Protein AF-A0A9W8BM16-F1 (afdb_monomer_lite)

Radius of gyration: 38.89 Å; chains: 1; bounding box: 123×84×101 Å

Foldseek 3Di:
DPPPPPPDDDDDDDDDDDDDDDDDDDDDDDPQDFDDPVVVVVVLCCCCVPCVVPDPDDPVVVVVVSVPDDRVVDGPDDPVNVVVVVVVVVPPPPDPDDDDPVVVVPVVPDDPVVVVVVVVVVVVVVVVVVVVVVVVVVLPQPPVLLVLLVVLQVVQQVPPPDDDDDRQGDLVSSCVSSVHDSVVSVSSVVSSPPVDPPHCPVVVVPPDPLDQDPVLLVVLVVVCVVPDDPPDDDDLVVSCVVSVHDSVSSVVSNVVVVVVVVVVVVVPPPCVVVVVPPPPQDPVLLVLLVVLQVVQVVPDPDRPLQVSQVSSPDSDHSVNSVVSVVVVVVVVLVVLQVPPQDPVLVVVLVVLVVPDPDDVPSLVVSCVVCVSHDSVRSVVVNCVVCCVVVCVVCVVLCVVCVVVLVVQQVVQCVVVVHDGDLVVSCVVSVHHSVSSVVSVLVVLQVVLVVVPPPDDDDQDPVLVVQLVVQQVVCCVPPVDDPLQSSCVSSSNHHSVRSVVVVVVVVVVVVVVVVVVVVVVVPPDPDDPDDDDD

Structure (mmCIF, N/CA/C/O backbone):
data_AF-A0A9W8BM16-F1
#
_entry.id   AF-A0A9W8BM16-F1
#
loop_
_atom_site.group_PDB
_atom_site.id
_atom_site.type_symbol
_atom_site.label_atom_id
_atom_site.label_alt_id
_atom_site.label_comp_id
_atom_site.label_asym_id
_atom_site.label_entity_id
_atom_site.label_seq_id
_atom_site.pdbx_PDB_ins_code
_atom_site.Cartn_x
_atom_site.Cartn_y
_atom_site.Cartn_z
_atom_site.occupancy
_atom_site.B_iso_or_equiv
_atom_site.auth_seq_id
_atom_site.auth_comp_id
_atom_site.auth_asym_id
_atom_site.auth_atom_id
_atom_site.pdbx_PDB_model_num
ATOM 1 N N . MET A 1 1 ? 56.497 0.332 -6.770 1.00 44.03 1 MET A N 1
ATOM 2 C CA . MET A 1 1 ? 57.353 0.796 -7.890 1.00 44.03 1 MET A CA 1
ATOM 3 C C . MET A 1 1 ? 56.626 1.275 -9.167 1.00 44.03 1 MET A C 1
ATOM 5 O O . MET A 1 1 ? 57.315 1.724 -10.070 1.00 44.03 1 MET A O 1
ATOM 9 N N . ILE A 1 2 ? 55.282 1.292 -9.271 1.00 33.91 2 ILE A N 1
ATOM 10 C CA . ILE A 1 2 ? 54.574 1.804 -10.480 1.00 33.91 2 ILE A CA 1
ATOM 11 C C . ILE A 1 2 ? 53.968 3.220 -10.300 1.00 33.91 2 ILE A C 1
ATOM 13 O O . ILE A 1 2 ? 53.662 3.892 -11.279 1.00 33.91 2 ILE A O 1
ATOM 17 N N . VAL A 1 3 ? 53.894 3.756 -9.075 1.00 32.66 3 VAL A N 1
ATOM 18 C CA . VAL A 1 3 ? 53.221 5.051 -8.807 1.00 32.66 3 VAL A CA 1
ATOM 19 C C . VAL A 1 3 ? 54.173 6.266 -8.756 1.00 32.66 3 VAL A C 1
ATOM 21 O O . VAL A 1 3 ? 53.735 7.399 -8.921 1.00 32.66 3 VAL A O 1
ATOM 24 N N . LEU A 1 4 ? 55.495 6.080 -8.653 1.00 30.48 4 LEU A N 1
ATOM 25 C CA . LEU A 1 4 ? 56.443 7.203 -8.493 1.00 30.48 4 LEU A CA 1
ATOM 26 C C . LEU A 1 4 ? 56.886 7.903 -9.796 1.00 30.48 4 LEU A C 1
ATOM 28 O O . LEU A 1 4 ? 57.591 8.904 -9.732 1.00 30.48 4 LEU A O 1
ATOM 32 N N . LYS A 1 5 ? 56.444 7.452 -10.979 1.00 35.44 5 LYS A N 1
ATOM 33 C CA . LYS A 1 5 ? 56.805 8.081 -12.270 1.00 35.44 5 LYS A CA 1
ATOM 34 C C . LYS A 1 5 ? 55.889 9.235 -12.712 1.00 35.44 5 LYS A C 1
ATOM 36 O O . LYS A 1 5 ? 56.163 9.844 -13.738 1.00 35.44 5 LYS A O 1
ATOM 41 N N . ARG A 1 6 ? 54.815 9.554 -11.975 1.00 35.28 6 ARG A N 1
ATOM 42 C CA . ARG A 1 6 ? 53.817 10.570 -12.386 1.00 35.28 6 ARG A CA 1
ATOM 43 C C . ARG A 1 6 ? 53.874 11.914 -11.652 1.00 35.28 6 ARG A C 1
ATOM 45 O O . ARG A 1 6 ? 53.106 12.798 -12.007 1.00 35.28 6 ARG A O 1
ATOM 52 N N . LEU A 1 7 ? 54.771 12.096 -10.681 1.00 30.77 7 LEU A N 1
ATOM 53 C CA . LEU A 1 7 ? 54.844 13.342 -9.896 1.00 30.77 7 LEU A CA 1
ATOM 54 C C . LEU A 1 7 ? 56.005 14.280 -10.255 1.00 30.77 7 LEU A C 1
ATOM 56 O O . LEU A 1 7 ? 56.085 15.361 -9.686 1.00 30.77 7 LEU A O 1
ATOM 60 N N . PHE A 1 8 ? 56.856 13.932 -11.223 1.00 40.41 8 PHE A N 1
ATOM 61 C CA . PHE A 1 8 ? 57.937 14.818 -11.660 1.00 40.41 8 PHE A CA 1
ATOM 62 C C . PHE A 1 8 ? 58.006 14.894 -13.190 1.00 40.41 8 PHE A C 1
ATOM 64 O O . PHE A 1 8 ? 58.644 14.080 -13.851 1.00 40.41 8 PHE A O 1
ATOM 71 N N . SER A 1 9 ? 57.327 15.896 -13.750 1.00 31.33 9 SER A N 1
ATOM 72 C CA . SER A 1 9 ? 57.629 16.475 -15.064 1.00 31.33 9 SER A CA 1
ATOM 73 C C . SER A 1 9 ? 57.772 17.987 -14.891 1.00 31.33 9 SER A C 1
ATOM 75 O O . SER A 1 9 ? 56.824 18.612 -14.414 1.00 31.33 9 SER A O 1
ATOM 77 N N . PRO A 1 10 ? 58.915 18.594 -15.253 1.00 40.12 10 PRO A N 1
ATOM 78 C CA . PRO A 1 10 ? 59.029 20.037 -15.391 1.00 40.12 10 PRO A CA 1
ATOM 79 C C . PRO A 1 10 ? 58.637 20.432 -16.822 1.00 40.12 10 PRO A C 1
ATOM 81 O O . PRO A 1 10 ? 59.204 19.918 -17.785 1.00 40.12 10 PRO A O 1
ATOM 84 N N . GLY A 1 11 ? 57.665 21.332 -16.984 1.00 30.64 11 GLY A N 1
ATOM 85 C CA . GLY A 1 11 ? 57.299 21.816 -18.315 1.00 30.64 11 GLY A CA 1
ATOM 86 C C . GLY A 1 11 ? 56.129 22.792 -18.349 1.00 30.64 11 GLY A C 1
ATOM 87 O O . GLY A 1 11 ? 55.023 22.409 -18.711 1.00 30.64 11 GLY A O 1
ATOM 88 N N . ALA A 1 12 ? 56.393 24.063 -18.044 1.00 31.94 12 ALA A N 1
ATOM 89 C CA . ALA A 1 12 ? 55.663 25.190 -18.622 1.00 31.94 12 ALA A CA 1
ATOM 90 C C . ALA A 1 12 ? 56.688 26.008 -19.416 1.00 31.94 12 ALA A C 1
ATOM 92 O O . ALA A 1 12 ? 57.654 26.516 -18.851 1.00 31.94 12 ALA A O 1
ATOM 93 N N . GLY A 1 13 ? 56.540 26.009 -20.740 1.00 30.00 13 GLY A N 1
ATOM 94 C CA . GLY A 1 13 ? 57.498 26.583 -21.675 1.00 30.00 13 GLY A CA 1
ATOM 95 C C . GLY A 1 13 ? 57.223 28.046 -22.009 1.00 30.00 13 GLY A C 1
ATOM 96 O O . GLY A 1 13 ? 56.071 28.461 -22.103 1.00 30.00 13 GLY A O 1
ATOM 97 N N . LEU A 1 14 ? 58.299 28.780 -22.291 1.00 31.08 14 LEU A N 1
ATOM 98 C CA . LEU A 1 14 ? 58.306 29.940 -23.177 1.00 31.08 14 LEU A CA 1
ATOM 99 C C . LEU A 1 14 ? 59.553 29.864 -24.080 1.00 31.08 14 LEU A C 1
ATOM 101 O O . LEU A 1 14 ? 60.669 29.716 -23.599 1.00 31.08 14 LEU A O 1
ATOM 105 N N . TYR A 1 15 ? 59.290 29.892 -25.391 1.00 32.16 15 TYR A N 1
ATOM 106 C CA . TYR A 1 15 ? 60.127 30.257 -26.545 1.00 32.16 15 TYR A CA 1
ATOM 107 C C . TYR A 1 15 ? 61.667 30.330 -26.407 1.00 32.16 15 TYR A C 1
ATOM 109 O O . TYR A 1 15 ? 62.194 31.232 -25.770 1.00 32.16 15 TYR A O 1
ATOM 117 N N . SER A 1 16 ? 62.395 29.540 -27.213 1.00 29.41 16 SER A N 1
ATOM 118 C CA . SER A 1 16 ? 63.100 29.984 -28.445 1.00 29.41 16 SER A CA 1
ATOM 119 C C . SER A 1 16 ? 64.253 29.032 -28.845 1.00 29.41 16 SER A C 1
ATOM 121 O O . SER A 1 16 ? 64.693 28.188 -28.075 1.00 29.41 16 SER A O 1
ATOM 123 N N . ARG A 1 17 ? 64.675 29.153 -30.107 1.00 32.53 17 ARG A N 1
ATOM 124 C CA . ARG A 1 17 ? 65.570 28.314 -30.935 1.00 32.53 17 ARG A CA 1
ATOM 125 C C . ARG A 1 17 ? 66.935 27.933 -30.315 1.00 32.53 17 ARG A C 1
ATOM 127 O O . ARG A 1 17 ? 67.602 28.802 -29.773 1.00 32.53 17 ARG A O 1
ATOM 134 N N . CYS A 1 18 ? 67.400 26.692 -30.560 1.00 28.22 18 CYS A N 1
ATOM 135 C CA . CYS A 1 18 ? 68.620 26.332 -31.332 1.00 28.22 18 CYS A CA 1
ATOM 136 C C . CYS A 1 18 ? 69.158 24.900 -31.048 1.00 28.22 18 CYS A C 1
ATOM 138 O O . CYS A 1 18 ? 69.354 24.506 -29.909 1.00 28.22 18 CYS A O 1
ATOM 140 N N . VAL A 1 19 ? 69.403 24.160 -32.140 1.00 30.47 19 VAL A N 1
ATOM 141 C CA . VAL A 1 19 ? 70.522 23.238 -32.473 1.00 30.47 19 VAL A CA 1
ATOM 142 C C . VAL A 1 19 ? 71.176 22.338 -31.388 1.00 30.47 19 VAL A C 1
ATOM 144 O O . VAL A 1 19 ? 71.913 22.800 -30.533 1.00 30.47 19 VAL A O 1
ATOM 147 N N . SER A 1 20 ? 71.025 21.017 -31.593 1.00 35.31 20 SER A N 1
ATOM 148 C CA . SER A 1 20 ? 72.017 19.907 -31.534 1.00 35.31 20 SER A CA 1
ATOM 149 C C . SER A 1 20 ? 73.084 19.827 -30.417 1.00 35.31 20 SER A C 1
ATOM 151 O O . SER A 1 20 ? 74.031 20.603 -30.421 1.00 35.31 20 SER A O 1
ATOM 153 N N . ARG A 1 21 ? 73.068 18.744 -29.612 1.00 30.78 21 ARG A N 1
ATOM 154 C CA . ARG A 1 21 ? 74.126 17.693 -29.527 1.00 30.78 21 ARG A CA 1
ATOM 155 C C . ARG A 1 21 ? 73.933 16.748 -28.328 1.00 30.78 21 ARG A C 1
ATOM 157 O O . ARG A 1 21 ? 73.438 17.128 -27.276 1.00 30.78 21 ARG A O 1
ATOM 164 N N . ARG A 1 22 ? 74.369 15.496 -28.528 1.00 43.31 22 ARG A N 1
ATOM 165 C CA . ARG A 1 22 ? 74.497 14.417 -27.531 1.00 43.31 22 ARG A CA 1
ATOM 166 C C . ARG A 1 22 ? 75.466 14.808 -26.406 1.00 43.31 22 ARG A C 1
ATOM 168 O O . ARG A 1 22 ? 76.534 15.338 -26.693 1.00 43.31 22 ARG A O 1
ATOM 175 N N . GLY A 1 23 ? 75.143 14.423 -25.173 1.00 31.64 23 GLY A N 1
ATOM 176 C CA . GLY A 1 23 ? 76.053 14.457 -24.029 1.00 31.64 23 GLY A CA 1
ATOM 177 C C . GLY A 1 23 ? 75.584 13.511 -22.924 1.00 31.64 23 GLY A C 1
ATOM 178 O O . GLY A 1 23 ? 74.444 13.590 -22.477 1.00 31.64 23 GLY A O 1
ATOM 179 N N . ILE A 1 24 ? 76.460 12.585 -22.542 1.00 43.19 24 ILE A N 1
ATOM 180 C CA . ILE A 1 24 ? 76.325 11.629 -21.437 1.00 43.19 24 ILE A CA 1
ATOM 181 C C . ILE A 1 24 ? 76.408 12.408 -20.113 1.00 43.19 24 ILE A C 1
ATOM 183 O O . ILE A 1 24 ? 77.320 13.215 -19.954 1.00 43.19 24 ILE A O 1
ATOM 187 N N . ILE A 1 25 ? 75.489 12.171 -19.168 1.00 31.97 25 ILE A N 1
ATOM 188 C CA . ILE A 1 25 ? 75.549 12.740 -17.807 1.00 31.97 25 ILE A CA 1
ATOM 189 C C . ILE A 1 25 ? 76.003 11.640 -16.830 1.00 31.97 25 ILE A C 1
ATOM 191 O O . ILE A 1 25 ? 75.403 10.562 -16.839 1.00 31.97 25 ILE A O 1
ATOM 195 N N . PRO A 1 26 ? 77.025 11.878 -15.986 1.00 38.00 26 PRO A N 1
ATOM 196 C CA . PRO A 1 26 ? 77.453 10.935 -14.961 1.00 38.00 26 PRO A CA 1
ATOM 197 C C . PRO A 1 26 ? 76.514 10.986 -13.746 1.00 38.00 26 PRO A C 1
ATOM 199 O O . PRO A 1 26 ? 76.087 12.052 -13.305 1.00 38.00 26 PRO A O 1
ATOM 202 N N . SER A 1 27 ? 76.200 9.817 -13.189 1.00 31.11 27 SER A N 1
ATOM 203 C CA . SER A 1 27 ? 75.397 9.667 -11.976 1.00 31.11 27 SER A CA 1
ATOM 204 C C . SER A 1 27 ? 76.196 10.077 -10.737 1.00 31.11 27 SER A C 1
ATOM 206 O O . SER A 1 27 ? 77.105 9.357 -10.322 1.00 31.11 27 SER A O 1
ATOM 208 N N . THR A 1 28 ? 75.840 11.197 -10.113 1.00 36.78 28 THR A N 1
ATOM 209 C CA . THR A 1 28 ? 76.239 11.501 -8.734 1.00 36.78 28 THR A CA 1
ATOM 210 C C . THR A 1 28 ? 75.246 10.878 -7.743 1.00 36.78 28 THR A C 1
ATOM 212 O O . THR A 1 28 ? 74.049 10.794 -8.039 1.00 36.78 28 THR A O 1
ATOM 215 N N . PRO A 1 29 ? 75.706 10.406 -6.568 1.00 38.69 29 PRO A N 1
ATOM 216 C CA . PRO A 1 29 ? 74.827 9.840 -5.555 1.00 38.69 29 PRO A CA 1
ATOM 217 C C . PRO A 1 29 ? 73.961 10.950 -4.949 1.00 38.69 29 PRO A C 1
ATOM 219 O O . PRO A 1 29 ? 74.463 11.965 -4.467 1.00 38.69 29 PRO A O 1
ATOM 222 N N . VAL A 1 30 ? 72.644 10.756 -4.997 1.00 41.41 30 VAL A N 1
ATOM 223 C CA . VAL A 1 30 ? 71.657 11.670 -4.413 1.00 41.41 30 VAL A CA 1
ATOM 224 C C . VAL A 1 30 ? 71.864 11.695 -2.900 1.00 41.41 30 VAL A C 1
ATOM 226 O O . VAL A 1 30 ? 71.643 10.692 -2.224 1.00 41.41 30 VAL A O 1
ATOM 229 N N . ALA A 1 31 ? 72.302 12.837 -2.371 1.00 45.91 31 ALA A N 1
ATOM 230 C CA . ALA A 1 31 ? 72.384 13.062 -0.936 1.00 45.91 31 ALA A CA 1
ATOM 231 C C . ALA A 1 31 ? 71.000 12.856 -0.292 1.00 45.91 31 ALA A C 1
ATOM 233 O O . ALA A 1 31 ? 69.983 13.307 -0.824 1.00 45.91 31 ALA A O 1
ATOM 234 N N . ASN A 1 32 ? 70.969 12.157 0.845 1.00 47.25 32 ASN A N 1
ATOM 235 C CA . ASN A 1 32 ? 69.758 11.892 1.620 1.00 47.25 32 ASN A CA 1
ATOM 236 C C . ASN A 1 32 ? 69.176 13.204 2.159 1.00 47.25 32 ASN A C 1
ATOM 238 O O . ASN A 1 32 ? 69.565 13.677 3.224 1.00 47.25 32 ASN A O 1
ATOM 242 N N . VAL A 1 33 ? 68.233 13.786 1.421 1.00 57.12 33 VAL A N 1
ATOM 243 C CA . VAL A 1 33 ? 67.454 14.930 1.895 1.00 57.12 33 VAL A CA 1
ATOM 244 C C . VAL A 1 33 ? 66.343 14.407 2.818 1.00 57.12 33 VAL A C 1
ATOM 246 O O . VAL A 1 33 ? 65.556 13.556 2.386 1.00 57.12 33 VAL A O 1
ATOM 249 N N . PRO A 1 34 ? 66.269 14.862 4.082 1.00 66.38 34 PRO A N 1
ATOM 250 C CA . PRO A 1 34 ? 65.188 14.487 4.986 1.00 66.38 34 PRO A CA 1
ATOM 251 C C . PRO A 1 34 ? 63.853 15.073 4.506 1.00 66.38 34 PRO A C 1
ATOM 253 O O . PRO A 1 34 ? 63.805 16.133 3.886 1.00 66.38 34 PRO A O 1
ATOM 256 N N . TRP A 1 35 ? 62.756 14.373 4.796 1.00 59.59 35 TRP A N 1
ATOM 257 C CA . TRP A 1 35 ? 61.409 14.810 4.419 1.00 59.59 35 TRP A CA 1
ATOM 258 C C . TRP A 1 35 ? 61.032 16.110 5.126 1.00 59.59 35 TRP A C 1
ATOM 260 O O . TRP A 1 35 ? 61.233 16.238 6.336 1.00 59.59 35 TRP A O 1
ATOM 270 N N . THR A 1 36 ? 60.386 17.026 4.408 1.00 74.75 36 THR A N 1
ATOM 271 C CA . THR A 1 36 ? 59.752 18.188 5.039 1.00 74.75 36 THR A CA 1
ATOM 272 C C . THR A 1 36 ? 58.453 17.776 5.745 1.00 74.75 36 THR A C 1
ATOM 274 O O . THR A 1 36 ? 57.777 16.825 5.345 1.00 74.75 36 THR A O 1
ATOM 277 N N . GLN A 1 37 ? 58.060 18.506 6.794 1.00 65.06 37 GLN A N 1
ATOM 278 C CA . GLN A 1 37 ? 56.816 18.249 7.537 1.00 65.06 37 GLN A CA 1
ATOM 279 C C . GLN A 1 37 ? 55.571 18.288 6.627 1.00 65.06 37 GLN A C 1
ATOM 281 O O . GLN A 1 37 ? 54.663 17.470 6.765 1.00 65.06 37 GLN A O 1
ATOM 286 N N . SER A 1 38 ? 55.569 19.175 5.629 1.00 60.94 38 SER A N 1
ATOM 287 C CA . SER A 1 38 ? 54.493 19.289 4.635 1.00 60.94 38 SER A CA 1
ATOM 288 C C . SER A 1 38 ? 54.343 18.023 3.780 1.00 60.94 38 SER A C 1
ATOM 290 O O . SER A 1 38 ? 53.232 17.553 3.532 1.00 60.94 38 SER A O 1
ATOM 292 N N . GLU A 1 39 ? 55.455 17.408 3.367 1.00 65.31 39 GLU A N 1
ATOM 293 C CA . GLU A 1 39 ? 55.434 16.157 2.598 1.00 65.31 39 GLU A CA 1
ATOM 294 C C . GLU A 1 39 ? 54.928 14.978 3.436 1.00 65.31 39 GLU A C 1
ATOM 296 O O . GLU A 1 39 ? 54.219 14.111 2.919 1.00 65.31 39 GLU A O 1
ATOM 301 N N . GLN A 1 40 ? 55.227 14.973 4.738 1.00 61.06 40 GLN A N 1
ATOM 302 C CA . GLN A 1 40 ? 54.736 13.962 5.678 1.00 61.06 40 GLN A CA 1
ATOM 303 C C . GLN A 1 40 ? 53.222 14.066 5.881 1.00 61.06 40 GLN A C 1
ATOM 305 O O . GLN A 1 40 ? 52.514 13.065 5.775 1.00 61.06 40 GLN A O 1
ATOM 310 N N . GLU A 1 41 ? 52.700 15.274 6.099 1.00 65.00 41 GLU A N 1
ATOM 311 C CA . GLU A 1 41 ? 51.256 15.493 6.218 1.00 65.00 41 GLU A CA 1
ATOM 312 C C . GLU A 1 41 ? 50.514 15.121 4.933 1.00 65.00 41 GLU A C 1
ATOM 314 O O . GLU A 1 41 ? 49.416 14.561 4.979 1.00 65.00 41 GLU A O 1
ATOM 319 N N . LYS A 1 42 ? 51.123 15.387 3.774 1.00 65.31 42 LYS A N 1
ATOM 320 C CA . LYS A 1 42 ? 50.548 15.038 2.476 1.00 65.31 42 LYS A CA 1
ATOM 321 C C . LYS A 1 42 ? 50.487 13.524 2.270 1.00 65.31 42 LYS A C 1
ATOM 323 O O . LYS A 1 42 ? 49.466 13.031 1.798 1.00 65.31 42 LYS A O 1
ATOM 328 N N . LEU A 1 43 ? 51.529 12.787 2.662 1.00 65.06 43 LEU A N 1
ATOM 329 C CA . LEU A 1 43 ? 51.539 11.323 2.616 1.00 65.06 43 LEU A CA 1
ATOM 330 C C . LEU A 1 43 ? 50.510 10.719 3.581 1.00 65.06 43 LEU A C 1
ATOM 332 O O . LEU A 1 43 ? 49.775 9.816 3.192 1.00 65.06 43 LEU A O 1
ATOM 336 N N . LEU A 1 44 ? 50.415 11.239 4.808 1.00 67.00 44 LEU A N 1
ATOM 337 C CA . LEU A 1 44 ? 49.450 10.768 5.806 1.00 67.00 44 LEU A CA 1
ATOM 338 C C . LEU A 1 44 ? 48.000 10.953 5.344 1.00 67.00 44 LEU A C 1
ATOM 340 O O . LEU A 1 44 ? 47.189 10.046 5.516 1.00 67.00 44 LEU A O 1
ATOM 344 N N . ARG A 1 45 ? 47.677 12.087 4.707 1.00 65.38 45 ARG A N 1
ATOM 345 C CA . ARG A 1 45 ? 46.354 12.293 4.093 1.00 65.38 45 ARG A CA 1
ATOM 346 C C . ARG A 1 45 ? 46.094 11.284 2.983 1.00 65.38 45 ARG A C 1
ATOM 348 O O . ARG A 1 45 ? 45.043 10.665 2.965 1.00 65.38 45 ARG A O 1
ATOM 355 N N . LEU A 1 46 ? 47.074 11.060 2.111 1.00 62.59 46 LEU A N 1
ATOM 356 C CA . LEU A 1 46 ? 46.936 10.137 0.984 1.00 62.59 46 LEU A CA 1
ATOM 357 C C . LEU A 1 46 ? 46.718 8.687 1.456 1.00 62.59 46 LEU A C 1
ATOM 359 O O . LEU A 1 46 ? 45.863 7.983 0.925 1.00 62.59 46 LEU A O 1
ATOM 363 N N . ILE A 1 47 ? 47.424 8.266 2.509 1.00 61.41 47 ILE A N 1
ATOM 364 C CA . ILE A 1 47 ? 47.241 6.952 3.140 1.00 61.41 47 ILE A CA 1
ATOM 365 C C . ILE A 1 47 ? 45.843 6.833 3.771 1.00 61.41 47 ILE A C 1
ATOM 367 O O . ILE A 1 47 ? 45.148 5.843 3.534 1.00 61.41 47 ILE A O 1
ATOM 371 N N . ASN A 1 48 ? 45.405 7.849 4.520 1.00 63.28 48 ASN A N 1
ATOM 372 C CA . ASN A 1 48 ? 44.090 7.853 5.168 1.00 63.28 48 ASN A CA 1
ATOM 373 C C . ASN A 1 48 ? 42.918 7.937 4.184 1.00 63.28 48 ASN A C 1
ATOM 375 O O . ASN A 1 48 ? 41.877 7.336 4.434 1.00 63.28 48 ASN A O 1
ATOM 379 N N . ASP A 1 49 ? 43.066 8.661 3.081 1.00 64.81 49 ASP A N 1
ATOM 380 C CA . ASP A 1 49 ? 41.976 8.868 2.128 1.00 64.81 49 ASP A CA 1
ATOM 381 C C . ASP A 1 49 ? 41.832 7.683 1.164 1.00 64.81 49 ASP A C 1
ATOM 383 O O . ASP A 1 49 ? 40.723 7.342 0.754 1.00 64.81 49 ASP A O 1
ATOM 387 N N . GLU A 1 50 ? 42.940 7.037 0.789 1.00 55.81 50 GLU A N 1
ATOM 388 C CA . GLU A 1 50 ? 42.939 6.064 -0.308 1.00 55.81 50 GLU A CA 1
ATOM 389 C C . GLU A 1 50 ? 43.012 4.595 0.152 1.00 55.81 50 GLU A C 1
ATOM 391 O O . GLU A 1 50 ? 42.543 3.703 -0.575 1.00 55.81 50 GLU A O 1
ATOM 396 N N . TYR A 1 51 ? 43.564 4.332 1.346 1.00 53.03 51 TYR A N 1
ATOM 397 C CA . TYR A 1 51 ? 43.877 2.974 1.821 1.00 53.03 51 TYR A CA 1
ATOM 398 C C . TYR A 1 51 ? 43.195 2.570 3.133 1.00 53.03 51 TYR A C 1
ATOM 400 O O . TYR A 1 51 ? 43.210 1.383 3.462 1.00 53.03 51 TYR A O 1
ATOM 408 N N . ARG A 1 52 ? 42.539 3.499 3.842 1.00 59.22 52 ARG A N 1
ATOM 409 C CA . ARG A 1 52 ? 41.890 3.241 5.142 1.00 59.22 52 ARG A CA 1
ATOM 410 C C . ARG A 1 52 ? 40.850 2.126 5.125 1.00 59.22 52 ARG A C 1
ATOM 412 O O . ARG A 1 52 ? 40.759 1.376 6.087 1.00 59.22 52 ARG A O 1
ATOM 419 N N . ASP A 1 53 ? 40.142 1.978 4.012 1.00 48.03 53 ASP A N 1
ATOM 420 C CA . ASP A 1 53 ? 39.080 0.978 3.866 1.00 48.03 53 ASP A CA 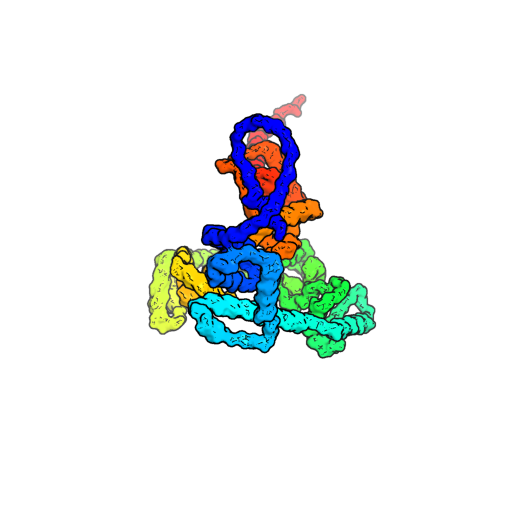1
ATOM 421 C C . ASP A 1 53 ? 39.545 -0.287 3.119 1.00 48.03 53 ASP A C 1
ATOM 423 O O . ASP A 1 53 ? 38.745 -1.183 2.859 1.00 48.03 53 ASP A O 1
ATOM 427 N N . LYS A 1 54 ? 40.820 -0.347 2.703 1.00 49.38 54 LYS A N 1
ATOM 428 C CA . LYS A 1 54 ? 41.370 -1.433 1.869 1.00 49.38 54 LYS A CA 1
ATOM 429 C C . LYS A 1 54 ? 42.344 -2.346 2.608 1.00 49.38 54 LYS A C 1
ATOM 431 O O . LYS A 1 54 ? 42.678 -3.405 2.084 1.00 49.38 54 LYS A O 1
ATOM 436 N N . ILE A 1 55 ? 42.835 -1.930 3.772 1.00 50.44 55 ILE A N 1
ATOM 437 C CA . ILE A 1 55 ? 43.779 -2.701 4.581 1.00 50.44 55 ILE A CA 1
ATOM 438 C C . ILE A 1 55 ? 43.076 -3.067 5.888 1.00 50.44 55 ILE A C 1
ATOM 440 O O . ILE A 1 55 ? 42.820 -2.202 6.723 1.00 50.44 55 ILE A O 1
ATOM 444 N N . ASP A 1 56 ? 42.764 -4.351 6.061 1.00 42.03 56 ASP A N 1
ATOM 445 C CA . ASP A 1 56 ? 42.200 -4.865 7.308 1.00 42.03 56 ASP A CA 1
ATOM 446 C C . ASP A 1 56 ? 43.280 -4.869 8.407 1.00 42.03 56 ASP A C 1
ATOM 448 O O . ASP A 1 56 ? 44.141 -5.747 8.455 1.00 42.03 56 ASP A O 1
ATOM 452 N N . GLY A 1 57 ? 43.216 -3.880 9.305 1.00 56.00 57 GLY A N 1
ATOM 453 C CA . GLY A 1 57 ? 43.977 -3.828 10.559 1.00 56.00 57 GLY A CA 1
ATOM 454 C C . GLY A 1 57 ? 45.197 -2.889 10.590 1.00 56.00 57 GLY A C 1
ATOM 455 O O . GLY A 1 57 ? 46.000 -2.826 9.666 1.00 56.00 57 GLY A O 1
ATOM 456 N N . ASN A 1 58 ? 45.334 -2.193 11.729 1.00 54.81 58 ASN A N 1
ATOM 457 C CA . ASN A 1 58 ? 46.505 -1.452 12.235 1.00 54.81 58 ASN A CA 1
ATOM 458 C C . ASN A 1 58 ? 47.119 -0.330 11.374 1.00 54.81 58 ASN A C 1
ATOM 460 O O . ASN A 1 58 ? 48.289 0.020 11.553 1.00 54.81 58 ASN A O 1
ATOM 464 N N . LEU A 1 59 ? 46.316 0.342 10.545 1.00 58.59 59 LEU A N 1
ATOM 465 C CA . LEU A 1 59 ? 46.728 1.614 9.937 1.00 58.59 59 LEU A CA 1
ATOM 466 C C . LEU A 1 59 ? 47.073 2.668 11.007 1.00 58.59 59 LEU A C 1
ATOM 468 O O . LEU A 1 59 ? 48.048 3.397 10.858 1.00 58.59 59 LEU A O 1
ATOM 472 N N . ASP A 1 60 ? 46.334 2.686 12.119 1.00 60.97 60 ASP A N 1
ATOM 473 C CA . ASP A 1 60 ? 46.555 3.631 13.219 1.00 60.97 60 ASP A CA 1
ATOM 474 C C . ASP A 1 60 ? 47.905 3.407 13.924 1.00 60.97 60 ASP A C 1
ATOM 476 O O . ASP A 1 60 ? 48.563 4.368 14.313 1.00 60.97 60 ASP A O 1
ATOM 480 N N . VAL A 1 61 ? 48.388 2.160 14.004 1.00 57.81 61 VAL A N 1
ATOM 481 C CA . VAL A 1 61 ? 49.716 1.836 14.559 1.00 57.81 61 VAL A CA 1
ATOM 482 C C . VAL A 1 61 ? 50.828 2.281 13.611 1.00 57.81 61 VAL A C 1
ATOM 484 O O . VAL A 1 61 ? 51.828 2.833 14.062 1.00 57.81 61 VAL A O 1
ATOM 487 N N . LEU A 1 62 ? 50.643 2.107 12.299 1.00 56.94 62 LEU A N 1
ATOM 488 C CA . LEU A 1 62 ? 51.583 2.600 11.290 1.00 56.94 62 LEU A CA 1
ATOM 489 C C . LEU A 1 62 ? 51.658 4.137 11.310 1.00 56.94 62 LEU A C 1
ATOM 491 O O . LEU A 1 62 ? 52.748 4.707 11.299 1.00 56.94 62 LEU A O 1
ATOM 495 N N . VAL A 1 63 ? 50.503 4.804 11.398 1.00 63.84 63 VAL A N 1
ATOM 496 C CA . VAL A 1 63 ? 50.396 6.265 11.524 1.00 63.84 63 VAL A CA 1
ATOM 497 C C . VAL A 1 63 ? 51.085 6.744 12.801 1.00 63.84 63 VAL A C 1
ATOM 499 O O . VAL A 1 63 ? 51.880 7.681 12.748 1.00 63.84 63 VAL A O 1
ATOM 502 N N . GLN A 1 64 ? 50.861 6.073 13.929 1.00 64.38 64 GLN A N 1
ATOM 503 C CA . GLN A 1 64 ? 51.459 6.450 15.205 1.00 64.38 64 GLN A CA 1
ATOM 504 C C . GLN A 1 64 ? 52.969 6.173 15.254 1.00 64.38 64 GLN A C 1
ATOM 506 O O . GLN A 1 64 ? 53.726 6.965 15.810 1.00 64.38 64 GLN A O 1
ATOM 511 N N . HIS A 1 65 ? 53.447 5.108 14.606 1.00 58.09 65 HIS A N 1
ATOM 512 C CA . HIS A 1 65 ? 54.879 4.836 14.476 1.00 58.09 65 HIS A CA 1
ATOM 513 C C . HIS A 1 65 ? 55.579 5.904 13.619 1.00 58.09 65 HIS A C 1
ATOM 515 O O . HIS A 1 65 ? 56.617 6.431 14.018 1.00 58.09 65 HIS A O 1
ATOM 521 N N . LEU A 1 66 ? 54.961 6.312 12.502 1.00 63.09 66 LEU A N 1
ATOM 522 C CA . LEU A 1 66 ? 55.457 7.396 11.642 1.00 63.09 66 LEU A CA 1
ATOM 523 C C . LEU A 1 66 ? 55.499 8.755 12.359 1.00 63.09 66 LEU A C 1
ATOM 525 O O . LEU A 1 66 ? 56.435 9.535 12.133 1.00 63.09 66 LEU A O 1
ATOM 529 N N . GLN A 1 67 ? 54.517 9.020 13.226 1.00 65.69 67 GLN A N 1
ATOM 530 C CA . GLN A 1 67 ? 54.452 10.215 14.074 1.00 65.69 67 GLN A CA 1
ATOM 531 C C . GLN A 1 67 ? 55.528 10.216 15.171 1.00 65.69 67 GLN A C 1
ATOM 533 O O . GLN A 1 67 ? 56.102 11.265 15.450 1.00 65.69 67 GLN A O 1
ATOM 538 N N . ASN A 1 68 ? 55.843 9.053 15.750 1.00 65.75 68 ASN A N 1
ATOM 539 C CA . ASN A 1 68 ? 56.760 8.937 16.889 1.00 65.75 68 ASN A CA 1
ATOM 540 C C . ASN A 1 68 ? 58.244 8.829 16.506 1.00 65.75 68 ASN A C 1
ATOM 542 O O . ASN A 1 68 ? 59.110 9.024 17.356 1.00 65.75 68 ASN A O 1
ATOM 546 N N . THR A 1 69 ? 58.579 8.507 15.255 1.00 62.94 69 THR A N 1
ATOM 547 C CA . THR A 1 69 ? 59.987 8.462 14.834 1.00 62.94 69 THR A CA 1
ATOM 548 C C . THR A 1 69 ? 60.575 9.895 14.778 1.00 62.94 69 THR A C 1
ATOM 550 O O . THR A 1 69 ? 59.963 10.770 14.158 1.00 62.94 69 THR A O 1
ATOM 553 N N . PRO A 1 70 ? 61.753 10.176 15.367 1.00 58.50 70 PRO A N 1
ATOM 554 C CA . PRO A 1 70 ? 62.352 11.515 15.363 1.00 58.50 70 PRO A CA 1
ATOM 555 C C . PRO A 1 70 ? 62.888 11.930 13.977 1.00 58.50 70 PRO A C 1
ATOM 557 O O . PRO A 1 70 ? 63.325 11.097 13.184 1.00 58.50 70 PRO A O 1
ATOM 560 N N . ILE A 1 71 ? 62.825 13.232 13.663 1.00 53.09 71 ILE A N 1
ATOM 561 C CA . ILE A 1 71 ? 63.040 13.812 12.313 1.00 53.09 71 ILE A CA 1
ATOM 562 C C . ILE A 1 71 ? 64.427 13.484 11.724 1.00 53.09 71 ILE A C 1
ATOM 564 O O . ILE A 1 71 ? 64.571 13.305 10.518 1.00 53.09 71 ILE A O 1
ATOM 568 N N . ASN A 1 72 ? 65.437 13.354 12.576 1.00 46.66 72 ASN A N 1
ATOM 569 C CA . ASN A 1 72 ? 66.849 13.160 12.246 1.00 46.66 72 ASN A CA 1
ATOM 570 C C . ASN A 1 72 ? 67.274 11.694 12.015 1.00 46.66 72 ASN A C 1
ATOM 572 O O . ASN A 1 72 ? 68.400 11.467 11.587 1.00 46.66 72 ASN A O 1
ATOM 576 N N . GLN A 1 73 ? 66.396 10.706 12.232 1.00 51.84 73 GLN A N 1
ATOM 577 C CA . GLN A 1 73 ? 66.654 9.287 11.906 1.00 51.84 73 GLN A CA 1
ATOM 578 C C . GLN A 1 73 ? 65.934 8.810 10.631 1.00 51.84 73 GLN A C 1
ATOM 580 O O . GLN A 1 73 ? 65.889 7.619 10.336 1.00 51.84 73 GLN A O 1
ATOM 585 N N . LYS A 1 74 ? 65.356 9.732 9.856 1.00 57.75 74 LYS A N 1
ATOM 586 C CA . LYS A 1 74 ? 64.484 9.408 8.721 1.00 57.75 74 LYS A CA 1
ATOM 587 C C . LYS A 1 74 ? 65.187 9.599 7.378 1.00 57.75 74 LYS A C 1
ATOM 589 O O . LYS A 1 74 ? 64.786 10.446 6.578 1.00 57.75 74 LYS A O 1
ATOM 594 N N . SER A 1 75 ? 66.219 8.801 7.104 1.00 56.28 75 SER A N 1
ATOM 595 C CA . SER A 1 75 ? 66.583 8.526 5.707 1.00 56.28 75 SER A CA 1
ATOM 596 C C . SER A 1 75 ? 65.444 7.755 5.026 1.00 56.28 75 SER A C 1
ATOM 598 O O . SER A 1 75 ? 64.628 7.108 5.689 1.00 56.28 75 SER A O 1
ATOM 600 N N . ARG A 1 76 ? 65.342 7.846 3.691 1.00 52.78 76 ARG A N 1
ATOM 601 C CA . ARG A 1 76 ? 64.367 7.049 2.928 1.00 52.78 76 ARG A CA 1
ATOM 602 C C . ARG A 1 76 ? 64.573 5.570 3.255 1.00 52.78 76 ARG A C 1
ATOM 604 O O . ARG A 1 76 ? 65.659 5.055 3.009 1.00 52.78 76 ARG A O 1
ATOM 611 N N . TRP A 1 77 ? 63.534 4.911 3.768 1.00 57.66 77 TRP A N 1
ATOM 612 C CA . TRP A 1 77 ? 63.555 3.463 3.958 1.00 57.66 77 TRP A CA 1
ATOM 613 C C . TRP A 1 77 ? 63.810 2.790 2.614 1.00 57.66 77 TRP A C 1
ATOM 615 O O . TRP A 1 77 ? 63.124 3.064 1.625 1.00 57.66 77 TRP A O 1
ATOM 625 N N . THR A 1 78 ? 64.810 1.922 2.584 1.00 66.69 78 THR A N 1
ATOM 626 C CA . THR A 1 78 ? 65.038 1.015 1.467 1.00 66.69 78 THR A CA 1
ATOM 627 C C . THR A 1 78 ? 63.891 0.007 1.389 1.00 66.69 78 THR A C 1
ATOM 629 O O . THR A 1 78 ? 63.247 -0.306 2.395 1.00 66.69 78 THR A O 1
ATOM 632 N N . ASP A 1 79 ? 63.636 -0.544 0.201 1.00 49.44 79 ASP A N 1
ATOM 633 C CA . ASP A 1 79 ? 62.585 -1.556 0.009 1.00 49.44 79 ASP A CA 1
ATOM 634 C C . ASP A 1 79 ? 62.764 -2.762 0.958 1.00 49.44 79 ASP A C 1
ATOM 636 O O . ASP A 1 79 ? 61.792 -3.357 1.423 1.00 49.44 79 ASP A O 1
ATOM 640 N N . THR A 1 80 ? 64.010 -3.081 1.316 1.00 56.16 80 THR A N 1
ATOM 641 C CA . THR A 1 80 ? 64.388 -4.099 2.308 1.00 56.16 80 THR A CA 1
ATOM 642 C C . THR A 1 80 ? 63.951 -3.766 3.735 1.00 56.16 80 THR A C 1
ATOM 644 O O . THR A 1 80 ? 63.497 -4.655 4.454 1.00 56.16 80 THR A O 1
ATOM 647 N N . GLU A 1 81 ? 64.054 -2.506 4.157 1.00 54.75 81 GLU A N 1
ATOM 648 C CA . GLU A 1 81 ? 63.623 -2.061 5.490 1.00 54.75 81 GLU A CA 1
ATOM 649 C C . GLU A 1 81 ? 62.099 -2.033 5.591 1.00 54.75 81 GLU A C 1
ATOM 651 O O . GLU A 1 81 ? 61.540 -2.498 6.584 1.00 54.75 81 GLU A O 1
ATOM 656 N N . TRP A 1 82 ? 61.422 -1.602 4.522 1.00 57.38 82 TRP A N 1
ATOM 657 C CA . TRP A 1 82 ? 59.964 -1.669 4.424 1.00 57.38 82 TRP A CA 1
ATOM 658 C C . TRP A 1 82 ? 59.454 -3.103 4.569 1.00 57.38 82 TRP A C 1
ATOM 660 O O . TRP A 1 82 ? 58.536 -3.375 5.346 1.00 57.38 82 TRP A O 1
ATOM 670 N N . LYS A 1 83 ? 60.088 -4.038 3.857 1.00 56.03 83 LYS A N 1
ATOM 671 C CA . LYS A 1 83 ? 59.721 -5.451 3.911 1.00 56.03 83 LYS A CA 1
ATOM 672 C C . LYS A 1 83 ? 59.922 -6.024 5.318 1.00 56.03 83 LYS A C 1
ATOM 674 O O . LYS A 1 83 ? 58.985 -6.602 5.865 1.00 56.03 83 LYS A O 1
ATOM 679 N N . ARG A 1 84 ? 61.063 -5.730 5.955 1.00 54.47 84 ARG A N 1
ATOM 680 C CA . ARG A 1 84 ? 61.394 -6.178 7.318 1.00 54.47 84 ARG A CA 1
ATOM 681 C C . ARG A 1 84 ? 60.414 -5.647 8.374 1.00 54.47 84 ARG A C 1
ATOM 683 O O . ARG A 1 84 ? 59.974 -6.420 9.219 1.00 54.47 84 ARG A O 1
ATOM 690 N N . VAL A 1 85 ? 60.023 -4.371 8.312 1.00 51.25 85 VAL A N 1
ATOM 691 C CA . VAL A 1 85 ? 59.026 -3.785 9.232 1.00 51.25 85 VAL A CA 1
ATOM 692 C C . VAL A 1 85 ? 57.641 -4.397 9.004 1.00 51.25 85 VAL A C 1
ATOM 694 O O . VAL A 1 85 ? 56.959 -4.753 9.964 1.00 51.25 85 VAL A O 1
ATOM 697 N N . SER A 1 86 ? 57.241 -4.592 7.743 1.00 50.53 86 SER A N 1
ATOM 698 C CA . SER A 1 86 ? 55.956 -5.223 7.418 1.00 50.53 86 SER A CA 1
ATOM 699 C C . SER A 1 86 ? 55.875 -6.684 7.880 1.00 50.53 86 SER A C 1
ATOM 701 O O . SER A 1 86 ? 54.828 -7.113 8.359 1.00 50.53 86 SER A O 1
ATOM 703 N N . GLU A 1 87 ? 56.978 -7.436 7.804 1.00 48.69 87 GLU A N 1
ATOM 704 C CA . GLU A 1 87 ? 57.071 -8.815 8.294 1.00 48.69 87 GLU A CA 1
ATOM 705 C C . GLU A 1 87 ? 57.104 -8.881 9.824 1.00 48.69 87 GLU A C 1
ATOM 707 O O . GLU A 1 87 ? 56.449 -9.746 10.396 1.00 48.69 87 GLU A O 1
ATOM 712 N N . HIS A 1 88 ? 57.757 -7.934 10.505 1.00 45.81 88 HIS A N 1
ATOM 713 C CA . HIS A 1 88 ? 57.763 -7.873 11.972 1.00 45.81 88 HIS A CA 1
ATOM 714 C C . HIS A 1 88 ? 56.359 -7.609 12.547 1.00 45.81 88 HIS A C 1
ATOM 716 O O . HIS A 1 88 ? 55.909 -8.325 13.440 1.00 45.81 88 HIS A O 1
ATOM 722 N N . ILE A 1 89 ? 55.611 -6.672 11.949 1.00 43.56 89 ILE A N 1
ATOM 723 C CA . ILE A 1 89 ? 54.209 -6.383 12.311 1.00 43.56 89 ILE A CA 1
ATOM 724 C C . ILE A 1 89 ? 53.308 -7.605 12.068 1.00 43.56 89 ILE A C 1
ATOM 726 O O . ILE A 1 89 ? 52.374 -7.861 12.830 1.00 43.56 89 ILE A O 1
ATOM 730 N N . ARG A 1 90 ? 53.597 -8.384 11.019 1.00 42.47 90 ARG A N 1
ATOM 731 C CA . ARG A 1 90 ? 52.849 -9.596 10.664 1.00 42.47 90 ARG A CA 1
ATOM 732 C C . ARG A 1 90 ? 53.128 -10.765 11.618 1.00 42.47 90 ARG A C 1
ATOM 734 O O . ARG A 1 90 ? 52.240 -11.587 11.817 1.00 42.47 90 ARG A O 1
ATOM 741 N N . VAL A 1 91 ? 54.328 -10.837 12.197 1.00 42.81 91 VAL A N 1
ATOM 742 C CA . VAL A 1 91 ? 54.763 -11.927 13.090 1.00 42.81 91 VAL A CA 1
ATOM 743 C C . VAL A 1 91 ? 54.373 -11.675 14.552 1.00 42.81 91 VAL A C 1
ATOM 745 O O . VAL A 1 91 ? 53.943 -12.612 15.219 1.00 42.81 91 VAL A O 1
ATOM 748 N N . GLU A 1 92 ? 54.437 -10.438 15.055 1.00 39.41 92 GLU A N 1
ATOM 749 C CA . GLU A 1 92 ? 54.126 -10.164 16.471 1.00 39.41 92 GLU A CA 1
ATOM 750 C C . GLU A 1 92 ? 52.630 -10.245 16.829 1.00 39.41 92 GLU A C 1
ATOM 752 O O . GLU A 1 92 ? 52.294 -10.458 17.993 1.00 39.41 92 GLU A O 1
ATOM 757 N N . TYR A 1 93 ? 51.716 -10.127 15.857 1.00 44.00 93 TYR A N 1
ATOM 758 C CA . TYR A 1 93 ? 50.272 -10.004 16.127 1.00 44.00 93 TYR A CA 1
ATOM 759 C C . TYR A 1 93 ? 49.396 -11.122 15.535 1.00 44.00 93 TYR A C 1
ATOM 761 O O . TYR A 1 93 ? 48.170 -11.012 15.523 1.00 44.00 93 TYR A O 1
ATOM 769 N N . LEU A 1 94 ? 50.004 -12.232 15.103 1.00 39.31 94 LEU A N 1
ATOM 770 C CA . LEU A 1 94 ? 49.314 -13.448 14.646 1.00 39.31 94 LEU A CA 1
ATOM 771 C C . LEU A 1 94 ? 49.750 -14.689 15.449 1.00 39.31 94 LEU A C 1
ATOM 773 O O . LEU A 1 94 ? 50.122 -15.710 14.877 1.00 39.31 94 LEU A O 1
ATOM 777 N N . VAL A 1 95 ? 49.682 -14.626 16.784 1.00 37.09 95 VAL A N 1
ATOM 778 C CA . VAL A 1 95 ? 49.768 -15.832 17.632 1.00 37.09 95 VAL A CA 1
ATOM 779 C C . VAL A 1 95 ? 48.345 -16.315 17.968 1.00 37.09 95 VAL A C 1
ATOM 781 O O . VAL A 1 95 ? 47.591 -15.539 18.559 1.00 37.09 95 VAL A O 1
ATOM 784 N N . PRO A 1 96 ? 47.944 -17.558 17.627 1.00 38.91 96 PRO A N 1
ATOM 785 C CA . PRO A 1 96 ? 46.533 -17.968 17.664 1.00 38.91 96 PRO A CA 1
ATOM 786 C C . PRO A 1 96 ? 45.906 -18.205 19.048 1.00 38.91 96 PRO A C 1
ATOM 788 O O . PRO A 1 96 ? 44.689 -18.312 19.115 1.00 38.91 96 PRO A O 1
ATOM 791 N N . ASP A 1 97 ? 46.672 -18.276 20.142 1.00 39.31 97 ASP A N 1
ATOM 792 C CA . ASP A 1 97 ? 46.188 -18.963 21.359 1.00 39.31 97 ASP A CA 1
ATOM 793 C C . ASP A 1 97 ? 46.306 -18.198 22.686 1.00 39.31 97 ASP A C 1
ATOM 795 O O . ASP A 1 97 ? 46.390 -18.782 23.767 1.00 39.31 97 ASP A O 1
ATOM 799 N N . LYS A 1 98 ? 46.248 -16.865 22.662 1.00 40.72 98 LYS A N 1
ATOM 800 C CA . LYS A 1 98 ? 46.082 -16.096 23.906 1.00 40.72 98 LYS A CA 1
ATOM 801 C C . LYS A 1 98 ? 44.793 -15.291 23.877 1.00 40.72 98 LYS A C 1
ATOM 803 O O . LYS A 1 98 ? 44.635 -14.380 23.069 1.00 40.72 98 LYS A O 1
ATOM 808 N N . ARG A 1 99 ? 43.875 -15.608 24.804 1.00 42.97 99 ARG A N 1
ATOM 809 C CA . ARG A 1 99 ? 42.736 -14.741 25.137 1.00 42.97 99 ARG A CA 1
ATOM 810 C C . ARG A 1 99 ? 43.290 -13.362 25.485 1.00 42.97 99 ARG A C 1
ATOM 812 O O . ARG A 1 99 ? 43.974 -13.202 26.493 1.00 42.97 99 ARG A O 1
ATOM 819 N N . ILE A 1 100 ? 43.018 -12.386 24.627 1.00 47.22 100 ILE A N 1
ATOM 820 C CA . ILE A 1 100 ? 43.445 -11.006 24.835 1.00 47.22 100 ILE A CA 1
ATOM 821 C C . ILE A 1 100 ? 42.700 -10.469 26.059 1.00 47.22 100 ILE A C 1
ATOM 823 O O . ILE A 1 100 ? 41.468 -10.439 26.085 1.00 47.22 100 ILE A O 1
ATOM 827 N N . ASN A 1 101 ? 43.450 -10.062 27.084 1.00 53.50 101 ASN A N 1
ATOM 828 C CA . ASN A 1 101 ? 42.895 -9.398 28.255 1.00 53.50 101 ASN A CA 1
ATOM 829 C C . ASN A 1 101 ? 42.589 -7.934 27.905 1.00 53.50 101 ASN A C 1
ATOM 831 O O . ASN A 1 101 ? 43.444 -7.051 28.007 1.00 53.50 101 ASN A O 1
ATOM 835 N N . TRP A 1 102 ? 41.360 -7.687 27.453 1.00 54.94 102 TRP A N 1
ATOM 836 C CA . TRP A 1 102 ? 40.906 -6.371 27.000 1.00 54.94 102 TRP A CA 1
ATOM 837 C C . TRP A 1 102 ? 40.918 -5.301 28.100 1.00 54.94 102 TRP A C 1
ATOM 839 O O . TRP A 1 102 ? 41.052 -4.120 27.780 1.00 54.94 102 TRP A O 1
ATOM 849 N N . ASP A 1 103 ? 40.887 -5.690 29.377 1.00 50.28 103 ASP A N 1
ATOM 850 C CA . ASP A 1 103 ? 41.015 -4.755 30.501 1.00 50.28 103 ASP A CA 1
ATOM 851 C C . ASP A 1 103 ? 42.455 -4.252 30.675 1.00 50.28 103 ASP A C 1
ATOM 853 O O . ASP A 1 103 ? 42.691 -3.143 31.160 1.00 50.28 103 ASP A O 1
ATOM 857 N N . GLU A 1 104 ? 43.453 -5.034 30.259 1.00 49.81 104 GLU A N 1
ATOM 858 C CA . GLU A 1 104 ? 44.845 -4.582 30.223 1.00 49.81 104 GLU A CA 1
ATOM 859 C C . GLU A 1 104 ? 45.119 -3.683 29.010 1.00 49.81 104 GLU A C 1
ATOM 861 O O . GLU A 1 104 ? 45.788 -2.655 29.139 1.00 49.81 104 GLU A O 1
ATOM 866 N N . VAL A 1 105 ? 44.523 -4.004 27.857 1.00 47.41 105 VAL A N 1
ATOM 867 C CA . VAL A 1 105 ? 44.563 -3.147 26.659 1.00 47.41 105 VAL A CA 1
ATOM 868 C C . VAL A 1 105 ? 43.881 -1.801 26.942 1.00 47.41 105 VAL A C 1
ATOM 870 O O . VAL A 1 105 ? 44.444 -0.747 26.655 1.00 47.41 105 VAL A O 1
ATOM 873 N N . GLY A 1 106 ? 42.717 -1.808 27.598 1.00 47.09 106 GLY A N 1
ATOM 874 C CA . GLY A 1 106 ? 42.007 -0.592 28.001 1.00 47.09 106 GLY A CA 1
ATOM 875 C C . GLY A 1 106 ? 42.772 0.262 29.019 1.00 47.09 106 GLY A C 1
ATOM 876 O O . GLY A 1 106 ? 42.713 1.492 28.950 1.00 47.09 106 GLY A O 1
ATOM 877 N N . ARG A 1 107 ? 43.536 -0.365 29.928 1.00 53.06 107 ARG A N 1
ATOM 878 C CA . ARG A 1 107 ? 44.403 0.344 30.886 1.00 53.06 107 ARG A CA 1
ATOM 879 C C . ARG A 1 107 ? 45.629 0.980 30.229 1.00 53.06 107 ARG A C 1
ATOM 881 O O . ARG A 1 107 ? 45.982 2.093 30.604 1.00 53.06 107 ARG A O 1
ATOM 888 N N . LYS A 1 108 ? 46.254 0.319 29.247 1.00 43.44 108 LYS A N 1
ATOM 889 C CA . LYS A 1 108 ? 47.449 0.841 28.553 1.00 43.44 108 LYS A CA 1
ATOM 890 C C . LYS A 1 108 ? 47.139 1.939 27.529 1.00 43.44 108 LYS A C 1
ATOM 892 O O . LYS A 1 108 ? 47.985 2.796 27.308 1.00 43.44 108 LYS A O 1
ATOM 897 N N . PHE A 1 109 ? 45.939 1.954 26.943 1.00 44.00 109 PHE A N 1
ATOM 898 C CA . PHE A 1 109 ? 45.604 2.836 25.812 1.00 44.00 109 PHE A CA 1
ATOM 899 C C . PHE A 1 109 ? 44.591 3.951 26.110 1.00 44.00 109 PHE A C 1
ATOM 901 O O . PHE A 1 109 ? 43.983 4.476 25.184 1.00 44.00 109 PHE A O 1
ATOM 908 N N . GLY A 1 110 ? 44.417 4.346 27.376 1.00 40.78 110 GLY A N 1
ATOM 909 C CA . GLY A 1 110 ? 43.780 5.618 27.747 1.00 40.78 110 GLY A CA 1
ATOM 910 C C . GLY A 1 110 ? 42.442 5.931 27.052 1.00 40.78 110 GLY A C 1
ATOM 911 O O . GLY A 1 110 ? 42.397 6.643 26.058 1.00 40.78 110 GLY A O 1
ATOM 912 N N . ARG A 1 111 ? 41.330 5.460 27.632 1.00 47.75 111 ARG A N 1
ATOM 913 C CA . ARG A 1 111 ? 39.948 5.957 27.428 1.00 47.75 111 ARG A CA 1
ATOM 914 C C . ARG A 1 111 ? 39.526 6.321 25.985 1.00 47.75 111 ARG A C 1
ATOM 916 O O . ARG A 1 111 ? 38.879 7.347 25.788 1.00 47.75 111 ARG A O 1
ATOM 923 N N . SER A 1 112 ? 39.742 5.465 24.986 1.00 49.06 112 SER A N 1
ATOM 924 C CA . SER A 1 112 ? 38.955 5.542 23.740 1.00 49.06 112 SER A CA 1
ATOM 925 C C . SER A 1 112 ? 37.912 4.417 23.693 1.00 49.06 112 SER A C 1
ATOM 927 O O . SER A 1 112 ? 38.111 3.336 23.144 1.00 49.06 112 SER A O 1
ATOM 929 N N . GLY A 1 113 ? 36.743 4.669 24.295 1.00 50.88 113 GLY A N 1
ATOM 930 C CA . GLY A 1 113 ? 35.627 3.708 24.341 1.00 50.88 113 GLY A CA 1
ATOM 931 C C . GLY A 1 113 ? 35.144 3.224 22.962 1.00 50.88 113 GLY A C 1
ATOM 932 O O . GLY A 1 113 ? 34.531 2.162 22.860 1.00 50.88 113 GLY A O 1
ATOM 933 N N . ASN A 1 114 ? 35.477 3.949 21.887 1.00 55.16 114 ASN A N 1
ATOM 934 C CA . ASN A 1 114 ? 35.163 3.558 20.512 1.00 55.16 114 ASN A CA 1
ATOM 935 C C . ASN A 1 114 ? 35.957 2.339 20.023 1.00 55.16 114 ASN A C 1
ATOM 937 O O . ASN A 1 114 ? 35.377 1.492 19.346 1.00 55.16 114 ASN A O 1
ATOM 941 N N . ALA A 1 115 ? 37.236 2.205 20.387 1.00 53.75 115 ALA A N 1
ATOM 942 C CA . ALA A 1 115 ? 38.051 1.067 19.956 1.00 53.75 115 ALA A CA 1
ATOM 943 C C . ALA A 1 115 ? 37.558 -0.244 20.594 1.00 53.75 115 ALA A C 1
ATOM 945 O O . ALA A 1 115 ? 37.440 -1.270 19.925 1.00 53.75 115 ALA A O 1
ATOM 946 N N . ILE A 1 116 ? 37.162 -0.182 21.870 1.00 59.66 116 ILE A N 1
ATOM 947 C CA . ILE A 1 116 ? 36.609 -1.324 22.610 1.00 59.66 116 ILE A CA 1
ATOM 948 C C . ILE A 1 116 ? 35.249 -1.741 22.030 1.00 59.66 116 ILE A C 1
ATOM 950 O O . ILE A 1 116 ? 35.000 -2.931 21.837 1.00 59.66 116 ILE A O 1
ATOM 954 N N . MET A 1 117 ? 34.374 -0.784 21.692 1.00 61.28 117 MET A N 1
ATOM 955 C CA . MET A 1 117 ? 33.090 -1.103 21.053 1.00 61.28 117 MET A CA 1
ATOM 956 C C . MET A 1 117 ? 33.257 -1.721 19.661 1.00 61.28 117 MET A C 1
ATOM 958 O O . MET A 1 117 ? 32.551 -2.676 19.338 1.00 61.28 117 MET A O 1
ATOM 962 N N . GLN A 1 118 ? 34.189 -1.220 18.847 1.00 62.31 118 GLN A N 1
ATOM 963 C CA . GLN A 1 118 ? 34.443 -1.770 17.513 1.00 62.31 118 GLN A CA 1
ATOM 964 C C . GLN A 1 118 ? 35.040 -3.181 17.580 1.00 62.31 118 GLN A C 1
ATOM 966 O O . GLN A 1 118 ? 34.571 -4.069 16.869 1.00 62.31 118 GLN A O 1
ATOM 971 N N . ALA A 1 119 ? 35.983 -3.430 18.493 1.00 64.19 119 ALA A N 1
ATOM 972 C CA . ALA A 1 119 ? 36.532 -4.768 18.718 1.00 64.19 119 ALA A CA 1
ATOM 973 C C . ALA A 1 119 ? 35.449 -5.764 19.174 1.00 64.19 119 ALA A C 1
ATOM 975 O O . ALA A 1 119 ? 35.364 -6.878 18.653 1.00 64.19 119 ALA A O 1
ATOM 976 N N . ARG A 1 120 ? 34.550 -5.339 20.074 1.00 67.69 120 ARG A N 1
ATOM 977 C CA . ARG A 1 120 ? 33.410 -6.156 20.519 1.00 67.69 120 ARG A CA 1
ATOM 978 C C . ARG A 1 120 ? 32.425 -6.445 19.385 1.00 67.69 120 ARG A C 1
ATOM 980 O O . ARG A 1 120 ? 31.881 -7.541 19.308 1.00 67.69 120 ARG A O 1
ATOM 987 N N . HIS A 1 121 ? 32.220 -5.492 18.476 1.00 68.62 121 HIS A N 1
ATOM 988 C CA . HIS A 1 121 ? 31.378 -5.696 17.300 1.00 68.62 121 HIS A CA 1
ATOM 989 C C . HIS A 1 121 ? 31.954 -6.761 16.354 1.00 68.62 121 HIS A C 1
ATOM 991 O O . HIS A 1 121 ? 31.220 -7.642 15.913 1.00 68.62 121 HIS A O 1
ATOM 997 N N . VAL A 1 122 ? 33.265 -6.724 16.092 1.00 71.25 122 VAL A N 1
ATOM 998 C CA . VAL A 1 122 ? 33.951 -7.721 15.252 1.00 71.25 122 VAL A CA 1
ATOM 999 C C . VAL A 1 122 ? 33.916 -9.114 15.893 1.00 71.25 122 VAL A C 1
ATOM 1001 O O . VAL A 1 122 ? 33.682 -10.101 15.197 1.00 71.25 122 VAL A O 1
ATOM 1004 N N . GLN A 1 123 ? 34.086 -9.206 17.216 1.00 76.75 123 GLN A N 1
ATOM 1005 C CA . GLN A 1 123 ? 33.950 -10.463 17.961 1.00 76.75 123 GLN A CA 1
ATOM 1006 C C . GLN A 1 123 ? 32.537 -11.056 17.801 1.00 76.75 123 GLN A C 1
ATOM 1008 O O . GLN A 1 123 ? 32.399 -12.208 17.396 1.00 76.75 123 GLN A O 1
ATOM 1013 N N . ASN A 1 124 ? 31.493 -10.244 18.004 1.00 74.88 124 ASN A N 1
ATOM 1014 C CA . ASN A 1 124 ? 30.103 -10.683 17.850 1.00 74.88 124 ASN A CA 1
ATOM 1015 C C . ASN A 1 124 ? 29.793 -11.139 16.413 1.00 74.88 124 ASN A C 1
ATOM 1017 O O . ASN A 1 124 ? 29.045 -12.092 16.214 1.00 74.88 124 ASN A O 1
ATOM 1021 N N . GLN A 1 125 ? 30.369 -10.488 15.395 1.00 74.31 125 GLN A N 1
ATOM 1022 C CA . GLN A 1 125 ? 30.223 -10.930 14.002 1.00 74.31 125 GLN A CA 1
ATOM 1023 C C . GLN A 1 125 ? 30.884 -12.294 13.755 1.00 74.31 125 GLN A C 1
ATOM 1025 O O . GLN A 1 125 ? 30.328 -13.122 13.033 1.00 74.31 125 GLN A O 1
ATOM 1030 N N . LYS A 1 126 ? 32.049 -12.558 14.363 1.00 79.38 126 LYS A N 1
ATOM 1031 C CA . LYS A 1 126 ? 32.717 -13.867 14.278 1.00 79.38 126 LYS A CA 1
ATOM 1032 C C . LYS A 1 126 ? 31.908 -14.969 14.962 1.00 79.38 126 LYS A C 1
ATOM 1034 O O . LYS A 1 126 ? 31.806 -16.067 14.415 1.00 79.38 126 LYS A O 1
ATOM 1039 N N . GLU A 1 127 ? 31.311 -14.676 16.113 1.00 82.62 127 GLU A N 1
ATOM 1040 C CA . GLU A 1 127 ? 30.429 -15.609 16.826 1.00 82.62 127 GLU A CA 1
ATOM 1041 C C . GLU A 1 127 ? 29.188 -15.935 15.984 1.00 82.62 127 GLU A C 1
ATOM 1043 O O . GLU A 1 127 ? 28.916 -17.106 15.736 1.00 82.62 127 GLU A O 1
ATOM 1048 N N . GLN A 1 128 ? 28.535 -14.925 15.397 1.00 78.38 128 GLN A N 1
ATOM 1049 C CA . GLN A 1 128 ? 27.393 -15.124 14.492 1.00 78.38 128 GLN A CA 1
ATOM 1050 C C . GLN A 1 128 ? 27.741 -15.947 13.244 1.00 78.38 128 GLN A C 1
ATOM 1052 O O . GLN A 1 128 ? 26.954 -16.790 12.820 1.00 78.38 128 GLN A O 1
ATOM 1057 N N . LEU A 1 129 ? 28.916 -15.730 12.644 1.00 78.19 129 LEU A N 1
ATOM 1058 C CA . LEU A 1 129 ? 29.384 -16.531 11.507 1.00 78.19 129 LEU A CA 1
ATOM 1059 C C . LEU A 1 129 ? 29.672 -17.984 11.903 1.00 78.19 129 LEU A C 1
ATOM 1061 O O . LEU A 1 129 ? 29.455 -18.894 11.104 1.00 78.19 129 LEU A O 1
ATOM 1065 N N . THR A 1 130 ? 30.152 -18.205 13.125 1.00 82.25 130 THR A N 1
ATOM 1066 C CA . THR A 1 130 ? 30.415 -19.548 13.652 1.00 82.25 130 THR A CA 1
ATOM 1067 C C . THR A 1 130 ? 29.105 -20.283 13.928 1.00 82.25 130 THR A C 1
ATOM 1069 O O . THR A 1 130 ? 28.946 -21.415 13.478 1.00 82.25 130 THR A O 1
ATOM 1072 N N . GLU A 1 131 ? 28.133 -19.618 14.559 1.00 80.12 131 GLU A N 1
ATOM 1073 C CA . GLU A 1 131 ? 26.779 -20.149 14.762 1.00 80.12 131 GLU A CA 1
ATOM 1074 C C . GLU A 1 131 ? 26.086 -20.456 13.430 1.00 80.12 131 GLU A C 1
ATOM 1076 O O . GLU A 1 131 ? 25.509 -21.528 13.273 1.00 80.12 131 GLU A O 1
ATOM 1081 N N . ALA A 1 132 ? 26.190 -19.569 12.434 1.00 69.94 132 ALA A N 1
ATOM 1082 C CA . ALA A 1 132 ? 25.613 -19.794 11.109 1.00 69.94 132 ALA A CA 1
ATOM 1083 C C . ALA A 1 132 ? 26.210 -21.032 10.419 1.00 69.94 132 ALA A C 1
ATOM 1085 O O . ALA A 1 132 ? 25.463 -21.838 9.871 1.00 69.94 132 ALA A O 1
ATOM 1086 N N . ARG A 1 133 ? 27.534 -21.229 10.504 1.00 72.38 133 ARG A N 1
ATOM 1087 C CA . ARG A 1 133 ? 28.208 -22.427 9.974 1.00 72.38 133 ARG A CA 1
ATOM 1088 C C . ARG A 1 133 ? 27.803 -23.700 10.711 1.00 72.38 133 ARG A C 1
ATOM 1090 O O . ARG A 1 133 ? 27.623 -24.733 10.075 1.00 72.38 133 ARG A O 1
ATOM 1097 N N . GLN A 1 134 ? 27.626 -23.635 12.030 1.00 73.06 134 GLN A N 1
ATOM 1098 C CA . GLN A 1 134 ? 27.115 -24.764 12.814 1.00 73.06 134 GLN A CA 1
ATOM 1099 C C . GLN A 1 134 ? 25.667 -25.100 12.433 1.00 73.06 134 GLN A C 1
ATOM 1101 O O . GLN A 1 134 ? 25.331 -26.271 12.281 1.00 73.06 134 GLN A O 1
ATOM 1106 N N . LEU A 1 135 ? 24.826 -24.089 12.200 1.00 68.69 135 LEU A N 1
ATOM 1107 C CA . LEU A 1 135 ? 23.436 -24.270 11.779 1.00 68.69 135 LEU A CA 1
ATOM 1108 C C . LEU A 1 135 ? 23.327 -24.814 10.346 1.00 68.69 135 LEU A C 1
ATOM 1110 O O . LEU A 1 135 ? 22.437 -25.605 10.052 1.00 68.69 135 LEU A O 1
ATOM 1114 N N . GLU A 1 136 ? 24.232 -24.410 9.456 1.00 68.31 136 GLU A N 1
ATOM 1115 C CA . GLU A 1 136 ? 24.328 -24.920 8.085 1.00 68.31 136 GLU A CA 1
ATOM 1116 C C . GLU A 1 136 ? 24.850 -26.364 8.059 1.00 68.31 136 GLU A C 1
ATOM 1118 O O . GLU A 1 136 ? 24.280 -27.210 7.373 1.00 68.31 136 GLU A O 1
ATOM 1123 N N . SER A 1 137 ? 25.832 -26.687 8.909 1.00 66.56 137 SER A N 1
ATOM 1124 C CA . SER A 1 137 ? 26.265 -28.068 9.154 1.00 66.56 137 SER A CA 1
ATOM 1125 C C . SER A 1 137 ? 25.126 -28.933 9.709 1.00 66.56 137 SER A C 1
ATOM 1127 O O . SER A 1 137 ? 24.978 -30.076 9.286 1.00 66.56 137 SER A O 1
ATOM 1129 N N . ALA A 1 138 ? 24.288 -28.394 10.601 1.00 63.84 138 ALA A N 1
ATOM 1130 C CA . ALA A 1 138 ? 23.119 -29.092 11.146 1.00 63.84 138 ALA A CA 1
ATOM 1131 C C . ALA A 1 138 ? 21.961 -29.243 10.139 1.00 63.84 138 ALA A C 1
ATOM 1133 O O . ALA A 1 138 ? 21.102 -30.100 10.317 1.00 63.84 138 ALA A O 1
ATOM 1134 N N . ARG A 1 139 ? 21.925 -28.421 9.081 1.00 63.25 139 ARG A N 1
ATOM 1135 C CA . ARG A 1 139 ? 20.940 -28.505 7.987 1.00 63.25 139 ARG A CA 1
ATOM 1136 C C . ARG A 1 139 ? 21.370 -29.421 6.848 1.00 63.25 139 ARG A C 1
ATOM 1138 O O . ARG A 1 139 ? 20.540 -29.750 6.002 1.00 63.25 139 ARG A O 1
ATOM 1145 N N . SER A 1 140 ? 22.641 -29.817 6.797 1.00 77.44 140 SER A N 1
ATOM 1146 C CA . SER A 1 140 ? 23.082 -30.816 5.831 1.00 77.44 140 SER A CA 1
ATOM 1147 C C . SER A 1 140 ? 22.453 -32.165 6.190 1.00 77.44 140 SER A C 1
ATOM 1149 O O . SER A 1 140 ? 22.709 -32.727 7.252 1.00 77.44 140 SER A O 1
ATOM 1151 N N . VAL A 1 141 ? 21.565 -32.652 5.320 1.00 80.38 141 VAL A N 1
ATOM 1152 C CA . VAL A 1 141 ? 21.007 -34.004 5.423 1.00 80.38 141 VAL A CA 1
ATOM 1153 C C . VAL A 1 141 ? 22.178 -34.977 5.373 1.00 80.38 141 VAL A C 1
ATOM 1155 O O . VAL A 1 141 ? 23.002 -34.897 4.457 1.00 80.38 141 VAL A O 1
ATOM 1158 N N . SER A 1 142 ? 22.280 -35.875 6.355 1.00 88.56 142 SER A N 1
ATOM 1159 C CA . SER A 1 142 ? 23.372 -36.844 6.367 1.00 88.56 142 SER A CA 1
ATOM 1160 C C . SER A 1 142 ? 23.310 -37.704 5.099 1.00 88.56 142 SER A C 1
ATOM 1162 O O . SER A 1 142 ? 22.228 -38.052 4.621 1.00 88.56 142 SER A O 1
ATOM 1164 N N . ALA A 1 143 ? 24.465 -38.063 4.531 1.00 85.94 143 ALA A N 1
ATOM 1165 C CA . ALA A 1 143 ? 24.508 -38.928 3.347 1.00 85.94 143 ALA A CA 1
ATOM 1166 C C . ALA A 1 143 ? 23.763 -40.258 3.585 1.00 85.94 143 ALA A C 1
ATOM 1168 O O . ALA A 1 143 ? 23.146 -40.802 2.671 1.00 85.94 143 ALA A O 1
ATOM 1169 N N . THR A 1 144 ? 23.764 -40.732 4.834 1.00 90.44 144 THR A N 1
ATOM 1170 C CA . THR A 1 144 ? 23.013 -41.901 5.295 1.00 90.44 144 THR A CA 1
ATOM 1171 C C . THR A 1 144 ? 21.503 -41.696 5.196 1.00 90.44 144 THR A C 1
ATOM 1173 O O . THR A 1 144 ? 20.815 -42.574 4.689 1.00 90.44 144 THR A O 1
ATOM 1176 N N . ASP A 1 145 ? 20.982 -40.541 5.623 1.00 92.31 145 ASP A N 1
ATOM 1177 C CA . ASP A 1 145 ? 19.548 -40.231 5.536 1.00 92.31 145 ASP A CA 1
ATOM 1178 C C . ASP A 1 145 ? 19.087 -40.080 4.087 1.00 92.31 145 ASP A C 1
ATOM 1180 O O . ASP A 1 145 ? 17.996 -40.525 3.737 1.00 92.31 145 ASP A O 1
ATOM 1184 N N . LYS A 1 146 ? 19.932 -39.492 3.230 1.00 92.56 146 LYS A N 1
ATOM 1185 C CA . LYS A 1 146 ? 19.654 -39.392 1.795 1.00 92.56 146 LYS A CA 1
ATOM 1186 C C . LYS A 1 146 ? 19.575 -40.775 1.147 1.00 92.56 146 LYS A C 1
ATOM 1188 O O . LYS A 1 146 ? 18.613 -41.053 0.442 1.00 92.56 146 LYS A O 1
ATOM 1193 N N . LYS A 1 147 ? 20.543 -41.649 1.433 1.00 93.44 147 LYS A N 1
ATOM 1194 C CA . LYS A 1 147 ? 20.545 -43.020 0.914 1.00 93.44 147 LYS A CA 1
ATOM 1195 C C . LYS A 1 147 ? 19.357 -43.832 1.441 1.00 93.44 147 LYS A C 1
ATOM 1197 O O . LYS A 1 147 ? 18.694 -44.504 0.668 1.00 93.44 147 LYS A O 1
ATOM 1202 N N . ALA A 1 148 ? 19.038 -43.714 2.732 1.00 94.38 148 ALA A N 1
ATOM 1203 C CA . ALA A 1 148 ? 17.882 -44.384 3.325 1.00 94.38 148 ALA A CA 1
ATOM 1204 C C . ALA A 1 148 ? 16.553 -43.922 2.704 1.00 94.38 148 ALA A C 1
ATOM 1206 O O . ALA A 1 148 ? 15.639 -44.727 2.549 1.00 94.38 148 ALA A O 1
ATOM 1207 N N . LEU A 1 149 ? 16.447 -42.640 2.338 1.00 95.31 149 LEU A N 1
ATOM 1208 C CA . LEU A 1 149 ? 15.298 -42.118 1.606 1.00 95.31 149 LEU A CA 1
ATOM 1209 C C . LEU A 1 149 ? 15.226 -42.693 0.184 1.00 95.31 149 LEU A C 1
ATOM 1211 O O . LEU A 1 149 ? 14.156 -43.120 -0.235 1.00 95.31 149 LEU A O 1
ATOM 1215 N N . GLU A 1 150 ? 16.341 -42.728 -0.548 1.00 94.75 150 GLU A N 1
ATOM 1216 C CA . GLU A 1 150 ? 16.407 -43.316 -1.895 1.00 94.75 150 GLU A CA 1
ATOM 1217 C C . GLU A 1 150 ? 16.007 -44.803 -1.879 1.00 94.75 150 GLU A C 1
ATOM 1219 O O . GLU A 1 150 ? 15.131 -45.209 -2.643 1.00 94.75 150 GLU A O 1
ATOM 1224 N N . ASP A 1 151 ? 16.564 -45.586 -0.949 1.00 94.00 151 ASP A N 1
ATOM 1225 C CA . ASP A 1 151 ? 16.250 -47.009 -0.773 1.00 94.00 151 ASP A CA 1
ATOM 1226 C C . ASP A 1 151 ? 14.761 -47.223 -0.423 1.00 94.00 151 ASP A C 1
ATOM 1228 O O . ASP A 1 151 ? 14.109 -48.121 -0.963 1.00 94.00 151 ASP A O 1
ATOM 1232 N N . ALA A 1 152 ? 14.188 -46.361 0.429 1.00 95.00 152 ALA A N 1
ATOM 1233 C CA . ALA A 1 152 ? 12.774 -46.410 0.801 1.00 95.00 152 ALA A CA 1
ATOM 1234 C C . ALA A 1 152 ? 11.842 -46.083 -0.376 1.00 95.00 152 ALA A C 1
ATOM 1236 O O . ALA A 1 152 ? 10.841 -46.771 -0.573 1.00 95.00 152 ALA A O 1
ATOM 1237 N N . ILE A 1 153 ? 12.173 -45.068 -1.181 1.00 94.56 153 ILE A N 1
ATOM 1238 C CA . ILE A 1 153 ? 11.398 -44.696 -2.374 1.00 94.56 153 ILE A CA 1
ATOM 1239 C C . ILE A 1 153 ? 11.396 -45.847 -3.386 1.00 94.56 153 ILE A C 1
ATOM 1241 O O . ILE A 1 153 ? 10.336 -46.199 -3.907 1.00 94.56 153 ILE A O 1
ATOM 1245 N N . ILE A 1 154 ? 12.558 -46.459 -3.638 1.00 92.75 154 ILE A N 1
ATOM 1246 C CA . ILE A 1 154 ? 12.686 -47.608 -4.548 1.00 92.75 154 ILE A CA 1
ATOM 1247 C C . ILE A 1 154 ? 11.860 -48.789 -4.024 1.00 92.75 154 ILE A C 1
ATOM 1249 O O . ILE A 1 154 ? 11.031 -49.333 -4.752 1.00 92.75 154 ILE A O 1
ATOM 1253 N N . SER A 1 155 ? 12.000 -49.128 -2.739 1.00 93.88 155 SER A N 1
ATOM 1254 C CA . SER A 1 155 ? 11.263 -50.240 -2.132 1.00 93.88 155 SER A CA 1
ATOM 1255 C C . SER A 1 155 ? 9.743 -50.043 -2.167 1.00 93.88 155 SER A C 1
ATOM 1257 O O . SER A 1 155 ? 9.001 -50.984 -2.453 1.00 93.88 155 SER A O 1
ATOM 1259 N N . CYS A 1 156 ? 9.251 -48.833 -1.896 1.00 92.44 156 CYS A N 1
ATOM 1260 C CA . CYS A 1 156 ? 7.819 -48.536 -1.959 1.00 92.44 156 CYS A CA 1
ATOM 1261 C C . CYS A 1 156 ? 7.285 -48.568 -3.396 1.00 92.44 156 CYS A C 1
ATOM 1263 O O . CYS A 1 156 ? 6.156 -49.007 -3.616 1.00 92.44 156 CYS A O 1
ATOM 1265 N N . ARG A 1 157 ? 8.100 -48.172 -4.379 1.00 87.25 157 ARG A N 1
ATOM 1266 C CA . ARG A 1 157 ? 7.736 -48.211 -5.799 1.00 87.25 157 ARG A CA 1
ATOM 1267 C C . ARG A 1 157 ? 7.550 -49.639 -6.305 1.00 87.25 157 ARG A C 1
ATOM 1269 O O . ARG A 1 157 ? 6.533 -49.921 -6.938 1.00 87.25 157 ARG A O 1
ATOM 1276 N N . ASP A 1 158 ? 8.486 -50.527 -5.983 1.00 85.31 158 ASP A N 1
ATOM 1277 C CA . ASP A 1 158 ? 8.471 -51.919 -6.451 1.00 85.31 158 ASP A CA 1
ATOM 1278 C C . ASP A 1 158 ? 7.294 -52.724 -5.875 1.00 85.31 158 ASP A C 1
ATOM 1280 O O . ASP A 1 158 ? 6.817 -53.670 -6.499 1.00 85.31 158 ASP A O 1
ATOM 1284 N N . ASN A 1 159 ? 6.776 -52.306 -4.717 1.00 80.00 159 ASN A N 1
ATOM 1285 C CA . ASN A 1 159 ? 5.610 -52.915 -4.076 1.00 80.00 159 ASN A CA 1
ATOM 1286 C C . ASN A 1 159 ? 4.263 -52.321 -4.538 1.00 80.00 159 ASN A C 1
ATOM 1288 O O . ASN A 1 159 ? 3.211 -52.857 -4.179 1.00 80.00 159 ASN A O 1
ATOM 1292 N N . SER A 1 160 ? 4.259 -51.247 -5.341 1.00 76.19 160 SER A N 1
ATOM 1293 C CA . SER A 1 160 ? 3.027 -50.687 -5.916 1.00 76.19 160 SER A CA 1
ATOM 1294 C C . SER A 1 160 ? 2.556 -51.541 -7.104 1.00 76.19 160 SER A C 1
ATOM 1296 O O . SER A 1 160 ? 2.913 -51.342 -8.267 1.00 76.19 160 SER A O 1
ATOM 1298 N N . HIS A 1 161 ? 1.770 -52.580 -6.821 1.00 50.84 161 HIS A N 1
ATOM 1299 C CA . HIS A 1 161 ? 1.173 -53.404 -7.867 1.00 50.84 161 HIS A CA 1
ATOM 1300 C C . HIS A 1 161 ? 0.094 -52.628 -8.637 1.00 50.84 161 HIS A C 1
ATOM 1302 O O . HIS A 1 161 ? -0.968 -52.340 -8.102 1.00 50.84 161 HIS A O 1
ATOM 1308 N N . LYS A 1 162 ? 0.380 -52.361 -9.920 1.00 55.22 162 LYS A N 1
ATOM 1309 C CA . LYS A 1 162 ? -0.551 -52.260 -11.062 1.00 55.22 162 LYS A CA 1
ATOM 1310 C C . LYS A 1 162 ? -2.009 -51.909 -10.714 1.00 55.22 162 LYS A C 1
ATOM 1312 O O . LYS A 1 162 ? -2.887 -52.761 -10.810 1.00 55.22 162 LYS A O 1
ATOM 1317 N N . THR A 1 163 ? -2.273 -50.636 -10.464 1.00 49.31 163 THR A N 1
ATOM 1318 C CA . THR A 1 163 ? -3.578 -50.042 -10.770 1.00 49.31 163 THR A CA 1
ATOM 1319 C C . THR A 1 163 ? -3.326 -48.755 -11.545 1.00 49.31 163 THR A C 1
ATOM 1321 O O . THR A 1 163 ? -2.769 -47.802 -11.016 1.00 49.31 163 THR A O 1
ATOM 1324 N N . ASP A 1 164 ? -3.639 -48.812 -12.837 1.00 51.66 164 ASP A N 1
ATOM 1325 C CA . ASP A 1 164 ? -3.926 -47.698 -13.740 1.00 51.66 164 ASP A CA 1
ATOM 1326 C C . ASP A 1 164 ? -2.934 -46.525 -13.771 1.00 51.66 164 ASP A C 1
ATOM 1328 O O . ASP A 1 164 ? -3.241 -45.408 -13.381 1.00 51.66 164 ASP A O 1
ATOM 1332 N N . GLY A 1 165 ? -1.749 -46.774 -14.340 1.00 53.59 165 GLY A N 1
ATOM 1333 C CA . GLY A 1 165 ? -0.995 -45.793 -15.142 1.00 53.59 165 GLY A CA 1
ATOM 1334 C C . GLY A 1 165 ? -0.439 -44.534 -14.461 1.00 53.59 165 GLY A C 1
ATOM 1335 O O . GLY A 1 165 ? 0.326 -43.816 -15.104 1.00 53.59 165 GLY A O 1
ATOM 1336 N N . GLN A 1 166 ? -0.751 -44.273 -13.194 1.00 54.84 166 GLN A N 1
ATOM 1337 C CA . GLN A 1 166 ? -0.308 -43.092 -12.462 1.00 54.84 166 GLN A CA 1
ATOM 1338 C C . GLN A 1 166 ? 0.375 -43.533 -11.164 1.00 54.84 166 GLN A C 1
ATOM 1340 O O . GLN A 1 166 ? -0.259 -43.929 -10.191 1.00 54.84 166 GLN A O 1
ATOM 1345 N N . HIS A 1 167 ? 1.709 -43.547 -11.190 1.00 63.47 167 HIS A N 1
ATOM 1346 C CA . HIS A 1 167 ? 2.539 -43.943 -10.053 1.00 63.47 167 HIS A CA 1
ATOM 1347 C C . HIS A 1 167 ? 2.635 -42.799 -9.036 1.00 63.47 167 HIS A C 1
ATOM 1349 O O . HIS A 1 167 ? 3.651 -42.105 -8.981 1.00 63.47 167 HIS A O 1
ATOM 1355 N N . ASP A 1 168 ? 1.591 -42.605 -8.235 1.00 80.00 168 ASP A N 1
ATOM 1356 C CA . ASP A 1 168 ? 1.678 -41.738 -7.063 1.00 80.00 168 ASP A CA 1
ATOM 1357 C C . ASP A 1 168 ? 2.447 -42.466 -5.949 1.00 80.00 168 ASP A C 1
ATOM 1359 O O . ASP A 1 168 ? 2.124 -43.589 -5.556 1.00 80.00 168 ASP A O 1
ATOM 1363 N N . LEU A 1 169 ? 3.521 -41.838 -5.469 1.00 86.88 169 LEU A N 1
ATOM 1364 C CA . LEU A 1 169 ? 4.346 -42.366 -4.388 1.00 86.88 169 LEU A CA 1
ATOM 1365 C C . LEU A 1 169 ? 3.625 -42.164 -3.046 1.00 86.88 169 LEU A C 1
ATOM 1367 O O . LEU A 1 169 ? 3.413 -41.029 -2.618 1.00 86.88 169 LEU A O 1
ATOM 1371 N N . ASP A 1 170 ? 3.293 -43.260 -2.364 1.00 89.81 170 ASP A N 1
ATOM 1372 C CA . ASP A 1 170 ? 2.732 -43.223 -1.011 1.00 89.81 170 ASP A CA 1
ATOM 1373 C C . ASP A 1 170 ? 3.814 -42.820 0.011 1.00 89.81 170 ASP A C 1
ATOM 1375 O O . ASP A 1 170 ? 4.628 -43.633 0.461 1.00 89.81 170 ASP A O 1
ATOM 1379 N N . TRP A 1 171 ? 3.837 -41.536 0.376 1.00 91.44 171 TRP A N 1
ATOM 1380 C CA . TRP A 1 171 ? 4.799 -40.989 1.335 1.00 91.44 171 TRP A CA 1
ATOM 1381 C C . TRP A 1 171 ? 4.635 -41.542 2.756 1.00 91.44 171 TRP A C 1
ATOM 1383 O O . TRP A 1 171 ? 5.620 -41.558 3.499 1.00 91.44 171 TRP A O 1
ATOM 1393 N N . ASP A 1 172 ? 3.455 -42.044 3.135 1.00 89.00 172 ASP A N 1
ATOM 1394 C CA . ASP A 1 172 ? 3.269 -42.721 4.422 1.00 89.00 172 ASP A CA 1
ATOM 1395 C C . ASP A 1 172 ? 3.969 -44.084 4.422 1.00 89.00 172 ASP A C 1
ATOM 1397 O O . ASP A 1 172 ? 4.625 -44.451 5.404 1.00 89.00 172 ASP A O 1
ATOM 1401 N N . ALA A 1 173 ? 3.925 -44.808 3.299 1.00 92.25 173 ALA A N 1
ATOM 1402 C CA . ALA A 1 173 ? 4.695 -46.037 3.128 1.00 92.25 173 ALA A CA 1
ATOM 1403 C C . ALA A 1 173 ? 6.211 -45.771 3.176 1.00 92.25 173 ALA A C 1
ATOM 1405 O O . ALA A 1 173 ? 6.936 -46.502 3.859 1.00 92.25 173 ALA A O 1
ATOM 1406 N N . VAL A 1 174 ? 6.684 -44.694 2.535 1.00 93.44 174 VAL A N 1
ATOM 1407 C CA . VAL A 1 174 ? 8.103 -44.283 2.568 1.00 93.44 174 VAL A CA 1
ATOM 1408 C C . VAL A 1 174 ? 8.534 -43.919 3.992 1.00 93.44 174 VAL A C 1
ATOM 1410 O O . VAL A 1 174 ? 9.565 -44.399 4.469 1.00 93.44 174 VAL A O 1
ATOM 1413 N N . ALA A 1 175 ? 7.731 -43.138 4.720 1.00 93.44 175 ALA A N 1
ATOM 1414 C CA . ALA A 1 175 ? 8.008 -42.771 6.110 1.00 93.44 175 ALA A CA 1
ATOM 1415 C C . ALA A 1 175 ? 8.047 -44.000 7.034 1.00 93.44 175 ALA A C 1
ATOM 1417 O O . ALA A 1 175 ? 8.950 -44.145 7.869 1.00 93.44 175 ALA A O 1
ATOM 1418 N N . LYS A 1 176 ? 7.116 -44.941 6.832 1.00 95.62 176 LYS A N 1
ATOM 1419 C CA . LYS A 1 176 ? 7.087 -46.223 7.543 1.00 95.62 176 LYS A CA 1
ATOM 1420 C C . LYS A 1 176 ? 8.329 -47.066 7.245 1.00 95.62 176 LYS A C 1
ATOM 1422 O O . LYS A 1 176 ? 8.885 -47.655 8.173 1.00 95.62 176 LYS A O 1
ATOM 1427 N N . HIS A 1 177 ? 8.799 -47.084 5.996 1.00 95.19 177 HIS A N 1
ATOM 1428 C CA . HIS A 1 177 ? 10.023 -47.784 5.598 1.00 95.19 177 HIS A CA 1
ATOM 1429 C C . HIS A 1 177 ? 11.269 -47.165 6.249 1.00 95.19 177 HIS A C 1
ATOM 1431 O O . HIS A 1 177 ? 12.104 -47.881 6.800 1.00 95.19 177 HIS A O 1
ATOM 1437 N N . MET A 1 178 ? 11.354 -45.832 6.289 1.00 95.88 178 MET A N 1
ATOM 1438 C CA . MET A 1 178 ? 12.434 -45.108 6.972 1.00 95.88 178 MET A CA 1
ATOM 1439 C C . MET A 1 178 ? 12.364 -45.188 8.504 1.00 95.88 178 MET A C 1
ATOM 1441 O O . MET A 1 178 ? 13.310 -44.774 9.177 1.00 95.88 178 MET A O 1
ATOM 1445 N N . LYS A 1 179 ? 11.262 -45.710 9.066 1.00 96.00 179 LYS A N 1
ATOM 1446 C CA . LYS A 1 179 ? 10.961 -45.724 10.508 1.00 96.00 179 LYS A CA 1
ATOM 1447 C C . LYS A 1 179 ? 11.041 -44.324 11.125 1.00 96.00 179 LYS A C 1
ATOM 1449 O O . LYS A 1 179 ? 11.592 -44.146 12.213 1.00 96.00 179 LYS A O 1
ATOM 1454 N N . ARG A 1 180 ? 10.507 -43.322 10.421 1.00 92.81 180 ARG A N 1
ATOM 1455 C CA . ARG A 1 180 ? 10.484 -41.918 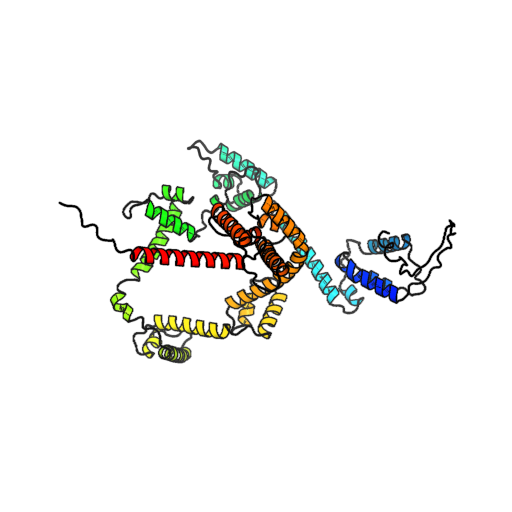10.856 1.00 92.81 180 ARG A CA 1
ATOM 1456 C C . ARG A 1 180 ? 9.087 -41.317 10.720 1.00 92.81 180 ARG A C 1
ATOM 1458 O O . ARG A 1 180 ? 8.295 -41.803 9.915 1.00 92.81 180 ARG A O 1
ATOM 1465 N N . PRO A 1 181 ? 8.769 -40.251 11.475 1.00 93.12 181 PRO A N 1
ATOM 1466 C CA . PRO A 1 181 ? 7.565 -39.467 11.229 1.00 93.12 181 PRO A CA 1
ATOM 1467 C C . PRO A 1 181 ? 7.514 -38.956 9.782 1.00 93.12 181 PRO A C 1
ATOM 1469 O O . PRO A 1 181 ? 8.548 -38.625 9.191 1.00 93.12 181 PRO A O 1
ATOM 1472 N N . LEU A 1 182 ? 6.305 -38.840 9.224 1.00 88.88 182 LEU A N 1
ATOM 1473 C CA . LEU A 1 182 ? 6.087 -38.343 7.861 1.00 88.88 182 LEU A CA 1
ATOM 1474 C C . LEU A 1 182 ? 6.737 -36.967 7.644 1.00 88.88 182 LEU A C 1
ATOM 1476 O O . LEU A 1 182 ? 7.453 -36.764 6.670 1.00 88.88 182 LEU A O 1
ATOM 1480 N N . LEU A 1 183 ? 6.561 -36.044 8.593 1.00 80.06 183 LEU A N 1
ATOM 1481 C CA . LEU A 1 183 ? 7.139 -34.696 8.545 1.00 80.06 183 LEU A CA 1
ATOM 1482 C C . LEU A 1 183 ? 8.672 -34.694 8.444 1.00 80.06 183 LEU A C 1
ATOM 1484 O O . LEU A 1 183 ? 9.226 -33.937 7.648 1.00 80.06 183 LEU A O 1
ATOM 1488 N N . ASP A 1 184 ? 9.351 -35.561 9.196 1.00 85.44 184 ASP A N 1
ATOM 1489 C CA . ASP A 1 184 ? 10.814 -35.663 9.159 1.00 85.44 184 ASP A CA 1
ATOM 1490 C C . ASP A 1 184 ? 11.288 -36.259 7.828 1.00 85.44 184 ASP A C 1
ATOM 1492 O O . ASP A 1 184 ? 12.265 -35.796 7.241 1.00 85.44 184 ASP A O 1
ATOM 1496 N N . THR A 1 185 ? 10.553 -37.248 7.316 1.00 90.31 185 THR A N 1
ATOM 1497 C CA . THR A 1 185 ? 10.809 -37.879 6.014 1.00 90.31 185 THR A CA 1
ATOM 1498 C C . THR A 1 185 ? 10.663 -36.870 4.869 1.00 90.31 185 THR A C 1
ATOM 1500 O O . THR A 1 185 ? 11.546 -36.758 4.018 1.00 90.31 185 THR A O 1
ATOM 1503 N N . LEU A 1 186 ? 9.604 -36.055 4.892 1.00 87.38 186 LEU A N 1
ATOM 1504 C CA . LEU A 1 186 ? 9.376 -34.984 3.918 1.00 87.38 186 LEU A CA 1
ATOM 1505 C C . LEU A 1 186 ? 10.429 -33.873 4.016 1.00 87.38 186 LEU A C 1
ATOM 1507 O O . LEU A 1 186 ? 10.875 -33.350 2.993 1.00 87.38 186 LEU A O 1
ATOM 1511 N N . ALA A 1 187 ? 10.876 -33.526 5.225 1.00 83.69 187 ALA A N 1
ATOM 1512 C CA . ALA A 1 187 ? 11.947 -32.552 5.419 1.00 83.69 187 ALA A CA 1
ATOM 1513 C C . ALA A 1 187 ? 13.283 -33.044 4.833 1.00 83.69 187 ALA A C 1
ATOM 1515 O O . ALA A 1 187 ? 14.009 -32.261 4.215 1.00 83.69 187 ALA A O 1
ATOM 1516 N N . ILE A 1 188 ? 13.603 -34.333 4.978 1.00 88.69 188 ILE A N 1
ATOM 1517 C CA . ILE A 1 188 ? 14.772 -34.959 4.341 1.00 88.69 188 ILE A CA 1
ATOM 1518 C C . ILE A 1 188 ? 14.617 -34.917 2.816 1.00 88.69 188 ILE A C 1
ATOM 1520 O O . ILE A 1 188 ? 15.540 -34.485 2.121 1.00 88.69 188 ILE A O 1
ATOM 1524 N N . ALA A 1 189 ? 13.439 -35.271 2.292 1.00 89.19 189 ALA A N 1
ATOM 1525 C CA . ALA A 1 189 ? 13.158 -35.249 0.857 1.00 89.19 189 ALA A CA 1
ATOM 1526 C C . ALA A 1 189 ? 13.349 -33.854 0.244 1.00 89.19 189 ALA A C 1
ATOM 1528 O O . ALA A 1 189 ? 14.117 -33.703 -0.707 1.00 89.19 189 ALA A O 1
ATOM 1529 N N . LEU A 1 190 ? 12.763 -32.816 0.846 1.00 84.44 190 LEU A N 1
ATOM 1530 C CA . LEU A 1 190 ? 12.881 -31.429 0.379 1.00 84.44 190 LEU A CA 1
ATOM 1531 C C . LEU A 1 190 ? 14.328 -30.910 0.389 1.00 84.44 190 LEU A C 1
ATOM 1533 O O . LEU A 1 190 ? 14.725 -30.157 -0.502 1.00 84.44 190 LEU A O 1
ATOM 1537 N N . ASN A 1 191 ? 15.131 -31.312 1.377 1.00 83.62 191 ASN A N 1
ATOM 1538 C CA . ASN A 1 191 ? 16.508 -30.834 1.524 1.00 83.62 191 ASN A CA 1
ATOM 1539 C C . ASN A 1 191 ? 17.542 -31.662 0.736 1.00 83.62 191 ASN A C 1
ATOM 1541 O O . ASN A 1 191 ? 18.645 -31.179 0.486 1.00 83.62 191 ASN A O 1
ATOM 1545 N N . SER A 1 192 ? 17.208 -32.887 0.319 1.00 82.62 192 SER A N 1
ATOM 1546 C CA . SER A 1 192 ? 18.155 -33.833 -0.298 1.00 82.62 192 SER A CA 1
ATOM 1547 C C . SER A 1 192 ? 18.480 -33.578 -1.782 1.00 82.62 192 SER A C 1
ATOM 1549 O O . SER A 1 192 ? 19.425 -34.192 -2.294 1.00 82.62 192 SER A O 1
ATOM 1551 N N . ARG A 1 193 ? 17.759 -32.659 -2.458 1.00 71.25 193 ARG A N 1
ATOM 1552 C CA . ARG A 1 193 ? 17.901 -32.320 -3.897 1.00 71.25 193 ARG A CA 1
ATOM 1553 C C . ARG A 1 193 ? 18.139 -33.572 -4.754 1.00 71.25 193 ARG A C 1
ATOM 1555 O O . ARG A 1 193 ? 19.216 -33.744 -5.330 1.00 71.25 193 ARG A O 1
ATOM 1562 N N . LEU A 1 194 ? 17.173 -34.490 -4.748 1.00 72.50 194 LEU A N 1
ATOM 1563 C CA . LEU A 1 194 ? 17.246 -35.704 -5.560 1.00 72.50 194 LEU A CA 1
ATOM 1564 C C . LEU A 1 194 ? 17.305 -35.337 -7.058 1.00 72.50 194 LEU A C 1
ATOM 1566 O O . LEU A 1 194 ? 16.636 -34.389 -7.469 1.00 72.50 194 LEU A O 1
ATOM 1570 N N . PRO A 1 195 ? 18.128 -36.038 -7.858 1.00 53.59 195 PRO A N 1
ATOM 1571 C CA . PRO A 1 195 ? 18.471 -35.627 -9.222 1.00 53.59 195 PRO A CA 1
ATOM 1572 C C . PRO A 1 195 ? 17.321 -35.696 -10.246 1.00 53.59 195 PRO A C 1
ATOM 1574 O O . PRO A 1 195 ? 17.442 -35.063 -11.291 1.00 53.59 195 PRO A O 1
ATOM 1577 N N . ASP A 1 196 ? 16.201 -36.362 -9.943 1.00 53.91 196 ASP A N 1
ATOM 1578 C CA . ASP A 1 196 ? 15.006 -36.404 -10.802 1.00 53.91 196 ASP A CA 1
ATOM 1579 C C . ASP A 1 196 ? 13.865 -35.553 -10.220 1.00 53.91 196 ASP A C 1
ATOM 1581 O O . ASP A 1 196 ? 13.072 -35.984 -9.382 1.00 53.91 196 ASP A O 1
ATOM 1585 N N . HIS A 1 197 ? 13.780 -34.301 -10.672 1.00 46.03 197 HIS A N 1
ATOM 1586 C CA . HIS A 1 197 ? 12.818 -33.296 -10.203 1.00 46.03 197 HIS A CA 1
ATOM 1587 C C . HIS A 1 197 ? 11.385 -33.440 -10.761 1.00 46.03 197 HIS A C 1
ATOM 1589 O O . HIS A 1 197 ? 10.607 -32.492 -10.687 1.00 46.03 197 HIS A O 1
ATOM 1595 N N . THR A 1 198 ? 10.983 -34.596 -11.288 1.00 49.16 198 THR A N 1
ATOM 1596 C CA . THR A 1 198 ? 9.619 -34.795 -11.815 1.00 49.16 198 THR A CA 1
ATOM 1597 C C . THR A 1 198 ? 8.564 -35.124 -10.753 1.00 49.16 198 THR A C 1
ATOM 1599 O O . THR A 1 198 ? 7.380 -35.038 -11.057 1.00 49.16 198 THR A O 1
ATOM 1602 N N . TYR A 1 199 ? 8.949 -35.450 -9.513 1.00 53.22 199 TYR A N 1
ATOM 1603 C CA . TYR A 1 199 ? 8.027 -36.078 -8.544 1.00 53.22 199 TYR A CA 1
ATOM 1604 C C . TYR A 1 199 ? 7.721 -35.259 -7.284 1.00 53.22 199 TYR A C 1
ATOM 1606 O O . TYR A 1 199 ? 7.006 -35.720 -6.399 1.00 53.22 199 TYR A O 1
ATOM 1614 N N . LEU A 1 200 ? 8.249 -34.041 -7.181 1.00 50.47 200 LEU A N 1
ATOM 1615 C CA . LEU A 1 200 ? 8.027 -33.156 -6.037 1.00 50.47 200 LEU A CA 1
ATOM 1616 C C . LEU A 1 200 ? 7.644 -31.765 -6.537 1.00 50.47 200 LEU A C 1
ATOM 1618 O O . LEU A 1 200 ? 8.379 -30.795 -6.361 1.00 50.47 200 LEU A O 1
ATOM 1622 N N . GLU A 1 201 ? 6.483 -31.669 -7.184 1.00 48.75 201 GLU A N 1
ATOM 1623 C CA . GLU A 1 201 ? 5.775 -30.395 -7.299 1.00 48.75 201 GLU A CA 1
ATOM 1624 C C . GLU A 1 201 ? 5.427 -29.948 -5.862 1.00 48.75 201 GLU A C 1
ATOM 1626 O O . GLU A 1 201 ? 4.694 -30.655 -5.162 1.00 48.75 201 GLU A O 1
ATOM 1631 N N . PRO A 1 202 ? 5.937 -28.800 -5.369 1.00 43.88 202 PRO A N 1
ATOM 1632 C CA . PRO A 1 202 ? 5.660 -28.324 -4.008 1.00 43.88 202 PRO A CA 1
ATOM 1633 C C . PRO A 1 202 ? 4.163 -28.128 -3.713 1.00 43.88 202 PRO A C 1
ATOM 1635 O O . PRO A 1 202 ? 3.775 -27.989 -2.554 1.00 43.88 202 PRO A O 1
ATOM 1638 N N . SER A 1 203 ? 3.329 -28.112 -4.756 1.00 45.03 203 SER A N 1
ATOM 1639 C CA . SER A 1 203 ? 1.872 -28.031 -4.693 1.00 45.03 203 SER A CA 1
ATOM 1640 C C . SER A 1 203 ? 1.217 -29.293 -4.107 1.00 45.03 203 SER A C 1
ATOM 1642 O O . SER A 1 203 ? 0.199 -29.168 -3.432 1.00 45.03 203 SER A O 1
ATOM 1644 N N . LEU A 1 204 ? 1.818 -30.482 -4.265 1.00 46.19 204 LEU A N 1
ATOM 1645 C CA . LEU A 1 204 ? 1.261 -31.752 -3.768 1.00 46.19 204 LEU A CA 1
ATOM 1646 C C . LEU A 1 204 ? 1.540 -32.007 -2.275 1.00 46.19 204 LEU A C 1
ATOM 1648 O O . LEU A 1 204 ? 0.858 -32.811 -1.646 1.00 46.19 204 LEU A O 1
ATOM 1652 N N . LEU A 1 205 ? 2.504 -31.295 -1.679 1.00 46.53 205 LEU A N 1
ATOM 1653 C CA . LEU A 1 205 ? 2.923 -31.477 -0.279 1.00 46.53 205 LEU A CA 1
ATOM 1654 C C . LEU A 1 205 ? 2.209 -30.563 0.729 1.00 46.53 205 LEU A C 1
ATOM 1656 O O . LEU A 1 205 ? 2.473 -30.638 1.928 1.00 46.53 205 LEU A O 1
ATOM 1660 N N . LEU A 1 206 ? 1.297 -29.703 0.269 1.00 43.53 206 LEU A N 1
ATOM 1661 C CA . LEU A 1 206 ? 0.549 -28.768 1.112 1.00 43.53 206 LEU A CA 1
ATOM 1662 C C . LEU A 1 206 ? -0.964 -29.031 1.049 1.00 43.53 206 LEU A C 1
ATOM 1664 O O . LEU A 1 206 ? -1.754 -28.097 0.904 1.00 43.53 206 LEU A O 1
ATOM 1668 N N . LYS A 1 207 ? -1.387 -30.292 1.219 1.00 47.88 207 LYS A N 1
ATOM 1669 C CA . LYS A 1 207 ? -2.767 -30.588 1.643 1.00 47.88 207 LYS A CA 1
ATOM 1670 C C . LYS A 1 207 ? -2.979 -29.976 3.036 1.00 47.88 207 LYS A C 1
ATOM 1672 O O . LYS A 1 207 ? -2.404 -30.438 4.017 1.00 47.88 207 LYS A O 1
ATOM 1677 N N . GLY A 1 208 ? -3.739 -28.878 3.095 1.00 41.00 208 GLY A N 1
ATOM 1678 C CA . GLY A 1 208 ? -4.070 -28.145 4.327 1.00 41.00 208 GLY A CA 1
ATOM 1679 C C . GLY A 1 208 ? -3.898 -26.618 4.286 1.00 41.00 208 GLY A C 1
ATOM 1680 O O . GLY A 1 208 ? -4.090 -25.953 5.305 1.00 41.00 208 GLY A O 1
ATOM 1681 N N . CYS A 1 209 ? -3.541 -26.013 3.147 1.00 40.50 209 CYS A N 1
ATOM 1682 C CA . CYS A 1 209 ? -3.466 -24.551 3.042 1.00 40.50 209 CYS A CA 1
ATOM 1683 C C . CYS A 1 209 ? -4.803 -23.943 2.582 1.00 40.50 209 CYS A C 1
ATOM 1685 O O . CYS A 1 209 ? -4.980 -23.616 1.413 1.00 40.50 209 CYS A O 1
ATOM 1687 N N . ASN A 1 210 ? -5.715 -23.714 3.531 1.00 53.81 210 ASN A N 1
ATOM 1688 C CA . ASN A 1 210 ? -7.083 -23.186 3.354 1.00 53.81 210 ASN A CA 1
ATOM 1689 C C . ASN A 1 210 ? -7.183 -21.733 2.822 1.00 53.81 210 ASN A C 1
ATOM 1691 O O . ASN A 1 210 ? -8.101 -20.997 3.186 1.00 53.81 210 ASN A O 1
ATOM 1695 N N . THR A 1 211 ? -6.250 -21.246 2.001 1.00 74.31 211 THR A N 1
ATOM 1696 C CA . THR A 1 211 ? -6.277 -19.860 1.506 1.00 74.31 211 THR A CA 1
ATOM 1697 C C . THR A 1 211 ? -6.483 -19.790 -0.001 1.00 74.31 211 THR A C 1
ATOM 1699 O O . THR A 1 211 ? -5.605 -19.407 -0.769 1.00 74.31 211 THR A O 1
ATOM 1702 N N . TRP A 1 212 ? -7.714 -20.082 -0.427 1.00 89.44 212 TRP A N 1
ATOM 1703 C CA . TRP A 1 212 ? -8.177 -19.744 -1.771 1.00 89.44 212 TRP A CA 1
ATOM 1704 C C . TRP A 1 212 ? -8.028 -18.236 -2.019 1.00 89.44 212 TRP A C 1
ATOM 1706 O O . TRP A 1 212 ? -8.647 -17.399 -1.353 1.00 89.44 212 TRP A O 1
ATOM 1716 N N . THR A 1 213 ? -7.208 -17.858 -3.000 1.00 91.56 213 THR A N 1
ATOM 1717 C CA . THR A 1 213 ? -7.062 -16.451 -3.387 1.00 91.56 213 THR A CA 1
ATOM 1718 C C . THR A 1 213 ? -8.356 -15.925 -4.011 1.00 91.56 213 THR A C 1
ATOM 1720 O O . THR A 1 213 ? -9.134 -16.664 -4.616 1.00 91.56 213 THR A O 1
ATOM 1723 N N . LYS A 1 214 ? -8.570 -14.602 -3.964 1.00 88.81 214 LYS A N 1
ATOM 1724 C CA . LYS A 1 214 ? -9.725 -13.965 -4.629 1.00 88.81 214 LYS A CA 1
ATOM 1725 C C . LYS A 1 214 ? -9.810 -14.305 -6.124 1.00 88.81 214 LYS A C 1
ATOM 1727 O O . LYS A 1 214 ? -10.910 -14.431 -6.652 1.00 88.81 214 LYS A O 1
ATOM 1732 N N . ALA A 1 215 ? -8.665 -14.457 -6.794 1.00 90.38 215 ALA A N 1
ATOM 1733 C CA . ALA A 1 215 ? -8.604 -14.822 -8.206 1.00 90.38 215 ALA A CA 1
ATOM 1734 C C . ALA A 1 215 ? -9.015 -16.284 -8.446 1.00 90.38 215 ALA A C 1
ATOM 1736 O O . ALA A 1 215 ? -9.720 -16.567 -9.410 1.00 90.38 215 ALA A O 1
ATOM 1737 N N . GLN A 1 216 ? -8.618 -17.211 -7.567 1.00 93.50 216 GLN A N 1
ATOM 1738 C CA . GLN A 1 216 ? -9.061 -18.609 -7.630 1.00 93.50 216 GLN A CA 1
ATOM 1739 C C . GLN A 1 216 ? -10.561 -18.733 -7.349 1.00 93.50 216 GLN A C 1
ATOM 1741 O O . GLN A 1 216 ? -11.260 -19.345 -8.147 1.00 93.50 216 GLN A O 1
ATOM 1746 N N . LEU A 1 217 ? -11.081 -18.064 -6.313 1.00 95.06 217 LEU A N 1
ATOM 1747 C CA . LEU A 1 217 ? -12.525 -18.035 -6.033 1.00 95.06 217 LEU A CA 1
ATOM 1748 C C . LEU A 1 217 ? -13.328 -17.445 -7.200 1.00 95.06 217 LEU A C 1
ATOM 1750 O O . LEU A 1 217 ? -14.413 -17.924 -7.520 1.00 95.06 217 LEU A O 1
ATOM 1754 N N . HIS A 1 218 ? -12.799 -16.412 -7.863 1.00 93.88 218 HIS A N 1
ATOM 1755 C CA . HIS A 1 218 ? -13.443 -15.837 -9.040 1.00 93.88 218 HIS A CA 1
ATOM 1756 C C . HIS A 1 218 ? -13.458 -16.810 -10.226 1.00 93.88 218 HIS A C 1
ATOM 1758 O O . HIS A 1 218 ? -14.501 -16.960 -10.857 1.00 93.88 218 HIS A O 1
ATOM 1764 N N . ARG A 1 219 ? -12.340 -17.498 -10.499 1.00 94.81 219 ARG A N 1
ATOM 1765 C CA . ARG A 1 219 ? -12.260 -18.530 -11.547 1.00 94.81 219 ARG A CA 1
ATOM 1766 C C . ARG A 1 219 ? -13.222 -19.686 -11.282 1.00 94.81 219 ARG A C 1
ATOM 1768 O O . ARG A 1 219 ? -14.020 -19.990 -12.160 1.00 94.81 219 ARG A O 1
ATOM 1775 N N . LEU A 1 220 ? -13.231 -20.222 -10.059 1.00 96.06 220 LEU A N 1
ATOM 1776 C CA . LEU A 1 220 ? -14.171 -21.256 -9.611 1.00 96.06 220 LEU A CA 1
ATOM 1777 C C . LEU A 1 220 ? -15.626 -20.822 -9.845 1.00 96.06 220 LEU A C 1
ATOM 1779 O O . LEU A 1 220 ? -16.413 -21.541 -10.455 1.00 96.06 220 LEU A O 1
ATOM 1783 N N . LYS A 1 221 ? -15.968 -19.592 -9.439 1.00 95.44 221 LYS A N 1
ATOM 1784 C CA . LYS A 1 221 ? -17.309 -19.025 -9.635 1.00 95.44 221 LYS A CA 1
ATOM 1785 C C . LYS A 1 221 ? -17.698 -18.907 -11.110 1.00 95.44 221 LYS A C 1
ATOM 1787 O O . LYS A 1 221 ? -18.845 -19.181 -11.451 1.00 95.44 221 LYS A O 1
ATOM 1792 N N . MET A 1 222 ? -16.792 -18.430 -11.965 1.00 95.88 222 MET A N 1
ATOM 1793 C CA . MET A 1 222 ? -17.066 -18.273 -13.398 1.00 95.88 222 MET A CA 1
ATOM 1794 C C . MET A 1 222 ? -17.201 -19.628 -14.090 1.00 95.88 222 MET A C 1
ATOM 1796 O O . MET A 1 222 ? -18.109 -19.798 -14.894 1.00 95.88 222 MET A O 1
ATOM 1800 N N . PHE A 1 223 ? -16.355 -20.598 -13.737 1.00 96.06 223 PHE A N 1
ATOM 1801 C CA . PHE A 1 223 ? -16.427 -21.946 -14.289 1.00 96.06 223 PHE A CA 1
ATOM 1802 C C . PHE A 1 223 ? -17.761 -22.619 -13.956 1.00 96.06 223 PHE A C 1
ATOM 1804 O O . PHE A 1 223 ? -18.441 -23.088 -14.866 1.00 96.06 223 PHE A O 1
ATOM 1811 N N . ILE A 1 224 ? -18.182 -22.580 -12.686 1.00 95.94 224 ILE A N 1
ATOM 1812 C CA . ILE A 1 224 ? -19.457 -23.177 -12.266 1.00 95.94 224 ILE A CA 1
ATOM 1813 C C . ILE A 1 224 ? -20.634 -22.491 -12.966 1.00 95.94 224 ILE A C 1
ATOM 1815 O O . ILE A 1 224 ? -21.493 -23.165 -13.519 1.00 95.94 224 ILE A O 1
ATOM 1819 N N . ARG A 1 225 ? -20.637 -21.152 -13.027 1.00 94.44 225 ARG A N 1
ATOM 1820 C CA . ARG A 1 225 ? -21.702 -20.382 -13.686 1.00 94.44 225 ARG A CA 1
ATOM 1821 C C . ARG A 1 225 ? -21.830 -20.667 -15.188 1.00 94.44 225 ARG A C 1
ATOM 1823 O O . ARG A 1 225 ? -22.933 -20.574 -15.712 1.00 94.44 225 ARG A O 1
ATOM 1830 N N . ASN A 1 226 ? -20.720 -20.921 -15.878 1.00 95.25 226 ASN A N 1
ATOM 1831 C CA . ASN A 1 226 ? -20.715 -21.076 -17.334 1.00 95.25 226 ASN A CA 1
ATOM 1832 C C . ASN A 1 226 ? -21.009 -22.509 -17.789 1.00 95.25 226 ASN A C 1
ATOM 1834 O O . ASN A 1 226 ? -21.483 -22.686 -18.906 1.00 95.25 226 ASN A O 1
ATOM 1838 N N . ASN A 1 227 ? -20.702 -23.508 -16.958 1.00 93.38 227 ASN A N 1
ATOM 1839 C CA . ASN A 1 227 ? -20.764 -24.918 -17.353 1.00 93.38 227 ASN A CA 1
ATOM 1840 C C . ASN A 1 227 ? -21.889 -25.699 -16.668 1.00 93.38 227 ASN A C 1
ATOM 1842 O O . ASN A 1 227 ? -22.276 -26.749 -17.170 1.00 93.38 227 ASN A O 1
ATOM 1846 N N . TYR A 1 228 ? -22.434 -25.198 -15.557 1.00 93.88 228 TYR A N 1
ATOM 1847 C CA . TYR A 1 228 ? -23.518 -25.858 -14.835 1.00 93.88 228 TYR A CA 1
ATOM 1848 C C . TYR A 1 228 ? -24.757 -24.971 -14.808 1.00 93.88 228 TYR A C 1
ATOM 1850 O O . TYR A 1 228 ? -24.688 -23.770 -14.535 1.00 93.88 228 TYR A O 1
ATOM 1858 N N . ASN A 1 229 ? -25.908 -25.579 -15.087 1.00 86.88 229 ASN A N 1
ATOM 1859 C CA . ASN A 1 229 ? -27.191 -24.926 -14.876 1.00 86.88 229 ASN A CA 1
ATOM 1860 C C . ASN A 1 229 ? -27.455 -24.813 -13.364 1.00 86.88 229 ASN A C 1
ATOM 1862 O O . ASN A 1 229 ? -26.999 -25.665 -12.605 1.00 86.88 229 ASN A O 1
ATOM 1866 N N . ILE A 1 230 ? -28.185 -23.784 -12.920 1.00 73.56 230 ILE A N 1
ATOM 1867 C CA . ILE A 1 230 ? -28.374 -23.482 -11.482 1.00 73.56 230 ILE A CA 1
ATOM 1868 C C . ILE A 1 230 ? -28.981 -24.672 -10.716 1.00 73.56 230 ILE A C 1
ATOM 1870 O O . ILE A 1 230 ? -28.681 -24.851 -9.537 1.00 73.56 230 ILE A O 1
ATOM 1874 N N . ASP A 1 231 ? -29.764 -25.500 -11.409 1.00 76.12 231 ASP A N 1
ATOM 1875 C CA . ASP A 1 231 ? -30.477 -26.646 -10.842 1.00 76.12 231 ASP A CA 1
ATOM 1876 C C . ASP A 1 231 ? -29.788 -28.001 -11.099 1.00 76.12 231 ASP A C 1
ATOM 1878 O O . ASP A 1 231 ? -30.267 -29.034 -10.634 1.00 76.12 231 ASP A O 1
ATOM 1882 N N . ALA A 1 232 ? -28.672 -28.029 -11.837 1.00 85.81 232 ALA A N 1
ATOM 1883 C CA . ALA A 1 232 ? -27.933 -29.260 -12.111 1.00 85.81 232 ALA A CA 1
ATOM 1884 C C . ALA A 1 232 ? -26.934 -29.572 -10.984 1.00 85.81 232 ALA A C 1
ATOM 1886 O O . ALA A 1 232 ? -26.282 -28.676 -10.444 1.00 85.81 232 ALA A O 1
ATOM 1887 N N . GLN A 1 233 ? -26.779 -30.857 -10.653 1.00 93.31 233 GLN A N 1
ATOM 1888 C CA . GLN A 1 233 ? -25.736 -31.311 -9.736 1.00 93.31 233 GLN A CA 1
ATOM 1889 C C . GLN A 1 233 ? -24.358 -30.998 -10.338 1.00 93.31 233 GLN A C 1
ATOM 1891 O O . GLN A 1 233 ? -24.074 -31.363 -11.478 1.00 93.31 233 GLN A O 1
ATOM 1896 N N . VAL A 1 234 ? -23.518 -30.287 -9.582 1.00 95.38 234 VAL A N 1
ATOM 1897 C CA . VAL A 1 234 ? -22.154 -29.944 -10.004 1.00 95.38 234 VAL A CA 1
ATOM 1898 C C . VAL A 1 234 ? -21.273 -31.185 -9.892 1.00 95.38 234 VAL A C 1
ATOM 1900 O O . VAL A 1 234 ? -21.184 -31.777 -8.816 1.00 95.38 234 VAL A O 1
ATOM 1903 N N . ASP A 1 235 ? -20.613 -31.552 -10.988 1.00 95.69 235 ASP A N 1
ATOM 1904 C CA . ASP A 1 235 ? -19.581 -32.587 -11.007 1.00 95.69 235 ASP A CA 1
ATOM 1905 C C . ASP A 1 235 ? -18.254 -31.969 -10.540 1.00 95.69 235 ASP A C 1
ATOM 1907 O O . ASP A 1 235 ? -17.583 -31.215 -11.258 1.00 95.69 235 ASP A O 1
ATOM 1911 N N . TRP A 1 236 ? -17.917 -32.227 -9.277 1.00 95.81 236 TRP A N 1
ATOM 1912 C CA . TRP A 1 236 ? -16.753 -31.631 -8.630 1.00 95.81 236 TRP A CA 1
ATOM 1913 C C . TRP A 1 236 ? -15.425 -32.180 -9.146 1.00 95.81 236 TRP A C 1
ATOM 1915 O O . TRP A 1 236 ? -14.425 -31.478 -9.010 1.00 95.81 236 TRP A O 1
ATOM 1925 N N . ASP A 1 237 ? -15.400 -33.347 -9.790 1.00 91.94 237 ASP A N 1
ATOM 1926 C CA . ASP A 1 237 ? -14.172 -33.918 -10.348 1.00 91.94 237 ASP A CA 1
ATOM 1927 C C . ASP A 1 237 ? -13.770 -33.181 -11.633 1.00 91.94 237 ASP A C 1
ATOM 1929 O O . ASP A 1 237 ? -12.602 -32.839 -11.834 1.00 91.94 237 ASP A O 1
ATOM 1933 N N . ILE A 1 238 ? -14.750 -32.791 -12.454 1.00 88.88 238 ILE A N 1
ATOM 1934 C CA . ILE A 1 238 ? -14.515 -31.909 -13.610 1.00 88.88 238 ILE A CA 1
ATOM 1935 C C . ILE A 1 238 ? -14.044 -30.520 -13.148 1.00 88.88 238 ILE A C 1
ATOM 1937 O O . ILE A 1 238 ? -13.143 -29.922 -13.746 1.00 88.88 238 ILE A O 1
ATOM 1941 N N . VAL A 1 239 ? -14.640 -29.987 -12.075 1.00 94.69 239 VAL A N 1
ATOM 1942 C CA . VAL A 1 239 ? -14.237 -28.690 -11.503 1.00 94.69 239 VAL A CA 1
ATOM 1943 C C . VAL A 1 239 ? -12.816 -28.761 -10.933 1.00 94.69 239 VAL A C 1
ATOM 1945 O O . VAL A 1 239 ? -12.024 -27.851 -11.180 1.00 94.69 239 VAL A O 1
ATOM 1948 N N . ALA A 1 240 ? -12.481 -29.834 -10.218 1.00 93.88 240 ALA A N 1
ATOM 1949 C CA . ALA A 1 240 ? -11.154 -30.111 -9.672 1.00 93.88 240 ALA A CA 1
ATOM 1950 C C . ALA A 1 240 ? -10.084 -30.152 -10.762 1.00 93.88 240 ALA A C 1
ATOM 1952 O O . ALA A 1 240 ? -9.065 -29.464 -10.659 1.00 93.88 240 ALA A O 1
ATOM 1953 N N . LEU A 1 241 ? -10.365 -30.878 -11.849 1.00 88.94 241 LEU A N 1
ATOM 1954 C CA . LEU A 1 241 ? -9.478 -30.980 -13.002 1.00 88.94 241 LEU A CA 1
ATOM 1955 C C . LEU A 1 241 ? -9.192 -29.603 -13.618 1.00 88.94 241 LEU A C 1
ATOM 1957 O O . LEU A 1 241 ? -8.041 -29.284 -13.909 1.00 88.94 241 LEU A O 1
ATOM 1961 N N . TYR A 1 242 ? -10.219 -28.759 -13.767 1.00 92.44 242 TYR A N 1
ATOM 1962 C CA . TYR A 1 242 ? -10.062 -27.396 -14.283 1.00 92.44 242 TYR A CA 1
ATOM 1963 C C . TYR A 1 242 ? -9.306 -26.470 -13.319 1.00 92.44 242 TYR A C 1
ATOM 1965 O O . TYR A 1 242 ? -8.533 -25.607 -13.741 1.00 92.44 242 TYR A O 1
ATOM 1973 N N . MET A 1 243 ? -9.551 -26.610 -12.015 1.00 94.19 243 MET A N 1
ATOM 1974 C CA . MET A 1 243 ? -8.959 -25.751 -10.990 1.00 94.19 243 MET A CA 1
ATOM 1975 C C . MET A 1 243 ? -7.554 -26.185 -10.567 1.00 94.19 243 MET A C 1
ATOM 1977 O O . MET A 1 243 ? -6.890 -25.411 -9.871 1.00 94.19 243 MET A O 1
ATOM 1981 N N . HIS A 1 244 ? -7.104 -27.369 -10.996 1.00 90.94 244 HIS A N 1
ATOM 1982 C CA . HIS A 1 244 ? -5.900 -28.037 -10.499 1.00 90.94 244 HIS A CA 1
ATOM 1983 C C . HIS A 1 244 ? -5.896 -28.100 -8.962 1.00 90.94 244 HIS A C 1
ATOM 1985 O O . HIS A 1 244 ? -4.928 -27.711 -8.309 1.00 90.94 244 HIS A O 1
ATOM 1991 N N . ALA A 1 245 ? -7.030 -28.510 -8.391 1.00 92.00 245 ALA A N 1
ATOM 1992 C CA . ALA A 1 245 ? -7.267 -28.591 -6.953 1.00 92.00 245 ALA A CA 1
ATOM 1993 C C . ALA A 1 245 ? -8.073 -29.853 -6.621 1.00 92.00 245 ALA A C 1
ATOM 1995 O O . ALA A 1 245 ? -8.632 -30.473 -7.517 1.00 92.00 245 ALA A O 1
ATOM 1996 N N . ASP A 1 246 ? -8.141 -30.222 -5.343 1.00 93.31 246 ASP A N 1
ATOM 1997 C CA . ASP A 1 246 ? -8.955 -31.349 -4.879 1.00 93.31 246 ASP A CA 1
ATOM 1998 C C . ASP A 1 246 ? -10.460 -31.047 -5.060 1.00 93.31 246 ASP A C 1
ATOM 2000 O O . ASP A 1 246 ? -10.896 -29.894 -4.917 1.00 93.31 246 ASP A O 1
ATOM 2004 N N . SER A 1 247 ? -11.264 -32.057 -5.412 1.00 95.06 247 SER A N 1
ATOM 2005 C CA . SER A 1 247 ? -12.707 -31.885 -5.634 1.00 95.06 247 SER A CA 1
ATOM 2006 C C . SER A 1 247 ? -13.445 -31.511 -4.352 1.00 95.06 247 SER A C 1
ATOM 2008 O O . SER A 1 247 ? -14.362 -30.682 -4.401 1.00 95.06 247 SER A O 1
ATOM 2010 N N . VAL A 1 248 ? -12.977 -31.993 -3.196 1.00 93.62 248 VAL A N 1
ATOM 2011 C CA . VAL A 1 248 ? -13.495 -31.610 -1.878 1.00 93.62 248 VAL A CA 1
ATOM 2012 C C . VAL A 1 248 ? -13.181 -30.141 -1.590 1.00 93.62 248 VAL A C 1
ATOM 2014 O O . VAL A 1 248 ? -14.082 -29.379 -1.238 1.00 93.62 248 VAL A O 1
ATOM 2017 N N . ASP A 1 249 ? -11.946 -29.699 -1.844 1.00 92.75 249 ASP A N 1
ATOM 2018 C CA . ASP A 1 249 ? -11.540 -28.301 -1.633 1.00 92.75 249 ASP A CA 1
ATOM 2019 C C . ASP A 1 249 ? -12.339 -27.330 -2.518 1.00 92.75 249 ASP A C 1
ATOM 2021 O O . ASP A 1 249 ? -12.719 -26.237 -2.082 1.00 92.75 249 ASP A O 1
ATOM 2025 N N . CYS A 1 250 ? -12.612 -27.714 -3.771 1.00 94.81 250 CYS A N 1
ATOM 2026 C CA . CYS A 1 250 ? -13.436 -26.926 -4.690 1.00 94.81 250 CYS A CA 1
ATOM 2027 C C . CYS A 1 250 ? -14.880 -26.795 -4.185 1.00 94.81 250 CYS A C 1
ATOM 2029 O O . CYS A 1 250 ? -15.448 -25.694 -4.224 1.00 94.81 250 CYS A O 1
ATOM 2031 N N . ALA A 1 251 ? -15.458 -27.895 -3.695 1.00 95.88 251 ALA A N 1
ATOM 2032 C CA . ALA A 1 251 ? -16.810 -27.928 -3.151 1.00 95.88 251 ALA A CA 1
ATOM 2033 C C . ALA A 1 251 ? -16.932 -27.060 -1.889 1.00 95.88 251 ALA A C 1
ATOM 2035 O O . ALA A 1 251 ? -17.814 -26.198 -1.810 1.00 95.88 251 ALA A O 1
ATOM 2036 N N . GLU A 1 252 ? -16.006 -27.210 -0.937 1.00 95.25 252 GLU A N 1
ATOM 2037 C CA . GLU A 1 252 ? -15.983 -26.427 0.302 1.00 95.25 252 GLU A CA 1
ATOM 2038 C C . GLU A 1 252 ? -15.788 -24.928 0.038 1.00 95.25 252 GLU A C 1
ATOM 2040 O O . GLU A 1 252 ? -16.495 -24.087 0.606 1.00 95.25 252 GLU A O 1
ATOM 2045 N N . ALA A 1 253 ? -14.872 -24.564 -0.866 1.00 94.69 253 ALA A N 1
ATOM 2046 C CA . ALA A 1 253 ? -14.629 -23.170 -1.225 1.00 94.69 253 ALA A CA 1
ATOM 2047 C C . ALA A 1 253 ? -15.857 -22.514 -1.876 1.00 94.69 253 ALA A C 1
ATOM 2049 O O . ALA A 1 253 ? -16.177 -21.351 -1.588 1.00 94.69 253 ALA A O 1
ATOM 2050 N N . TYR A 1 254 ? -16.566 -23.249 -2.738 1.00 95.38 254 TYR A N 1
ATOM 2051 C CA . TYR A 1 254 ? -17.794 -22.766 -3.358 1.00 95.38 254 TYR A CA 1
ATOM 2052 C C . TYR A 1 254 ? -18.936 -22.629 -2.345 1.00 95.38 254 TYR A C 1
ATOM 2054 O O . TYR A 1 254 ? -19.628 -21.605 -2.330 1.00 95.38 254 TYR A O 1
ATOM 2062 N N . ASP A 1 255 ? -19.110 -23.606 -1.456 1.00 94.44 255 ASP A N 1
ATOM 2063 C CA . ASP A 1 255 ? -20.127 -23.556 -0.407 1.00 94.44 255 ASP A CA 1
ATOM 2064 C C . ASP A 1 255 ? -19.875 -22.387 0.560 1.00 94.44 255 ASP A C 1
ATOM 2066 O O . ASP A 1 255 ? -20.755 -21.557 0.797 1.00 94.44 255 ASP A O 1
ATOM 2070 N N . MET A 1 256 ? -18.634 -22.190 1.016 1.00 93.44 256 MET A N 1
ATOM 2071 C CA . MET A 1 256 ? -18.264 -21.029 1.833 1.00 93.44 256 MET A CA 1
ATOM 2072 C C . MET A 1 256 ? -18.594 -19.697 1.129 1.00 93.44 256 MET A C 1
ATOM 2074 O O . MET A 1 256 ? -19.148 -18.769 1.740 1.00 93.44 256 MET A O 1
ATOM 2078 N N . MET A 1 257 ? -18.288 -19.583 -0.168 1.00 94.00 257 MET A N 1
ATOM 2079 C CA . MET A 1 257 ? -18.594 -18.389 -0.960 1.00 94.00 257 MET A CA 1
ATOM 2080 C C . MET A 1 257 ? -20.109 -18.158 -1.077 1.00 94.00 257 MET A C 1
ATOM 2082 O O . MET A 1 257 ? -20.572 -17.029 -0.888 1.00 94.00 257 MET A O 1
ATOM 2086 N N . THR A 1 258 ? -20.891 -19.198 -1.374 1.00 92.88 258 THR A N 1
ATOM 2087 C CA . THR A 1 258 ? -22.349 -19.083 -1.530 1.00 92.88 258 THR A CA 1
ATOM 2088 C C . THR A 1 258 ? -23.048 -18.813 -0.200 1.00 92.88 258 THR A C 1
ATOM 2090 O O . THR A 1 258 ? -23.925 -17.950 -0.163 1.00 92.88 258 THR A O 1
ATOM 2093 N N . ARG A 1 259 ? -22.614 -19.422 0.912 1.00 91.00 259 ARG A N 1
ATOM 2094 C CA . ARG A 1 259 ? -23.073 -19.079 2.272 1.00 91.00 259 ARG A CA 1
ATOM 2095 C C . ARG A 1 259 ? -22.822 -17.611 2.594 1.00 91.00 259 ARG A C 1
ATOM 2097 O O . ARG A 1 259 ? -23.719 -16.932 3.083 1.00 91.00 259 ARG A O 1
ATOM 2104 N N . THR A 1 260 ? -21.646 -17.084 2.252 1.00 86.75 260 THR A N 1
ATOM 2105 C CA . THR A 1 260 ? -21.321 -15.663 2.463 1.00 86.75 260 THR A CA 1
ATOM 2106 C C . THR A 1 260 ? -22.230 -14.742 1.642 1.00 86.75 260 THR A C 1
ATOM 2108 O O . THR A 1 260 ? -22.659 -13.694 2.126 1.00 86.75 260 THR A O 1
ATOM 2111 N N . ILE A 1 261 ? -22.553 -15.123 0.401 1.00 86.75 261 ILE A N 1
ATOM 2112 C CA . ILE A 1 261 ? -23.497 -14.382 -0.449 1.00 86.75 261 ILE A CA 1
ATOM 2113 C C . ILE A 1 261 ? -24.912 -14.451 0.138 1.00 86.75 261 ILE A C 1
ATOM 2115 O O . ILE A 1 261 ? -25.549 -13.408 0.275 1.00 86.75 261 ILE A O 1
ATOM 2119 N N . LYS A 1 262 ? -25.369 -15.638 0.554 1.00 87.50 262 LYS A N 1
ATOM 2120 C CA . LYS A 1 262 ? -26.678 -15.837 1.190 1.00 87.50 262 LYS A CA 1
ATOM 2121 C C . LYS A 1 262 ? -26.803 -15.045 2.489 1.00 87.50 262 LYS A C 1
ATOM 2123 O O . LYS A 1 262 ? -27.811 -14.380 2.657 1.00 87.50 262 LYS A O 1
ATOM 2128 N N . MET A 1 263 ? -25.781 -15.016 3.350 1.00 82.25 263 MET A N 1
ATOM 2129 C CA . MET A 1 263 ? -25.778 -14.184 4.566 1.00 82.25 263 MET A CA 1
ATOM 2130 C C . MET A 1 263 ? -25.895 -12.688 4.249 1.00 82.25 263 MET A C 1
ATOM 2132 O O . MET A 1 263 ? -26.570 -11.950 4.961 1.00 82.25 263 MET A O 1
ATOM 2136 N N . ARG A 1 264 ? -25.267 -12.223 3.161 1.00 78.38 264 ARG A N 1
ATOM 2137 C CA . ARG A 1 264 ? -25.408 -10.830 2.707 1.00 78.38 264 ARG A CA 1
ATOM 2138 C C . ARG A 1 264 ? -26.796 -10.550 2.132 1.00 78.38 264 ARG A C 1
ATOM 2140 O O . ARG A 1 264 ? -27.332 -9.472 2.358 1.00 78.38 264 ARG A O 1
ATOM 2147 N N . GLN A 1 265 ? -27.385 -11.503 1.417 1.00 77.94 265 GLN A N 1
ATOM 2148 C CA . GLN A 1 265 ? -28.716 -11.363 0.823 1.00 77.94 265 GLN A CA 1
ATOM 2149 C C . GLN A 1 265 ? -29.842 -11.489 1.857 1.00 77.94 265 GLN A C 1
ATOM 2151 O O . GLN A 1 265 ? -30.798 -10.724 1.799 1.00 77.94 265 GLN A O 1
ATOM 2156 N N . SER A 1 266 ? -29.721 -12.383 2.841 1.00 74.75 266 SER A N 1
ATOM 2157 C CA . SER A 1 266 ? -30.681 -12.497 3.945 1.00 74.75 266 SER A CA 1
ATOM 2158 C C . SER A 1 266 ? -30.617 -11.296 4.886 1.00 74.75 266 SER A C 1
ATOM 2160 O O . SER A 1 266 ? -31.622 -10.936 5.488 1.00 74.75 266 SER A O 1
ATOM 2162 N N . SER A 1 267 ? -29.479 -10.599 4.938 1.00 61.69 267 SER A N 1
ATOM 2163 C CA . SER A 1 267 ? -29.393 -9.287 5.585 1.00 61.69 267 SER A CA 1
ATOM 2164 C C . SER A 1 267 ? -30.049 -8.143 4.789 1.00 61.69 267 SER A C 1
ATOM 2166 O O . SER A 1 267 ? -30.049 -7.015 5.272 1.00 61.69 267 SER A O 1
ATOM 2168 N N . ALA A 1 268 ? -30.608 -8.407 3.595 1.00 53.75 268 ALA A N 1
ATOM 2169 C CA . ALA A 1 268 ? -31.086 -7.387 2.656 1.00 53.75 268 ALA A CA 1
ATOM 2170 C C . ALA A 1 268 ? -32.615 -7.357 2.386 1.00 53.75 268 ALA A C 1
ATOM 2172 O O . ALA A 1 268 ? -33.036 -6.609 1.504 1.00 53.75 268 ALA A O 1
ATOM 2173 N N . ALA A 1 269 ? -33.483 -8.066 3.131 1.00 56.50 269 ALA A N 1
ATOM 2174 C CA . ALA A 1 269 ? -34.948 -7.856 3.052 1.00 56.50 269 ALA A CA 1
ATOM 2175 C C . ALA A 1 269 ? -35.711 -8.191 4.364 1.00 56.50 269 ALA A C 1
ATOM 2177 O O . ALA A 1 269 ? -35.353 -9.176 5.005 1.00 56.50 269 ALA A O 1
ATOM 2178 N N . PRO A 1 270 ? -36.775 -7.445 4.766 1.00 50.88 270 PRO A N 1
ATOM 2179 C CA . PRO A 1 270 ? -37.327 -6.237 4.160 1.00 50.88 270 PRO A CA 1
ATOM 2180 C C . PRO A 1 270 ? -36.700 -4.986 4.795 1.00 50.88 270 PRO A C 1
ATOM 2182 O O . PRO A 1 270 ? -37.242 -4.371 5.713 1.00 50.88 270 PRO A O 1
ATOM 2185 N N . GLU A 1 271 ? -35.562 -4.550 4.258 1.00 46.22 271 GLU A N 1
ATOM 2186 C CA . GLU A 1 271 ? -35.006 -3.238 4.588 1.00 46.22 271 GLU A CA 1
ATOM 2187 C C . GLU A 1 271 ? -35.766 -2.109 3.863 1.00 46.22 271 GLU A C 1
ATOM 2189 O O . GLU A 1 271 ? -35.540 -0.948 4.149 1.00 46.22 271 GLU A O 1
ATOM 2194 N N . ALA A 1 272 ? -36.748 -2.391 3.000 1.00 43.88 272 ALA A N 1
ATOM 2195 C CA . ALA A 1 272 ? -37.562 -1.345 2.366 1.00 43.88 272 ALA A CA 1
ATOM 2196 C C . ALA A 1 272 ? -38.499 -0.603 3.352 1.00 43.88 272 ALA A C 1
ATOM 2198 O O . ALA A 1 272 ? -38.806 0.563 3.131 1.00 43.88 272 ALA A O 1
ATOM 2199 N N . ALA A 1 273 ? -38.884 -1.223 4.479 1.00 46.09 273 ALA A N 1
ATOM 2200 C CA . ALA A 1 273 ? -39.672 -0.573 5.541 1.00 46.09 273 ALA A CA 1
ATOM 2201 C C . ALA A 1 273 ? -38.822 -0.082 6.739 1.00 46.09 273 ALA A C 1
ATOM 2203 O O . ALA A 1 273 ? -39.310 0.657 7.595 1.00 46.09 273 ALA A O 1
ATOM 2204 N N . LEU A 1 274 ? -37.537 -0.462 6.800 1.00 48.69 274 LEU A N 1
ATOM 2205 C CA . LEU A 1 274 ? -36.586 -0.103 7.868 1.00 48.69 274 LEU A CA 1
ATOM 2206 C C . LEU A 1 274 ? -35.395 0.750 7.385 1.00 48.69 274 LEU A C 1
ATOM 2208 O O . LEU A 1 274 ? -34.704 1.346 8.208 1.00 48.69 274 LEU A O 1
ATOM 2212 N N . SER A 1 275 ? -35.176 0.893 6.074 1.00 46.06 275 SER A N 1
ATOM 2213 C CA . SER A 1 275 ? -34.133 1.748 5.478 1.00 46.06 275 SER A CA 1
ATOM 2214 C C . SER A 1 275 ? -34.434 3.233 5.650 1.00 46.06 275 SER A C 1
ATOM 2216 O O . SER A 1 275 ? -33.525 4.046 5.508 1.00 46.06 275 SER A O 1
ATOM 2218 N N . SER A 1 276 ? -35.654 3.607 6.046 1.00 46.62 276 SER A N 1
ATOM 2219 C CA . SER A 1 276 ? -35.934 4.961 6.533 1.00 46.62 276 SER A CA 1
ATOM 2220 C C . SER A 1 276 ? -35.371 5.215 7.942 1.00 46.62 276 SER A C 1
ATOM 2222 O O . SER A 1 276 ? -35.342 6.359 8.386 1.00 46.62 276 SER A O 1
ATOM 2224 N N . ARG A 1 277 ? -34.875 4.183 8.652 1.00 54.31 277 ARG A N 1
ATOM 2225 C CA . ARG A 1 277 ? -34.355 4.294 10.030 1.00 54.31 277 ARG A CA 1
ATOM 2226 C C . ARG A 1 277 ? -32.837 4.222 10.165 1.00 54.31 277 ARG A C 1
ATOM 2228 O O . ARG A 1 277 ? -32.332 4.396 11.275 1.00 54.31 277 ARG A O 1
ATOM 2235 N N . LYS A 1 278 ? -32.071 4.066 9.077 1.00 64.31 278 LYS A N 1
ATOM 2236 C CA . LYS A 1 278 ? -30.630 4.391 9.094 1.00 64.31 278 LYS A CA 1
ATOM 2237 C C . LYS A 1 278 ? -30.460 5.909 9.023 1.00 64.31 278 LYS A C 1
ATOM 2239 O O . LYS A 1 278 ? -29.841 6.432 8.104 1.00 64.31 278 LYS A O 1
ATOM 2244 N N . ALA A 1 279 ? -31.039 6.620 9.988 1.00 80.06 279 ALA A N 1
ATOM 2245 C CA . ALA A 1 279 ? -30.852 8.053 10.112 1.00 80.06 279 ALA A CA 1
ATOM 2246 C C . ALA A 1 279 ? -29.346 8.325 10.206 1.00 80.06 279 ALA A C 1
ATOM 2248 O O . ALA A 1 279 ? -28.649 7.749 11.048 1.00 80.06 279 ALA A O 1
ATOM 2249 N N . THR A 1 280 ? -28.818 9.160 9.320 1.00 91.12 280 THR A N 1
ATOM 2250 C CA . THR A 1 280 ? -27.430 9.616 9.397 1.00 91.12 280 THR A CA 1
ATOM 2251 C C . THR A 1 280 ? -27.213 10.273 10.759 1.00 91.12 280 THR A C 1
ATOM 2253 O O . THR A 1 280 ? -28.065 11.025 11.216 1.00 91.12 280 THR A O 1
ATOM 2256 N N . TRP A 1 281 ? -26.117 9.946 11.444 1.00 93.94 281 TRP A N 1
ATOM 2257 C CA . TRP A 1 281 ? -25.801 10.564 12.734 1.00 93.94 281 TRP A CA 1
ATOM 2258 C C . TRP A 1 281 ? -25.527 12.054 12.548 1.00 93.94 281 TRP A C 1
ATOM 2260 O O . TRP A 1 281 ? -24.583 12.403 11.832 1.00 93.94 281 TRP A O 1
ATOM 2270 N N . THR A 1 282 ? -26.300 12.910 13.209 1.00 94.31 282 THR A N 1
ATOM 2271 C CA . THR A 1 282 ? -26.043 14.355 13.216 1.00 94.31 282 THR A CA 1
ATOM 2272 C C . THR A 1 282 ? -24.868 14.697 14.141 1.00 94.31 282 THR A C 1
ATOM 2274 O O . THR A 1 282 ? -24.437 13.886 14.972 1.00 94.31 282 THR A O 1
ATOM 2277 N N . ALA A 1 283 ? -24.307 15.900 13.987 1.00 94.06 283 ALA A N 1
ATOM 2278 C CA . ALA A 1 283 ? -23.244 16.390 14.868 1.00 94.06 283 ALA A CA 1
ATOM 2279 C C . ALA A 1 283 ? -23.728 16.531 16.325 1.00 94.06 283 ALA A C 1
ATOM 2281 O O . ALA A 1 283 ? -22.977 16.235 17.260 1.00 94.06 283 ALA A O 1
ATOM 2282 N N . ASP A 1 284 ? -24.997 16.896 16.512 1.00 94.94 284 ASP A N 1
ATOM 2283 C CA . ASP A 1 284 ? -25.619 17.030 17.828 1.00 94.94 284 ASP A CA 1
ATOM 2284 C C . ASP A 1 284 ? -25.807 15.669 18.497 1.00 94.94 284 ASP A C 1
ATOM 2286 O O . ASP A 1 284 ? -25.389 15.496 19.641 1.00 94.94 284 ASP A O 1
ATOM 2290 N N . GLU A 1 285 ? -26.317 14.665 17.772 1.00 95.56 285 GLU A N 1
ATOM 2291 C CA . GLU A 1 285 ? -26.433 13.292 18.285 1.00 95.56 285 GLU A CA 1
ATOM 2292 C C . GLU A 1 285 ? -25.060 12.726 18.679 1.00 95.56 285 GLU A C 1
ATOM 2294 O O . GLU A 1 285 ? -24.918 12.071 19.710 1.00 95.56 285 GLU A O 1
ATOM 2299 N N . ALA A 1 286 ? -24.017 12.993 17.885 1.00 95.81 286 ALA A N 1
ATOM 2300 C CA . ALA A 1 286 ? -22.655 12.577 18.218 1.00 95.81 286 ALA A CA 1
ATOM 2301 C C . ALA A 1 286 ? -22.131 13.270 19.492 1.00 95.81 286 ALA A C 1
ATOM 2303 O O . ALA A 1 286 ? -21.439 12.647 20.299 1.00 95.81 286 ALA A O 1
ATOM 2304 N N . THR A 1 287 ? -22.479 14.543 19.696 1.00 95.56 287 THR A N 1
ATOM 2305 C CA . THR A 1 287 ? -22.116 15.307 20.899 1.00 95.56 287 THR A CA 1
ATOM 2306 C C . THR A 1 287 ? -22.877 14.814 22.130 1.00 95.56 287 THR A C 1
ATOM 2308 O O . THR A 1 287 ? -22.286 14.666 23.199 1.00 95.56 287 THR A O 1
ATOM 2311 N N . GLN A 1 288 ? -24.162 14.492 21.986 1.00 96.12 288 GLN A N 1
ATOM 2312 C CA . GLN A 1 288 ? -24.956 13.877 23.048 1.00 96.12 288 GLN A CA 1
ATOM 2313 C C . GLN A 1 288 ? -24.430 12.480 23.400 1.00 96.12 288 GLN A C 1
ATOM 2315 O O . GLN A 1 288 ? -24.313 12.164 24.581 1.00 96.12 288 GLN A O 1
ATOM 2320 N N . LEU A 1 289 ? -24.022 11.677 22.407 1.00 96.56 289 LEU A N 1
ATOM 2321 C CA . LEU A 1 289 ? -23.421 10.361 22.639 1.00 96.56 289 LEU A CA 1
ATOM 2322 C C . LEU A 1 289 ? -22.131 10.479 23.465 1.00 96.56 289 LEU A C 1
ATOM 2324 O O . LEU A 1 289 ? -21.958 9.714 24.409 1.00 96.56 289 LEU A O 1
ATOM 2328 N N . ARG A 1 290 ? -21.266 11.465 23.178 1.00 96.31 290 ARG A N 1
ATOM 2329 C CA . ARG A 1 290 ? -20.075 11.755 24.005 1.00 96.31 290 ARG A CA 1
ATOM 2330 C C . ARG A 1 290 ? -20.435 12.069 25.451 1.00 96.31 290 ARG A C 1
ATOM 2332 O O . ARG A 1 290 ? -19.847 11.487 26.357 1.00 96.31 290 ARG A O 1
ATOM 2339 N N . LYS A 1 291 ? -21.415 12.948 25.672 1.00 95.94 291 LYS A N 1
ATOM 2340 C CA . LYS A 1 291 ? -21.869 13.301 27.026 1.00 95.94 291 LYS A CA 1
ATOM 2341 C C . LYS A 1 291 ? -22.447 12.091 27.765 1.00 95.94 291 LYS A C 1
ATOM 2343 O O . LYS A 1 291 ? -22.124 11.883 28.929 1.00 95.94 291 LYS A O 1
ATOM 2348 N N . ALA A 1 292 ? -23.256 11.277 27.087 1.00 95.69 292 ALA A N 1
ATOM 2349 C CA . ALA A 1 292 ? -23.878 10.092 27.671 1.00 95.69 292 ALA A CA 1
ATOM 2350 C C . ALA A 1 292 ? -22.852 9.005 28.029 1.00 95.69 292 ALA A C 1
ATOM 2352 O O . ALA A 1 292 ? -22.960 8.395 29.091 1.00 95.69 292 ALA A O 1
ATOM 2353 N N . VAL A 1 293 ? -21.836 8.786 27.185 1.00 95.69 293 VAL A N 1
ATOM 2354 C CA . VAL A 1 293 ? -20.742 7.852 27.498 1.00 95.69 293 VAL A CA 1
ATOM 2355 C C . VAL A 1 293 ? -19.900 8.371 28.665 1.00 95.69 293 VAL A C 1
ATOM 2357 O O . VAL A 1 293 ? -19.662 7.612 29.598 1.00 95.69 293 VAL A O 1
ATOM 2360 N N . ALA A 1 294 ? -19.537 9.659 28.679 1.00 93.69 294 ALA A N 1
ATOM 2361 C CA . ALA A 1 294 ? -18.774 10.259 29.778 1.00 93.69 294 ALA A CA 1
ATOM 2362 C C . ALA A 1 294 ? -19.511 10.174 31.130 1.00 93.69 294 ALA A C 1
ATOM 2364 O O . ALA A 1 294 ? -18.894 9.916 32.158 1.00 93.69 294 ALA A O 1
ATOM 2365 N N . ALA A 1 295 ? -20.840 10.330 31.132 1.00 93.62 295 ALA A N 1
ATOM 2366 C CA . ALA A 1 295 ? -21.658 10.148 32.331 1.00 93.62 295 ALA A CA 1
ATOM 2367 C C . ALA A 1 295 ? -21.733 8.675 32.786 1.00 93.62 295 ALA A C 1
ATOM 2369 O O . ALA A 1 295 ? -21.794 8.400 33.982 1.00 93.62 295 ALA A O 1
ATOM 2370 N N . ALA A 1 296 ? -21.717 7.723 31.846 1.00 92.38 296 ALA A N 1
ATOM 2371 C CA . ALA A 1 296 ? -21.787 6.290 32.138 1.00 92.38 296 ALA A CA 1
ATOM 2372 C C . ALA A 1 296 ? -20.442 5.686 32.590 1.00 92.38 296 ALA A C 1
ATOM 2374 O O . ALA A 1 296 ? -20.434 4.729 33.367 1.00 92.38 296 ALA A O 1
ATOM 2375 N N . GLU A 1 297 ? -19.309 6.233 32.132 1.00 82.81 297 GLU A N 1
ATOM 2376 C CA . GLU A 1 297 ? -17.960 5.782 32.516 1.00 82.81 297 GLU A CA 1
ATOM 2377 C C . GLU A 1 297 ? -17.670 5.962 34.014 1.00 82.81 297 GLU A C 1
ATOM 2379 O O . GLU A 1 297 ? -16.874 5.211 34.573 1.00 82.81 297 GLU A O 1
ATOM 2384 N N . GLY A 1 298 ? -18.371 6.872 34.700 1.00 76.00 298 GLY A N 1
ATOM 2385 C CA . GLY A 1 298 ? -18.261 7.037 36.153 1.00 76.00 298 GLY A CA 1
ATOM 2386 C C . GLY A 1 298 ? -18.825 5.872 36.981 1.00 76.00 298 GLY A C 1
ATOM 2387 O O . GLY A 1 298 ? -18.567 5.811 38.180 1.00 76.00 298 GLY A O 1
ATOM 2388 N N . LEU A 1 299 ? -19.589 4.953 36.374 1.00 59.06 299 LEU A N 1
ATOM 2389 C CA . LEU A 1 299 ? -20.347 3.919 37.093 1.00 59.06 299 LEU A CA 1
ATOM 2390 C C . LEU A 1 299 ? -19.798 2.494 36.916 1.00 59.06 299 LEU A C 1
ATOM 2392 O O . LEU A 1 299 ? -19.969 1.676 37.815 1.00 59.06 299 LEU A O 1
ATOM 2396 N N . THR A 1 300 ? -19.154 2.160 35.789 1.00 65.44 300 THR A N 1
ATOM 2397 C CA . THR A 1 300 ? -18.655 0.793 35.508 1.00 65.44 300 THR A CA 1
ATOM 2398 C C . THR A 1 300 ? -17.528 0.772 34.461 1.00 65.44 300 THR A C 1
ATOM 2400 O O . THR A 1 300 ? -17.431 1.661 33.621 1.00 65.44 300 THR A O 1
ATOM 2403 N N . THR A 1 301 ? -16.711 -0.294 34.434 1.00 78.69 301 THR A N 1
ATOM 2404 C CA . THR A 1 301 ? -15.625 -0.499 33.442 1.00 78.69 301 THR A CA 1
ATOM 2405 C C . THR A 1 301 ? -16.106 -0.796 32.013 1.00 78.69 301 THR A C 1
ATOM 2407 O O . THR A 1 301 ? -15.290 -0.861 31.092 1.00 78.69 301 THR A O 1
ATOM 2410 N N . LYS A 1 302 ? -17.413 -0.997 31.791 1.00 89.06 302 LYS A N 1
ATOM 2411 C CA . LYS A 1 302 ? -18.003 -1.240 30.465 1.00 89.06 302 LYS A CA 1
ATOM 2412 C C . LYS A 1 302 ? -19.301 -0.439 30.303 1.00 89.06 302 LYS A C 1
ATOM 2414 O O . LYS A 1 302 ? -20.271 -0.760 30.983 1.00 89.06 302 LYS A O 1
ATOM 2419 N N . PRO A 1 303 ? -19.368 0.525 29.364 1.00 93.38 303 PRO A N 1
ATOM 2420 C CA . PRO A 1 303 ? -20.570 1.323 29.142 1.00 93.38 303 PRO A CA 1
ATOM 2421 C C . PRO A 1 303 ? -21.782 0.443 28.805 1.00 93.38 303 PRO A C 1
ATOM 2423 O O . PRO A 1 303 ? -21.724 -0.384 27.887 1.00 93.38 303 PRO A O 1
ATOM 2426 N N . ASN A 1 304 ? -22.897 0.633 29.515 1.00 95.06 304 ASN A N 1
ATOM 2427 C CA . ASN A 1 304 ? -24.161 -0.022 29.185 1.00 95.06 304 ASN A CA 1
ATOM 2428 C C . ASN A 1 304 ? -24.808 0.678 27.978 1.00 95.06 304 ASN A C 1
ATOM 2430 O O . ASN A 1 304 ? -25.560 1.643 28.111 1.00 95.06 304 ASN A O 1
ATOM 2434 N N . TRP A 1 305 ? -24.506 0.181 26.778 1.00 96.12 305 TRP A N 1
ATOM 2435 C CA . TRP A 1 305 ? -24.965 0.773 25.518 1.00 96.12 305 TRP A CA 1
ATOM 2436 C C . TRP A 1 305 ? -26.487 0.846 25.378 1.00 96.12 305 TRP A C 1
ATOM 2438 O O . TRP A 1 305 ? -26.982 1.736 24.691 1.00 96.12 305 TRP A O 1
ATOM 2448 N N . THR A 1 306 ? -27.231 -0.062 26.012 1.00 95.75 306 THR A N 1
ATOM 2449 C CA . THR A 1 306 ? -28.700 -0.042 25.998 1.00 95.75 306 THR A CA 1
ATOM 2450 C C . THR A 1 306 ? -29.232 1.141 26.803 1.00 95.75 306 THR A C 1
ATOM 2452 O O . THR A 1 306 ? -30.126 1.844 26.341 1.00 95.75 306 THR A O 1
ATOM 2455 N N . GLN A 1 307 ? -28.632 1.420 27.961 1.00 95.19 307 GLN A N 1
ATOM 2456 C CA . GLN A 1 307 ? -28.985 2.577 28.785 1.00 95.19 307 GLN A CA 1
ATOM 2457 C C . GLN A 1 307 ? -28.586 3.898 28.112 1.00 95.19 307 GLN A C 1
ATOM 2459 O O . GLN A 1 307 ? -29.366 4.844 28.110 1.00 95.19 307 GLN A O 1
ATOM 2464 N N . ILE A 1 308 ? -27.410 3.941 27.475 1.00 96.62 308 ILE A N 1
ATOM 2465 C CA . ILE A 1 308 ? -26.949 5.103 26.694 1.00 96.62 308 ILE A CA 1
ATOM 2466 C C . ILE A 1 308 ? -27.878 5.379 25.503 1.00 96.62 308 ILE A C 1
ATOM 2468 O O . ILE A 1 308 ? -28.165 6.526 25.177 1.00 96.62 308 ILE A O 1
ATOM 2472 N N . ALA A 1 309 ? -28.369 4.332 24.842 1.00 96.12 309 ALA A N 1
ATOM 2473 C CA . ALA A 1 309 ? -29.339 4.486 23.765 1.00 96.12 309 ALA A CA 1
ATOM 2474 C C . ALA A 1 309 ? -30.678 5.048 24.272 1.00 96.12 309 ALA A C 1
ATOM 2476 O O . ALA A 1 309 ? -31.271 5.891 23.603 1.00 96.12 309 ALA A O 1
ATOM 2477 N N . ALA A 1 310 ? -31.121 4.632 25.464 1.00 95.00 310 ALA A N 1
ATOM 2478 C CA . ALA A 1 310 ? -32.332 5.158 26.087 1.00 95.00 310 ALA A CA 1
ATOM 2479 C C . ALA A 1 310 ? -32.202 6.646 26.465 1.00 95.00 310 ALA A C 1
ATOM 2481 O O . ALA A 1 310 ? -33.147 7.405 26.262 1.00 95.00 310 ALA A O 1
ATOM 2482 N N . THR A 1 311 ? -31.036 7.092 26.950 1.00 95.44 311 THR A N 1
ATOM 2483 C CA . THR A 1 311 ? -30.807 8.507 27.307 1.00 95.44 311 THR A CA 1
ATOM 2484 C C . THR A 1 311 ? -30.700 9.436 26.102 1.00 95.44 311 THR A C 1
ATOM 2486 O O . THR A 1 311 ? -31.018 10.615 26.223 1.00 95.44 311 THR A O 1
ATOM 2489 N N . LEU A 1 312 ? -30.302 8.924 24.934 1.00 94.50 312 LEU A N 1
ATOM 2490 C CA . LEU A 1 312 ? -30.279 9.691 23.684 1.00 94.50 312 LEU A CA 1
ATOM 2491 C C . LEU A 1 312 ? -31.675 9.975 23.112 1.00 94.50 312 LEU A C 1
ATOM 2493 O O . LEU A 1 312 ? -31.771 10.726 22.148 1.00 94.50 312 LEU A O 1
ATOM 2497 N N . GLY A 1 313 ? -32.736 9.396 23.694 1.00 82.19 313 GLY A N 1
ATOM 2498 C CA . GLY A 1 313 ? -34.126 9.734 23.389 1.00 82.19 313 GLY A CA 1
ATOM 2499 C C . GLY A 1 313 ? -34.459 9.613 21.902 1.00 82.19 313 GLY A C 1
ATOM 2500 O O . GLY A 1 313 ? -34.632 10.618 21.219 1.00 82.19 313 GLY A O 1
ATOM 2501 N N . GLY A 1 314 ? -34.550 8.390 21.367 1.00 78.62 314 GLY A N 1
ATOM 2502 C CA . GLY A 1 314 ? -34.940 8.213 19.966 1.00 78.62 314 GLY A CA 1
ATOM 2503 C C . GLY A 1 314 ? -34.813 6.796 19.410 1.00 78.62 314 GLY A C 1
ATOM 2504 O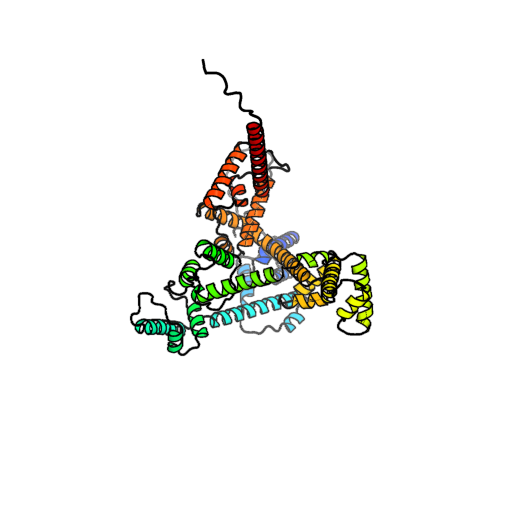 O . GLY A 1 314 ? -34.688 5.816 20.136 1.00 78.62 314 GLY A O 1
ATOM 2505 N N . ASN A 1 315 ? -34.800 6.700 18.076 1.00 89.38 315 ASN A N 1
ATOM 2506 C CA . ASN A 1 315 ? -34.729 5.455 17.290 1.00 89.38 315 ASN A CA 1
ATOM 2507 C C . ASN A 1 315 ? -33.343 4.768 17.299 1.00 89.38 315 ASN A C 1
ATOM 2509 O O . ASN A 1 315 ? -33.071 3.895 16.469 1.00 89.38 315 ASN A O 1
ATOM 2513 N N . ARG A 1 316 ? -32.421 5.183 18.176 1.00 93.88 316 ARG A N 1
ATOM 2514 C CA . ARG A 1 316 ? -31.055 4.648 18.221 1.00 93.88 316 ARG A CA 1
ATOM 2515 C C . ARG A 1 316 ? -31.013 3.407 19.103 1.00 93.88 316 ARG A C 1
ATOM 2517 O O . ARG A 1 316 ? -31.505 3.406 20.219 1.00 93.88 316 ARG A O 1
ATOM 2524 N N . THR A 1 317 ? -30.392 2.342 18.606 1.00 95.00 317 THR A N 1
ATOM 2525 C CA . THR A 1 317 ? -30.168 1.112 19.376 1.00 95.00 317 THR A CA 1
ATOM 2526 C C . THR A 1 317 ? -28.804 1.146 20.065 1.00 95.00 317 THR A C 1
ATOM 2528 O O . THR A 1 317 ? -27.887 1.841 19.614 1.00 95.00 317 THR A O 1
ATOM 2531 N N . GLY A 1 318 ? -28.621 0.348 21.124 1.00 95.06 318 GLY A N 1
ATOM 2532 C CA . GLY A 1 318 ? -27.323 0.231 21.802 1.00 95.06 318 GLY A CA 1
ATOM 2533 C C . GLY A 1 318 ? -26.192 -0.200 20.858 1.00 95.06 318 GLY A C 1
ATOM 2534 O O . GLY A 1 318 ? -25.081 0.322 20.930 1.00 95.06 318 GLY A O 1
ATOM 2535 N N . VAL A 1 319 ? -26.492 -1.070 19.887 1.00 93.94 319 VAL A N 1
ATOM 2536 C CA . VAL A 1 319 ? -25.537 -1.483 18.845 1.00 93.94 319 VAL A CA 1
ATOM 2537 C C . VAL A 1 319 ? -25.119 -0.298 17.968 1.00 93.94 319 VAL A C 1
ATOM 2539 O O . VAL A 1 319 ? -23.925 -0.107 17.732 1.00 93.94 319 VAL A O 1
ATOM 2542 N N . SER A 1 320 ? -26.075 0.533 17.534 1.00 94.12 320 SER A N 1
ATOM 2543 C CA . SER A 1 320 ? -25.791 1.744 16.750 1.00 94.12 320 SER A CA 1
ATOM 2544 C C . SER A 1 320 ? -24.916 2.729 17.532 1.00 94.12 320 SER A C 1
ATOM 2546 O O . SER A 1 320 ? -23.959 3.273 16.980 1.00 94.12 320 SER A O 1
ATOM 2548 N N . CYS A 1 321 ? -25.199 2.923 18.824 1.00 96.19 321 CYS A N 1
ATOM 2549 C CA . CYS A 1 321 ? -24.417 3.799 19.699 1.00 96.19 321 CYS A CA 1
ATOM 2550 C C . CYS A 1 321 ? -22.980 3.293 19.869 1.00 96.19 321 CYS A C 1
ATOM 2552 O O . CYS A 1 321 ? -22.038 4.053 19.655 1.00 96.19 321 CYS A O 1
ATOM 2554 N N . ARG A 1 322 ? -22.792 1.996 20.153 1.00 95.81 322 ARG A N 1
ATOM 2555 C CA . ARG A 1 322 ? -21.461 1.378 20.271 1.00 95.81 322 ARG A CA 1
ATOM 2556 C C . ARG A 1 322 ? -20.648 1.517 18.986 1.00 95.81 322 ARG A C 1
ATOM 2558 O O . ARG A 1 322 ? -19.466 1.865 19.033 1.00 95.81 322 ARG A O 1
ATOM 2565 N N . LEU A 1 323 ? -21.263 1.243 17.834 1.00 93.69 323 LEU A N 1
ATOM 2566 C CA . LEU A 1 323 ? -20.584 1.338 16.543 1.00 93.69 323 LEU A CA 1
ATOM 2567 C C . LEU A 1 323 ? -20.177 2.787 16.247 1.00 93.69 323 LEU A C 1
ATOM 2569 O O . LEU A 1 323 ? -19.032 3.044 15.874 1.00 93.69 323 LEU A O 1
ATOM 2573 N N . LYS A 1 324 ? -21.087 3.745 16.470 1.00 95.31 324 LYS A N 1
ATOM 2574 C CA . LYS A 1 324 ? -20.789 5.169 16.298 1.00 95.31 324 LYS A CA 1
ATOM 2575 C C . LYS A 1 324 ? -19.685 5.635 17.242 1.00 95.31 324 LYS A C 1
ATOM 2577 O O . LYS A 1 324 ? -18.791 6.336 16.784 1.00 95.31 324 LYS A O 1
ATOM 2582 N N . TRP A 1 325 ? -19.713 5.220 18.506 1.00 95.94 325 TRP A N 1
ATOM 2583 C CA . TRP A 1 325 ? -18.674 5.536 19.486 1.00 95.94 325 TRP A CA 1
ATOM 2584 C C . TRP A 1 325 ? -17.300 5.040 19.044 1.00 95.94 325 TRP A C 1
ATOM 2586 O O . TRP A 1 325 ? -16.344 5.807 18.995 1.00 95.94 325 TRP A O 1
ATOM 2596 N N . THR A 1 326 ? -17.223 3.777 18.621 1.00 91.56 326 THR A N 1
ATOM 2597 C CA . THR A 1 326 ? -15.988 3.181 18.091 1.00 91.56 326 THR A CA 1
ATOM 2598 C C . THR A 1 326 ? -15.441 3.989 16.912 1.00 91.56 326 THR A C 1
ATOM 2600 O O . THR A 1 326 ? -14.239 4.246 16.830 1.00 91.56 326 THR A O 1
ATOM 2603 N N . ASN A 1 327 ? -16.329 4.442 16.024 1.00 89.00 327 ASN A N 1
ATOM 2604 C CA . ASN A 1 327 ? -15.958 5.278 14.888 1.00 89.00 327 ASN A CA 1
ATOM 2605 C C . ASN A 1 327 ? -15.515 6.686 15.309 1.00 89.00 327 ASN A C 1
ATOM 2607 O O . ASN A 1 327 ? -14.551 7.188 14.743 1.00 89.00 327 ASN A O 1
ATOM 2611 N N . LEU A 1 328 ? -16.175 7.312 16.290 1.00 92.81 328 LEU A N 1
ATOM 2612 C CA . LEU A 1 328 ? -15.789 8.625 16.821 1.00 92.81 328 LEU A CA 1
ATOM 2613 C C . LEU A 1 328 ? -14.411 8.570 17.480 1.00 92.81 328 LEU A C 1
ATOM 2615 O O . LEU A 1 328 ? -13.556 9.370 17.120 1.00 92.81 328 LEU A O 1
ATOM 2619 N N . ILE A 1 329 ? -14.157 7.575 18.336 1.00 90.62 329 ILE A N 1
ATOM 2620 C CA . ILE A 1 329 ? -12.829 7.349 18.923 1.00 90.62 329 ILE A CA 1
ATOM 2621 C C . ILE A 1 329 ? -11.794 7.135 17.821 1.00 90.62 329 ILE A C 1
ATOM 2623 O O . ILE A 1 329 ? -10.718 7.718 17.864 1.00 90.62 329 ILE A O 1
ATOM 2627 N N . SER A 1 330 ? -12.108 6.319 16.813 1.00 83.00 330 SER A N 1
ATOM 2628 C CA . SER A 1 330 ? -11.182 6.070 15.704 1.00 83.00 330 SER A CA 1
ATOM 2629 C C . SER A 1 330 ? -10.900 7.339 14.895 1.00 83.00 330 SER A C 1
ATOM 2631 O O . SER A 1 330 ? -9.776 7.528 14.445 1.00 83.00 330 SER A O 1
ATOM 2633 N N . GLN A 1 331 ? -11.893 8.215 14.712 1.00 85.88 331 GLN A N 1
ATOM 2634 C CA . GLN A 1 331 ? -11.742 9.501 14.027 1.00 85.88 331 GLN A CA 1
ATOM 2635 C C . GLN A 1 331 ? -10.947 10.509 14.854 1.00 85.88 331 GLN A C 1
ATOM 2637 O O . GLN A 1 331 ? -10.070 11.161 14.303 1.00 85.88 331 GLN A O 1
ATOM 2642 N N . GLU A 1 332 ? -11.205 10.618 16.156 1.00 86.00 332 GLU A N 1
ATOM 2643 C CA . GLU A 1 332 ? -10.436 11.471 17.071 1.00 86.00 332 GLU A CA 1
ATOM 2644 C C . GLU A 1 332 ? -8.984 11.002 17.144 1.00 86.00 332 GLU A C 1
ATOM 2646 O O . GLU A 1 332 ? -8.068 11.786 16.915 1.00 86.00 332 GLU A O 1
ATOM 2651 N N . GLN A 1 333 ? -8.767 9.695 17.303 1.00 81.06 333 GLN A N 1
ATOM 2652 C CA . GLN A 1 333 ? -7.439 9.098 17.206 1.00 81.06 333 GLN A CA 1
ATOM 2653 C C . GLN A 1 333 ? -6.813 9.333 15.832 1.00 81.06 333 GLN A C 1
ATOM 2655 O O . GLN A 1 333 ? -5.611 9.547 15.753 1.00 81.06 333 GLN A O 1
ATOM 2660 N N . ALA A 1 334 ? -7.581 9.301 14.742 1.00 76.56 334 ALA A N 1
ATOM 2661 C CA . ALA A 1 334 ? -7.057 9.591 13.413 1.00 76.56 334 ALA A CA 1
ATOM 2662 C C . ALA A 1 334 ? -6.704 11.072 13.239 1.00 76.56 334 ALA A C 1
ATOM 2664 O O . ALA A 1 334 ? -5.708 11.349 12.584 1.00 76.56 334 ALA A O 1
ATOM 2665 N N . LEU A 1 335 ? -7.455 12.0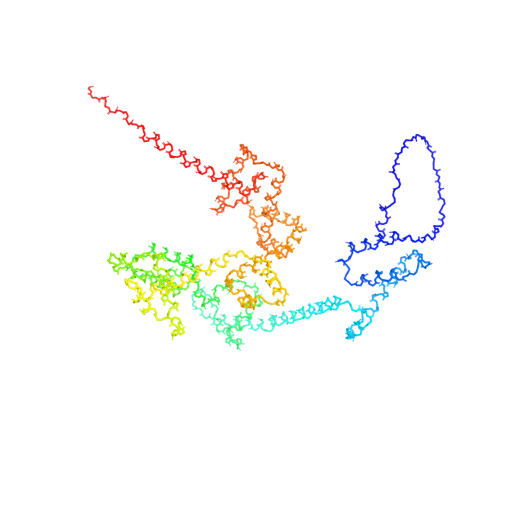06 13.825 1.00 78.62 335 LEU A N 1
ATOM 2666 C CA . LEU A 1 335 ? -7.154 13.440 13.807 1.00 78.62 335 LEU A CA 1
ATOM 2667 C C . LEU A 1 335 ? -5.901 13.735 14.635 1.00 78.62 335 LEU A C 1
ATOM 2669 O O . LEU A 1 335 ? -4.945 14.307 14.111 1.00 78.62 335 LEU A O 1
ATOM 2673 N N . ASP A 1 336 ? -5.840 13.229 15.863 1.00 74.00 336 ASP A N 1
ATOM 2674 C CA . ASP A 1 336 ? -4.670 13.357 16.735 1.00 74.00 336 ASP A CA 1
ATOM 2675 C C . ASP A 1 336 ? -3.442 12.669 16.147 1.00 74.00 336 ASP A C 1
ATOM 2677 O O . ASP A 1 336 ? -2.314 13.151 16.263 1.00 74.00 336 ASP A O 1
ATOM 2681 N N . ALA A 1 337 ? -3.643 11.546 15.465 1.00 65.75 337 ALA A N 1
ATOM 2682 C CA . ALA A 1 337 ? -2.549 10.840 14.842 1.00 65.75 337 ALA A CA 1
ATOM 2683 C C . ALA A 1 337 ? -2.214 11.359 13.437 1.00 65.75 337 ALA A C 1
ATOM 2685 O O . ALA A 1 337 ? -1.115 11.085 12.953 1.00 65.75 337 ALA A O 1
ATOM 2686 N N . SER A 1 338 ? -3.108 12.117 12.792 1.00 67.94 338 SER A N 1
ATOM 2687 C CA . SER A 1 338 ? -2.813 12.890 11.578 1.00 67.94 338 SER A CA 1
ATOM 2688 C C . SER A 1 338 ? -1.901 14.075 11.868 1.00 67.94 338 SER A C 1
ATOM 2690 O O . SER A 1 338 ? -1.284 14.593 10.936 1.00 67.94 338 SER A O 1
ATOM 2692 N N . ALA A 1 339 ? -1.747 14.452 13.147 1.00 76.88 339 ALA A N 1
ATOM 2693 C CA . ALA A 1 339 ? -0.684 15.347 13.560 1.00 76.88 339 ALA A CA 1
ATOM 2694 C C . ALA A 1 339 ? 0.639 14.824 12.993 1.00 76.88 339 ALA A C 1
ATOM 2696 O O . ALA A 1 339 ? 1.011 13.654 13.175 1.00 76.88 339 ALA A O 1
ATOM 2697 N N . SER A 1 340 ? 1.334 15.698 12.270 1.00 87.81 340 SER A N 1
ATOM 2698 C CA . SER A 1 340 ? 2.661 15.426 11.739 1.00 87.81 340 SER A CA 1
ATOM 2699 C C . SER A 1 340 ? 3.555 14.845 12.834 1.00 87.81 340 SER A C 1
ATOM 2701 O O . SER A 1 340 ? 3.442 15.212 14.003 1.00 87.81 340 SER A O 1
ATOM 2703 N N . TRP A 1 341 ? 4.432 13.915 12.462 1.00 91.56 341 TRP A N 1
ATOM 2704 C CA . TRP A 1 341 ? 5.460 13.422 13.374 1.00 91.56 341 TRP A CA 1
ATOM 2705 C C . TRP A 1 341 ? 6.297 14.601 13.859 1.00 91.56 341 TRP A C 1
ATOM 2707 O O . TRP A 1 341 ? 6.895 15.300 13.044 1.00 91.56 341 TRP A O 1
ATOM 2717 N N . THR A 1 342 ? 6.300 14.832 15.165 1.00 94.00 342 THR A N 1
ATOM 2718 C CA . THR A 1 342 ? 7.114 15.885 15.771 1.00 94.00 342 THR A CA 1
ATOM 2719 C C . THR A 1 342 ? 8.567 15.424 15.870 1.00 94.00 342 THR A C 1
ATOM 2721 O O . THR A 1 342 ? 8.844 14.223 15.934 1.00 94.00 342 THR A O 1
ATOM 2724 N N . GLU A 1 343 ? 9.508 16.367 15.897 1.00 92.94 343 GLU A N 1
ATOM 2725 C CA . GLU A 1 343 ? 10.940 16.053 15.988 1.00 92.94 343 GLU A CA 1
ATOM 2726 C C . GLU A 1 343 ? 11.291 15.155 17.196 1.00 92.94 343 GLU A C 1
ATOM 2728 O O . GLU A 1 343 ? 12.014 14.174 17.007 1.00 92.94 343 GLU A O 1
ATOM 2733 N N . PRO A 1 344 ? 10.720 15.360 18.406 1.00 95.75 344 PRO A N 1
ATOM 2734 C CA . PRO A 1 344 ? 10.957 14.465 19.541 1.00 95.75 344 PRO A CA 1
ATOM 2735 C C . PRO A 1 344 ? 10.443 13.038 19.310 1.00 95.75 344 PRO A C 1
ATOM 2737 O O . PRO A 1 344 ? 11.100 12.071 19.696 1.00 95.75 344 PRO A O 1
ATOM 2740 N N . GLU A 1 345 ? 9.289 12.879 18.653 1.00 95.31 345 GLU A N 1
ATOM 2741 C CA . GLU A 1 345 ? 8.746 11.556 18.324 1.00 95.31 345 GLU A CA 1
ATOM 2742 C C . GLU A 1 345 ? 9.628 10.831 17.302 1.00 95.31 345 GLU A C 1
ATOM 2744 O O . GLU A 1 345 ? 9.804 9.615 17.395 1.00 95.31 345 GLU A O 1
ATOM 2749 N N . ILE A 1 346 ? 10.195 11.566 16.337 1.00 94.12 346 ILE A N 1
ATOM 2750 C CA . ILE A 1 346 ? 11.134 11.027 15.346 1.00 94.12 346 ILE A CA 1
ATOM 2751 C C . ILE A 1 346 ? 12.434 10.599 16.033 1.00 94.12 346 ILE A C 1
ATOM 2753 O O . ILE A 1 346 ? 12.861 9.461 15.840 1.00 94.12 346 ILE A O 1
ATOM 2757 N N . ALA A 1 347 ? 13.015 11.456 16.876 1.00 94.38 347 ALA A N 1
ATOM 2758 C CA . ALA A 1 347 ? 14.240 11.156 17.615 1.00 94.38 347 ALA A CA 1
ATOM 2759 C C . ALA A 1 347 ? 14.079 9.923 18.521 1.00 94.38 347 ALA A C 1
ATOM 2761 O O . ALA A 1 347 ? 14.954 9.053 18.577 1.00 94.38 347 ALA A O 1
ATOM 2762 N N . LEU A 1 348 ? 12.925 9.791 19.182 1.00 96.12 348 LEU A N 1
ATOM 2763 C CA . LEU A 1 348 ? 12.595 8.618 19.986 1.00 96.12 348 LEU A CA 1
ATOM 2764 C C . LEU A 1 348 ? 12.498 7.342 19.136 1.00 96.12 348 LEU A C 1
ATOM 2766 O O . LEU A 1 348 ? 12.999 6.286 19.533 1.00 96.12 348 LEU A O 1
ATOM 2770 N N . LEU A 1 349 ? 11.873 7.438 17.961 1.00 94.81 349 LEU A N 1
ATOM 2771 C CA . LEU A 1 349 ? 11.778 6.350 16.989 1.00 94.81 349 LEU A CA 1
ATOM 2772 C C . LEU A 1 349 ? 13.160 5.865 16.552 1.00 94.81 349 LEU A C 1
ATOM 2774 O O . LEU A 1 349 ? 13.416 4.662 16.560 1.00 94.81 349 LEU A O 1
ATOM 2778 N N . GLU A 1 350 ? 14.043 6.795 16.191 1.00 92.44 350 GLU A N 1
ATOM 2779 C CA . GLU A 1 350 ? 15.402 6.497 15.737 1.00 92.44 350 GLU A CA 1
ATOM 2780 C C . GLU A 1 350 ? 16.255 5.896 16.856 1.00 92.44 350 GLU A C 1
ATOM 2782 O O . GLU A 1 350 ? 16.918 4.882 16.640 1.00 92.44 350 GLU A O 1
ATOM 2787 N N . THR A 1 351 ? 16.159 6.432 18.074 1.00 94.69 351 THR A N 1
ATOM 2788 C CA . THR A 1 351 ? 16.876 5.914 19.252 1.00 94.69 351 THR A CA 1
ATOM 2789 C C . THR A 1 351 ? 16.402 4.505 19.628 1.00 94.69 351 THR A C 1
ATOM 2791 O O . THR A 1 351 ? 17.201 3.607 19.916 1.00 94.69 351 THR A O 1
ATOM 2794 N N . THR A 1 352 ? 15.088 4.267 19.582 1.00 94.56 352 THR A N 1
ATOM 2795 C CA . THR A 1 352 ? 14.513 2.942 19.865 1.00 94.56 352 THR A CA 1
ATOM 2796 C C . THR A 1 352 ? 14.881 1.936 18.774 1.00 94.56 352 THR A C 1
ATOM 2798 O O . THR A 1 352 ? 15.160 0.778 19.070 1.00 94.56 352 THR A O 1
ATOM 2801 N N . LEU A 1 353 ? 14.924 2.369 17.511 1.00 91.94 353 LEU A N 1
ATOM 2802 C CA . LEU A 1 353 ? 15.337 1.528 16.391 1.00 91.94 353 LEU A CA 1
ATOM 2803 C C . LEU A 1 353 ? 16.827 1.167 16.455 1.00 91.94 353 LEU A C 1
ATOM 2805 O O . LEU A 1 353 ? 17.180 0.035 16.144 1.00 91.94 353 LEU A O 1
ATOM 2809 N N . ALA A 1 354 ? 17.684 2.106 16.863 1.00 89.06 354 ALA A N 1
ATOM 2810 C CA . ALA A 1 354 ? 19.125 1.893 16.986 1.00 89.06 354 ALA A CA 1
ATOM 2811 C C . ALA A 1 354 ? 19.494 0.927 18.125 1.00 89.06 354 ALA A C 1
ATOM 2813 O O . ALA A 1 354 ? 20.465 0.185 18.010 1.00 89.06 354 ALA A O 1
ATOM 2814 N N . SER A 1 355 ? 18.716 0.917 19.212 1.00 90.38 355 SER A N 1
ATOM 2815 C CA . SER A 1 355 ? 18.955 0.053 20.379 1.00 90.38 355 SER A CA 1
ATOM 2816 C C . SER A 1 355 ? 18.347 -1.350 20.264 1.00 90.38 355 SER A C 1
ATOM 2818 O O . SER A 1 355 ? 18.684 -2.232 21.053 1.00 90.38 355 SER A O 1
ATOM 2820 N N . ALA A 1 356 ? 17.450 -1.586 19.308 1.00 89.50 356 ALA A N 1
ATOM 2821 C CA . ALA A 1 356 ? 16.723 -2.844 19.206 1.00 89.50 356 ALA A CA 1
ATOM 2822 C C . ALA A 1 356 ? 17.391 -3.844 18.249 1.00 89.50 356 ALA A C 1
ATOM 2824 O O . ALA A 1 356 ? 17.564 -3.577 17.063 1.00 89.50 356 ALA A O 1
ATOM 2825 N N . ALA A 1 357 ? 17.671 -5.052 18.749 1.00 82.38 357 ALA A N 1
ATOM 2826 C CA . ALA A 1 357 ? 18.221 -6.146 17.943 1.00 82.38 357 ALA A CA 1
ATOM 2827 C C . ALA A 1 357 ? 17.204 -6.755 16.952 1.00 82.38 357 ALA A C 1
ATOM 2829 O O . ALA A 1 357 ? 17.593 -7.270 15.905 1.00 82.38 357 ALA A O 1
ATOM 2830 N N . ARG A 1 358 ? 15.896 -6.713 17.264 1.00 83.00 358 ARG A N 1
ATOM 2831 C CA . ARG A 1 358 ? 14.816 -7.304 16.446 1.00 83.00 358 ARG A CA 1
ATOM 2832 C C . ARG A 1 358 ? 13.618 -6.368 16.322 1.00 83.00 358 ARG A C 1
ATOM 2834 O O . ARG A 1 358 ? 13.293 -5.641 17.252 1.00 83.00 358 ARG A O 1
ATOM 2841 N N . TYR A 1 359 ? 12.934 -6.429 15.178 1.00 78.62 359 TYR A N 1
ATOM 2842 C CA . TYR A 1 359 ? 11.826 -5.530 14.831 1.00 78.62 359 TYR A CA 1
ATOM 2843 C C . TYR A 1 359 ? 10.526 -5.815 15.598 1.00 78.62 359 TYR A C 1
ATOM 2845 O O . TYR A 1 359 ? 9.804 -4.890 15.967 1.00 78.62 359 TYR A O 1
ATOM 2853 N N . GLU A 1 360 ? 10.233 -7.090 15.848 1.00 79.38 360 GLU A N 1
ATOM 2854 C CA . GLU A 1 360 ? 8.931 -7.552 16.349 1.00 79.38 360 GLU A CA 1
ATOM 2855 C C . GLU A 1 360 ? 8.604 -7.025 17.756 1.00 79.38 360 GLU A C 1
ATOM 2857 O O . GLU A 1 360 ? 7.441 -6.764 18.055 1.00 79.38 360 GLU A O 1
ATOM 2862 N N . GLY A 1 361 ? 9.621 -6.744 18.580 1.00 89.38 361 GLY A N 1
ATOM 2863 C CA . GLY A 1 361 ? 9.451 -6.165 19.920 1.00 89.38 361 GLY A CA 1
ATOM 2864 C C . GLY A 1 361 ? 9.387 -4.632 19.971 1.00 89.38 361 GLY A C 1
ATOM 2865 O O . GLY A 1 361 ? 9.045 -4.065 21.008 1.00 89.38 361 GLY A O 1
ATOM 2866 N N . ILE A 1 362 ? 9.702 -3.932 18.875 1.00 94.19 362 ILE A N 1
ATOM 2867 C CA . ILE A 1 362 ? 9.824 -2.462 18.880 1.00 94.19 362 ILE A CA 1
ATOM 2868 C C . ILE A 1 362 ? 8.451 -1.794 18.892 1.00 94.19 362 ILE A C 1
ATOM 2870 O O . ILE A 1 362 ? 8.250 -0.792 19.574 1.00 94.19 362 ILE A O 1
ATOM 2874 N N . VAL A 1 363 ? 7.499 -2.334 18.129 1.00 93.25 363 VAL A N 1
ATOM 2875 C CA . VAL A 1 363 ? 6.196 -1.690 17.916 1.00 93.25 363 VAL A CA 1
ATOM 2876 C C . VAL A 1 363 ? 5.378 -1.584 19.212 1.00 93.25 363 VAL A C 1
ATOM 2878 O O . VAL A 1 363 ? 4.876 -0.489 19.471 1.00 93.25 363 VAL A O 1
ATOM 2881 N N . PRO A 1 364 ? 5.269 -2.628 20.063 1.00 91.94 364 PRO A N 1
ATOM 2882 C CA . PRO A 1 364 ? 4.595 -2.501 21.356 1.00 91.94 364 PRO A CA 1
ATOM 2883 C C . PRO A 1 364 ? 5.263 -1.466 22.271 1.00 91.94 364 PRO A C 1
ATOM 2885 O O . PRO A 1 364 ? 4.578 -0.616 22.833 1.00 91.94 364 PRO A O 1
ATOM 2888 N N . LYS A 1 365 ? 6.603 -1.467 22.352 1.00 94.25 365 LYS A N 1
ATOM 2889 C CA . LYS A 1 365 ? 7.368 -0.499 23.157 1.00 94.25 365 LYS A CA 1
ATOM 2890 C C . LYS A 1 365 ? 7.137 0.937 22.683 1.00 94.25 365 LYS A C 1
ATOM 2892 O O . LYS A 1 365 ? 6.847 1.814 23.489 1.00 94.25 365 LYS A O 1
ATOM 2897 N N . LEU A 1 366 ? 7.198 1.174 21.374 1.00 94.69 366 LEU A N 1
ATOM 2898 C CA . LEU A 1 366 ? 6.904 2.486 20.799 1.00 94.69 366 LEU A CA 1
ATOM 2899 C C . LEU A 1 366 ? 5.447 2.893 20.996 1.00 94.69 366 LEU A C 1
ATOM 2901 O O . LEU A 1 366 ? 5.195 4.074 21.174 1.00 94.69 366 LEU A O 1
ATOM 2905 N N . LYS A 1 367 ? 4.488 1.961 20.995 1.00 94.19 367 LYS A N 1
ATOM 2906 C CA . LYS A 1 367 ? 3.082 2.298 21.251 1.00 94.19 367 LYS A CA 1
ATOM 2907 C C . LYS A 1 367 ? 2.859 2.786 22.685 1.00 94.19 367 LYS A C 1
ATOM 2909 O O . LYS A 1 367 ? 2.046 3.684 22.881 1.00 94.19 367 LYS A O 1
ATOM 2914 N N . LEU A 1 368 ? 3.595 2.242 23.656 1.00 92.75 368 LEU A N 1
ATOM 2915 C CA . LEU A 1 368 ? 3.581 2.738 25.036 1.00 92.75 368 LEU A CA 1
ATOM 2916 C C . LEU A 1 368 ? 4.182 4.145 25.141 1.00 92.75 368 LEU A C 1
ATOM 2918 O O . LEU A 1 368 ? 3.643 4.989 25.847 1.00 92.75 368 LEU A O 1
ATOM 2922 N N . LEU A 1 369 ? 5.269 4.411 24.411 1.00 94.06 369 LEU A N 1
ATOM 2923 C CA . LEU A 1 369 ? 5.948 5.710 24.447 1.00 94.06 369 LEU A CA 1
ATOM 2924 C C . LEU A 1 369 ? 5.278 6.782 23.567 1.00 94.06 369 LEU A C 1
ATOM 2926 O O . LEU A 1 369 ? 5.456 7.974 23.795 1.00 94.06 369 LEU A O 1
ATOM 2930 N N . LEU A 1 370 ? 4.510 6.366 22.559 1.00 94.00 370 LEU A N 1
ATOM 2931 C CA . LEU A 1 370 ? 3.806 7.218 21.601 1.00 94.00 370 LEU A CA 1
ATOM 2932 C C . LEU A 1 370 ? 2.299 6.922 21.651 1.00 94.00 370 LEU A C 1
ATOM 2934 O O . LEU A 1 370 ? 1.729 6.431 20.668 1.00 94.00 370 LEU A O 1
ATOM 2938 N N . PRO A 1 371 ? 1.617 7.216 22.775 1.00 89.81 371 PRO A N 1
ATOM 2939 C CA . PRO A 1 371 ? 0.218 6.839 22.958 1.00 89.81 371 PRO A CA 1
ATOM 2940 C C . PRO A 1 371 ? -0.692 7.456 21.889 1.00 89.81 371 PRO A C 1
ATOM 2942 O O . PRO A 1 371 ? -1.622 6.791 21.426 1.00 89.81 371 PRO A O 1
ATOM 2945 N N . LYS A 1 372 ? -0.356 8.667 21.418 1.00 88.12 372 LYS A N 1
ATOM 2946 C CA . LYS A 1 372 ? -1.080 9.407 20.372 1.00 88.12 372 LYS A CA 1
ATOM 2947 C C . LYS A 1 372 ? -0.922 8.828 18.962 1.00 88.12 372 LYS A C 1
ATOM 2949 O O . LYS A 1 372 ? -1.705 9.162 18.083 1.00 88.12 372 LYS A O 1
ATOM 2954 N N . LYS A 1 373 ? 0.068 7.963 18.708 1.00 90.75 373 LYS A N 1
ATOM 2955 C CA . LYS A 1 373 ? 0.265 7.340 17.388 1.00 90.75 373 LYS A CA 1
ATOM 2956 C C . LYS A 1 373 ? -0.362 5.954 17.352 1.00 90.75 373 LYS A C 1
ATOM 2958 O O . LYS A 1 373 ? -0.242 5.163 18.288 1.00 90.75 373 LYS A O 1
ATOM 2963 N N . THR A 1 374 ? -1.036 5.619 16.259 1.00 88.69 374 THR A N 1
ATOM 2964 C CA . THR A 1 374 ? -1.577 4.266 16.069 1.00 88.69 374 THR A CA 1
ATOM 2965 C C . THR A 1 374 ? -0.454 3.268 15.776 1.00 88.69 374 THR A C 1
ATOM 2967 O O . THR A 1 374 ? 0.596 3.620 15.233 1.00 88.69 374 THR A O 1
ATOM 2970 N N . VAL A 1 375 ? -0.689 1.988 16.082 1.00 87.12 375 VAL A N 1
ATOM 2971 C CA . VAL A 1 375 ? 0.246 0.891 15.762 1.00 87.12 375 VAL A CA 1
ATOM 2972 C C . VAL A 1 375 ? 0.591 0.879 14.269 1.00 87.12 375 VAL A C 1
ATOM 2974 O O . VAL A 1 375 ? 1.751 0.700 13.898 1.00 87.12 375 VAL A O 1
ATOM 2977 N N . THR A 1 376 ? -0.397 1.120 13.405 1.00 84.44 376 THR A N 1
ATOM 2978 C CA . THR A 1 376 ? -0.214 1.177 11.951 1.00 84.44 376 THR A CA 1
ATOM 2979 C C . THR A 1 376 ? 0.710 2.318 11.538 1.00 84.44 376 THR A C 1
ATOM 2981 O O . THR A 1 376 ? 1.629 2.092 10.759 1.00 84.44 376 THR A O 1
ATOM 2984 N N . GLN A 1 377 ? 0.543 3.524 12.084 1.00 86.62 377 GLN A N 1
ATOM 2985 C CA . GLN A 1 377 ? 1.429 4.648 11.761 1.00 86.62 377 GLN A CA 1
ATOM 2986 C C . GLN A 1 377 ? 2.849 4.428 12.263 1.00 86.62 377 GLN A C 1
ATOM 2988 O O . GLN A 1 377 ? 3.791 4.742 11.541 1.00 86.62 377 GLN A O 1
ATOM 2993 N N . ILE A 1 378 ? 3.012 3.855 13.460 1.00 92.94 378 ILE A N 1
ATOM 2994 C CA . ILE A 1 378 ? 4.327 3.471 13.985 1.00 92.94 378 ILE A CA 1
ATOM 2995 C C . ILE A 1 378 ? 4.993 2.482 13.022 1.00 92.94 378 ILE A C 1
ATOM 2997 O O . ILE A 1 378 ? 6.135 2.699 12.627 1.00 92.94 378 ILE A O 1
ATOM 3001 N N . LYS A 1 379 ? 4.274 1.444 12.571 1.00 89.00 379 LYS A N 1
ATOM 3002 C CA . LYS A 1 379 ? 4.780 0.481 11.577 1.00 89.00 379 LYS A CA 1
ATOM 3003 C C . LYS A 1 379 ? 5.146 1.159 10.258 1.00 89.00 379 LYS A C 1
ATOM 3005 O O . LYS A 1 379 ? 6.258 0.970 9.777 1.00 89.00 379 LYS A O 1
ATOM 3010 N N . VAL A 1 380 ? 4.254 1.972 9.692 1.00 85.44 380 VAL A N 1
ATOM 3011 C CA . VAL A 1 380 ? 4.483 2.685 8.423 1.00 85.44 380 VAL A CA 1
ATOM 3012 C C . VAL A 1 380 ? 5.675 3.631 8.529 1.00 85.44 380 VAL A C 1
ATOM 3014 O O . VAL A 1 380 ? 6.504 3.670 7.619 1.00 85.44 380 VAL A O 1
ATOM 3017 N N . ARG A 1 381 ? 5.815 4.362 9.640 1.00 92.19 381 ARG A N 1
ATOM 3018 C CA . ARG A 1 381 ? 6.945 5.266 9.864 1.00 92.19 381 ARG A CA 1
ATOM 3019 C C . ARG A 1 381 ? 8.238 4.493 10.067 1.00 92.19 381 ARG A C 1
ATOM 3021 O O . ARG A 1 381 ? 9.207 4.811 9.396 1.00 92.19 381 ARG A O 1
ATOM 3028 N N . LEU A 1 382 ? 8.245 3.449 10.896 1.00 89.88 382 LEU A N 1
ATOM 3029 C CA . LEU A 1 382 ? 9.393 2.550 11.051 1.00 89.88 382 LEU A CA 1
ATOM 3030 C C . LEU A 1 382 ? 9.845 1.971 9.712 1.00 89.88 382 LEU A C 1
ATOM 3032 O O . LEU A 1 382 ? 11.038 1.970 9.417 1.00 89.88 382 LEU A O 1
ATOM 3036 N N . MET A 1 383 ? 8.897 1.489 8.905 1.00 84.06 383 MET A N 1
ATOM 3037 C CA . MET A 1 383 ? 9.183 0.984 7.568 1.00 84.06 383 MET A CA 1
ATOM 3038 C C . MET A 1 383 ? 9.728 2.099 6.691 1.00 84.06 383 MET A C 1
ATOM 3040 O O . MET A 1 383 ? 10.753 1.897 6.069 1.00 84.06 383 MET A O 1
ATOM 3044 N N . SER A 1 384 ? 9.148 3.297 6.706 1.00 82.62 384 SER A N 1
ATOM 3045 C CA . SER A 1 384 ? 9.651 4.436 5.929 1.00 82.62 384 SER A CA 1
ATOM 3046 C C . SER A 1 384 ? 11.051 4.876 6.364 1.00 82.62 384 SER A C 1
ATOM 3048 O O . SER A 1 384 ? 11.873 5.181 5.511 1.00 82.62 384 SER A O 1
ATOM 3050 N N . THR A 1 385 ? 11.366 4.872 7.662 1.00 83.69 385 THR A N 1
ATOM 3051 C CA . THR A 1 385 ? 12.687 5.236 8.201 1.00 83.69 385 THR A CA 1
ATOM 3052 C C . THR A 1 385 ? 13.724 4.155 7.902 1.00 83.69 385 THR A C 1
ATOM 3054 O O . THR A 1 385 ? 14.830 4.474 7.463 1.00 83.69 385 THR A O 1
ATOM 3057 N N . ARG A 1 386 ? 13.374 2.867 8.058 1.00 80.31 386 ARG A N 1
ATOM 3058 C CA . ARG A 1 386 ? 14.240 1.747 7.654 1.00 80.31 386 ARG A CA 1
ATOM 3059 C C . ARG A 1 386 ? 14.435 1.731 6.154 1.00 80.31 386 ARG A C 1
ATOM 3061 O O . ARG A 1 386 ? 15.572 1.645 5.726 1.00 80.31 386 ARG A O 1
ATOM 3068 N N . VAL A 1 387 ? 13.371 1.867 5.371 1.00 71.38 387 VAL A N 1
ATOM 3069 C CA . VAL A 1 387 ? 13.429 1.981 3.913 1.00 71.38 387 VAL A CA 1
ATOM 3070 C C . VAL A 1 387 ? 14.232 3.211 3.534 1.00 71.38 387 VAL A C 1
ATOM 3072 O O . VAL A 1 387 ? 15.049 3.094 2.654 1.00 71.38 387 VAL A O 1
ATOM 3075 N N . ALA A 1 388 ? 14.136 4.357 4.205 1.00 72.81 388 ALA A N 1
ATOM 3076 C CA . ALA A 1 388 ? 14.982 5.512 3.902 1.00 72.81 388 ALA A CA 1
ATOM 3077 C C . ALA A 1 388 ? 16.459 5.255 4.239 1.00 72.81 388 ALA A C 1
ATOM 3079 O O . ALA A 1 388 ? 17.335 5.584 3.446 1.00 72.81 388 ALA A O 1
ATOM 3080 N N . SER A 1 389 ? 16.766 4.654 5.391 1.00 74.75 389 SER A N 1
ATOM 3081 C CA . SER A 1 389 ? 18.138 4.294 5.778 1.00 74.75 389 SER A CA 1
ATOM 3082 C C . SER A 1 389 ? 18.732 3.235 4.843 1.00 74.75 389 SER A C 1
ATOM 3084 O O . SER A 1 389 ? 19.815 3.415 4.281 1.00 74.75 389 SER A O 1
ATOM 3086 N N . TYR A 1 390 ? 17.963 2.183 4.581 1.00 68.69 390 TYR A N 1
ATOM 3087 C CA . TYR A 1 390 ? 18.277 1.116 3.648 1.00 68.69 390 TYR A CA 1
ATOM 3088 C C . TYR A 1 390 ? 18.397 1.655 2.228 1.00 68.69 390 TYR A C 1
ATOM 3090 O O . TYR A 1 390 ? 19.427 1.451 1.616 1.00 68.69 390 TYR A O 1
ATOM 3098 N N . CYS A 1 391 ? 17.453 2.451 1.733 1.00 64.00 391 CYS A N 1
ATOM 3099 C CA . CYS A 1 391 ? 17.537 3.143 0.449 1.00 64.00 391 CYS A CA 1
ATOM 3100 C C . CYS A 1 391 ? 18.704 4.122 0.397 1.00 64.00 391 CYS A C 1
ATOM 3102 O O . CYS A 1 391 ? 19.211 4.327 -0.689 1.00 64.00 391 CYS A O 1
ATOM 3104 N N . ARG A 1 392 ? 19.166 4.742 1.491 1.00 73.19 392 ARG A N 1
ATOM 3105 C CA . ARG A 1 392 ? 20.381 5.584 1.493 1.00 73.19 392 ARG A CA 1
ATOM 3106 C C . ARG A 1 392 ? 21.654 4.741 1.383 1.00 73.19 392 ARG A C 1
ATOM 3108 O O . ARG A 1 392 ? 22.559 5.106 0.635 1.00 73.19 392 ARG A O 1
ATOM 3115 N N . SER A 1 393 ? 21.719 3.624 2.104 1.00 73.56 393 SER A N 1
ATOM 3116 C CA . SER A 1 393 ? 22.823 2.656 2.034 1.00 73.56 393 SER A CA 1
ATOM 3117 C C . SER A 1 393 ? 22.870 1.962 0.669 1.00 73.56 393 SER A C 1
ATOM 3119 O O . SER A 1 393 ? 23.875 2.016 -0.040 1.00 73.56 393 SER A O 1
ATOM 3121 N N . MET A 1 394 ? 21.727 1.429 0.242 1.00 65.12 394 MET A N 1
ATOM 3122 C CA . MET A 1 394 ? 21.492 0.869 -1.078 1.00 65.12 394 MET A CA 1
ATOM 3123 C C . MET A 1 394 ? 21.752 1.918 -2.138 1.00 65.12 394 MET A C 1
ATOM 3125 O O . MET A 1 394 ? 22.533 1.612 -3.005 1.00 65.12 394 MET A O 1
ATOM 3129 N N . ASN A 1 395 ? 21.263 3.164 -2.058 1.00 65.12 395 ASN A N 1
ATOM 3130 C CA . ASN A 1 395 ? 21.586 4.203 -3.051 1.00 65.12 395 ASN A CA 1
ATOM 3131 C C . ASN A 1 395 ? 23.092 4.459 -3.180 1.00 65.12 395 ASN A C 1
ATOM 3133 O O . ASN A 1 395 ? 23.538 4.823 -4.264 1.00 65.12 395 ASN A O 1
ATOM 3137 N N . ARG A 1 396 ? 23.888 4.294 -2.116 1.00 76.75 396 ARG A N 1
ATOM 3138 C CA . ARG A 1 396 ? 25.351 4.389 -2.218 1.00 76.75 396 ARG A CA 1
ATOM 3139 C C . ARG A 1 396 ? 25.928 3.213 -3.011 1.00 76.75 396 ARG A C 1
ATOM 3141 O O . ARG A 1 396 ? 26.554 3.465 -4.037 1.00 76.75 396 ARG A O 1
ATOM 3148 N N . LYS A 1 397 ? 25.627 1.966 -2.623 1.00 72.25 397 LYS A N 1
ATOM 3149 C CA . LYS A 1 397 ? 26.057 0.748 -3.353 1.00 72.25 397 LYS A CA 1
ATOM 3150 C C . LYS A 1 397 ? 25.509 0.691 -4.786 1.00 72.25 397 LYS A C 1
ATOM 3152 O O . LYS A 1 397 ? 26.183 0.368 -5.746 1.00 72.25 397 LYS A O 1
ATOM 3157 N N . ALA A 1 398 ? 24.268 1.096 -4.951 1.00 66.19 398 ALA A N 1
ATOM 3158 C CA . ALA A 1 398 ? 23.560 1.268 -6.204 1.00 66.19 398 ALA A CA 1
ATOM 3159 C C . ALA A 1 398 ? 24.236 2.269 -7.132 1.00 66.19 398 ALA A C 1
ATOM 3161 O O . ALA A 1 398 ? 24.293 2.057 -8.337 1.00 66.19 398 ALA A O 1
ATOM 3162 N N . ARG A 1 399 ? 24.707 3.403 -6.595 1.00 73.88 399 ARG A N 1
ATOM 3163 C CA . ARG A 1 399 ? 25.384 4.424 -7.398 1.00 73.88 399 ARG A CA 1
ATOM 3164 C C . ARG A 1 399 ? 26.733 3.928 -7.894 1.00 73.88 399 ARG A C 1
ATOM 3166 O O . ARG A 1 399 ? 27.041 4.244 -9.041 1.00 73.88 399 ARG A O 1
ATOM 3173 N N . SER A 1 400 ? 27.474 3.171 -7.081 1.00 80.62 400 SER A N 1
ATOM 3174 C CA . SER A 1 400 ? 28.715 2.524 -7.520 1.00 80.62 400 SER A CA 1
ATOM 3175 C C . SER A 1 400 ? 28.444 1.404 -8.526 1.00 80.62 400 SER A C 1
ATOM 3177 O O . SER A 1 400 ? 29.147 1.315 -9.524 1.00 80.62 400 SER A O 1
ATOM 3179 N N . ASN A 1 401 ? 27.368 0.635 -8.334 1.00 82.06 401 ASN A N 1
ATOM 3180 C CA . ASN A 1 401 ? 27.055 -0.537 -9.160 1.00 82.06 401 ASN A CA 1
ATOM 3181 C C . ASN A 1 401 ? 26.204 -0.205 -10.396 1.00 82.06 401 ASN A C 1
ATOM 3183 O O . ASN A 1 401 ? 25.916 -1.081 -11.204 1.00 82.06 401 ASN A O 1
ATOM 3187 N N . PHE A 1 402 ? 25.766 1.045 -10.579 1.00 84.56 402 PHE A N 1
ATOM 3188 C CA . PHE A 1 402 ? 24.878 1.391 -11.692 1.00 84.56 402 PHE A CA 1
ATOM 3189 C C . PHE A 1 402 ? 25.471 1.128 -13.085 1.00 84.56 402 PHE A C 1
ATOM 3191 O O . PHE A 1 402 ? 24.720 0.658 -13.937 1.00 84.56 402 PHE A O 1
ATOM 3198 N N . PRO A 1 403 ? 26.760 1.413 -13.366 1.00 87.94 403 PRO A N 1
ATOM 3199 C CA . PRO A 1 403 ? 27.343 1.072 -14.663 1.00 87.94 403 PRO A CA 1
ATOM 3200 C C . PRO A 1 403 ? 27.216 -0.423 -14.978 1.00 87.94 403 PRO A C 1
ATOM 3202 O O . PRO A 1 403 ? 26.962 -0.793 -16.119 1.00 87.94 403 PRO A O 1
ATOM 3205 N N . GLU A 1 404 ? 27.342 -1.272 -13.960 1.00 89.00 404 GLU A N 1
ATOM 3206 C CA . GLU A 1 404 ? 27.207 -2.722 -14.074 1.00 89.00 404 GLU A CA 1
ATOM 3207 C C . GLU A 1 404 ? 25.743 -3.152 -14.212 1.00 89.00 404 GLU A C 1
ATOM 3209 O O . GLU A 1 404 ? 25.415 -3.911 -15.120 1.00 89.00 404 GLU A O 1
ATOM 3214 N N . LEU A 1 405 ? 24.835 -2.567 -13.422 1.00 86.44 405 LEU A N 1
ATOM 3215 C CA . LEU A 1 405 ? 23.392 -2.757 -13.585 1.00 86.44 405 LEU A CA 1
ATOM 3216 C C . LEU A 1 405 ? 22.922 -2.382 -14.999 1.00 86.44 405 LEU A C 1
ATOM 3218 O O . LEU A 1 405 ? 22.147 -3.123 -15.589 1.00 86.44 405 LEU A O 1
ATOM 3222 N N . SER A 1 406 ? 23.386 -1.259 -15.561 1.00 87.19 406 SER A N 1
ATOM 3223 C CA . SER A 1 406 ? 22.995 -0.833 -16.914 1.00 87.19 406 SER A CA 1
ATOM 3224 C C . SER A 1 406 ? 23.446 -1.844 -17.968 1.00 87.19 406 SER A C 1
ATOM 3226 O O . SER A 1 406 ? 22.656 -2.203 -18.835 1.00 87.19 406 SER A O 1
ATOM 3228 N N . LYS A 1 407 ? 24.677 -2.362 -17.852 1.00 90.56 407 LYS A N 1
ATOM 3229 C CA . LYS A 1 407 ? 25.197 -3.408 -18.746 1.00 90.56 407 LYS A CA 1
ATOM 3230 C C . LYS A 1 407 ? 24.390 -4.701 -18.639 1.00 90.56 407 LYS A C 1
ATOM 3232 O O . LYS A 1 407 ? 24.044 -5.274 -19.667 1.00 90.56 407 LYS A O 1
ATOM 3237 N N . LEU A 1 408 ? 24.071 -5.138 -17.418 1.00 87.50 408 LEU A N 1
ATOM 3238 C CA . LEU A 1 408 ? 23.279 -6.347 -17.181 1.00 87.50 408 LEU A CA 1
ATOM 3239 C C . LEU A 1 408 ? 21.861 -6.212 -17.741 1.00 87.50 408 LEU A C 1
ATOM 3241 O O . LEU A 1 408 ? 21.392 -7.119 -18.417 1.00 87.50 408 LEU A O 1
ATOM 3245 N N . VAL A 1 409 ? 21.207 -5.067 -17.525 1.00 86.75 409 VAL A N 1
ATOM 3246 C CA . VAL A 1 409 ? 19.869 -4.810 -18.073 1.00 86.75 409 VAL A CA 1
ATOM 3247 C C . VAL A 1 409 ? 19.899 -4.746 -19.599 1.00 86.75 409 VAL A C 1
ATOM 3249 O O . VAL A 1 409 ? 19.043 -5.339 -20.239 1.00 86.75 409 VAL A O 1
ATOM 3252 N N . GLU A 1 410 ? 20.875 -4.072 -20.211 1.00 87.38 410 GLU A N 1
ATOM 3253 C CA . GLU A 1 410 ? 20.995 -4.017 -21.676 1.00 87.38 410 GLU A CA 1
ATOM 3254 C C . GLU A 1 410 ? 21.277 -5.387 -22.296 1.00 87.38 410 GLU A C 1
ATOM 3256 O O . GLU A 1 410 ? 20.711 -5.716 -23.339 1.00 87.38 410 GLU A O 1
ATOM 3261 N N . HIS A 1 411 ? 22.130 -6.189 -21.658 1.00 88.88 411 HIS A N 1
ATOM 3262 C CA . HIS A 1 411 ? 22.388 -7.562 -22.074 1.00 88.88 411 HIS A CA 1
ATOM 3263 C C . HIS A 1 411 ? 21.108 -8.402 -22.006 1.00 88.88 411 HIS A C 1
ATOM 3265 O O . HIS A 1 411 ? 20.758 -9.074 -22.974 1.00 88.88 411 HIS A O 1
ATOM 3271 N N . ASP A 1 412 ? 20.385 -8.332 -20.888 1.00 86.50 412 ASP A N 1
ATOM 3272 C CA . ASP A 1 412 ? 19.167 -9.112 -20.680 1.00 86.50 412 ASP A CA 1
ATOM 3273 C C . ASP A 1 412 ? 18.028 -8.661 -21.609 1.00 86.50 412 ASP A C 1
ATOM 3275 O O . ASP A 1 412 ? 17.379 -9.496 -22.231 1.00 86.50 412 ASP A O 1
ATOM 3279 N N . LEU A 1 413 ? 17.869 -7.350 -21.836 1.00 82.19 413 LEU A N 1
ATOM 3280 C CA . LEU A 1 413 ? 16.927 -6.800 -22.819 1.00 82.19 413 LEU A CA 1
ATOM 3281 C C . LEU A 1 413 ? 17.179 -7.334 -24.233 1.00 82.19 413 LEU A C 1
ATOM 3283 O O . LEU A 1 413 ? 16.221 -7.607 -24.958 1.00 82.19 413 LEU A O 1
ATOM 3287 N N . ARG A 1 414 ? 18.450 -7.464 -24.641 1.00 82.88 414 ARG A N 1
ATOM 3288 C CA . ARG A 1 414 ? 18.815 -8.026 -25.952 1.00 82.88 414 ARG A CA 1
ATOM 3289 C C . ARG A 1 414 ? 18.563 -9.530 -26.009 1.00 82.88 414 ARG A C 1
ATOM 3291 O O . ARG A 1 414 ? 18.061 -10.006 -27.020 1.00 82.88 414 ARG A O 1
ATOM 3298 N N . ALA A 1 415 ? 18.890 -10.252 -24.939 1.00 86.69 415 ALA A N 1
ATOM 3299 C CA . ALA A 1 415 ? 18.742 -11.703 -24.870 1.00 86.69 415 ALA A CA 1
ATOM 3300 C C . ALA A 1 415 ? 17.270 -12.150 -24.810 1.00 86.69 415 ALA A C 1
ATOM 3302 O O . ALA A 1 415 ? 16.886 -13.096 -25.488 1.00 86.69 415 ALA A O 1
ATOM 3303 N N . ASN A 1 416 ? 16.431 -11.438 -24.055 1.00 83.50 416 ASN A N 1
ATOM 3304 C CA . ASN A 1 416 ? 15.070 -11.857 -23.707 1.00 83.50 416 ASN A CA 1
ATOM 3305 C C . ASN A 1 416 ? 13.986 -11.036 -24.427 1.00 83.50 416 ASN A C 1
ATOM 3307 O O . ASN A 1 416 ? 12.916 -10.773 -23.876 1.00 83.50 416 ASN A O 1
ATOM 3311 N N . GLN A 1 417 ? 14.262 -10.581 -25.656 1.00 84.12 417 GLN A N 1
ATOM 3312 C CA . GLN A 1 417 ? 13.299 -9.876 -26.520 1.00 84.12 417 GLN A CA 1
ATOM 3313 C C . GLN A 1 417 ? 12.626 -8.643 -25.870 1.00 84.12 417 GLN A C 1
ATOM 3315 O O . GLN A 1 417 ? 11.505 -8.267 -26.219 1.00 84.12 417 GLN A O 1
ATOM 3320 N N . GLY A 1 418 ? 13.318 -7.967 -24.950 1.00 77.12 418 GLY A N 1
ATOM 3321 C CA . GLY A 1 418 ? 12.809 -6.788 -24.246 1.00 77.12 418 GLY A CA 1
ATOM 3322 C C . GLY A 1 418 ? 12.128 -7.063 -22.901 1.00 77.12 418 GLY A C 1
ATOM 3323 O O . GLY A 1 418 ? 11.597 -6.125 -22.302 1.00 77.12 418 GLY A O 1
ATOM 3324 N N . ILE A 1 419 ? 12.154 -8.301 -22.402 1.00 83.56 419 ILE A N 1
ATOM 3325 C CA . ILE A 1 419 ? 11.793 -8.626 -21.017 1.00 83.56 419 ILE A CA 1
ATOM 3326 C C . ILE A 1 419 ? 13.064 -8.582 -20.166 1.00 83.56 419 ILE A C 1
ATOM 3328 O O . ILE A 1 419 ? 14.077 -9.147 -20.548 1.00 83.56 419 ILE A O 1
ATOM 3332 N N . VAL A 1 420 ? 13.018 -7.906 -19.019 1.00 85.75 420 VAL A N 1
ATOM 3333 C CA . VAL A 1 420 ? 14.136 -7.878 -18.064 1.00 85.75 420 VAL A CA 1
ATOM 3334 C C . VAL A 1 420 ? 13.832 -8.830 -16.918 1.00 85.75 420 VAL A C 1
ATOM 3336 O O . VAL A 1 420 ? 12.838 -8.636 -16.214 1.00 85.75 420 VAL A O 1
ATOM 3339 N N . ASP A 1 421 ? 14.689 -9.822 -16.702 1.00 89.25 421 ASP A N 1
ATOM 3340 C CA . ASP A 1 421 ? 14.646 -10.680 -15.523 1.00 89.25 421 ASP A CA 1
ATOM 3341 C C . ASP A 1 421 ? 15.379 -10.012 -14.350 1.00 89.25 421 ASP A C 1
ATOM 3343 O O . ASP A 1 421 ? 16.584 -10.170 -14.120 1.00 89.25 421 ASP A O 1
ATOM 3347 N N . TRP A 1 422 ? 14.620 -9.244 -13.569 1.00 88.56 422 TRP A N 1
ATOM 3348 C CA . TRP A 1 422 ? 15.139 -8.573 -12.380 1.00 88.56 422 TRP A CA 1
ATOM 3349 C C . TRP A 1 422 ? 15.628 -9.542 -11.300 1.00 88.56 422 TRP A C 1
ATOM 3351 O O . TRP A 1 422 ? 16.463 -9.139 -10.489 1.00 88.56 422 TRP A O 1
ATOM 3361 N N . ASN A 1 423 ? 15.149 -10.793 -11.271 1.00 87.06 423 ASN A N 1
ATOM 3362 C CA . ASN A 1 423 ? 15.604 -11.787 -10.297 1.00 87.06 423 ASN A CA 1
ATOM 3363 C C . ASN A 1 423 ? 17.037 -12.207 -10.595 1.00 87.06 423 ASN A C 1
ATOM 3365 O O . ASN A 1 423 ? 17.889 -12.157 -9.706 1.00 87.06 423 ASN A O 1
ATOM 3369 N N . LYS A 1 424 ? 17.319 -12.524 -11.861 1.00 91.88 424 LYS A N 1
ATOM 3370 C CA . LYS A 1 424 ? 18.669 -12.844 -12.334 1.00 91.88 424 LYS A CA 1
ATOM 3371 C C . LYS A 1 424 ? 19.636 -11.685 -12.096 1.00 91.88 424 LYS A C 1
ATOM 3373 O O . LYS A 1 424 ? 20.708 -11.879 -11.529 1.00 91.88 424 LYS A O 1
ATOM 3378 N N . ILE A 1 425 ? 19.232 -10.467 -12.459 1.00 89.56 425 ILE A N 1
ATOM 3379 C CA . ILE A 1 425 ? 20.056 -9.263 -12.281 1.00 89.56 425 ILE A CA 1
ATOM 3380 C C . ILE A 1 425 ? 20.299 -8.960 -10.797 1.00 89.56 425 ILE A C 1
ATOM 3382 O O . ILE A 1 425 ? 21.420 -8.631 -10.406 1.00 89.56 425 ILE A O 1
ATOM 3386 N N . GLY A 1 426 ? 19.265 -9.083 -9.962 1.00 84.00 426 GLY A N 1
ATOM 3387 C CA . GLY A 1 426 ? 19.375 -8.896 -8.519 1.00 84.00 426 GLY A CA 1
ATOM 3388 C C . GLY A 1 426 ? 20.328 -9.901 -7.876 1.00 84.00 426 GLY A C 1
ATOM 3389 O O . GLY A 1 426 ? 21.202 -9.509 -7.099 1.00 84.00 426 GLY A O 1
ATOM 3390 N N . ALA A 1 427 ? 20.230 -11.175 -8.270 1.00 86.00 427 ALA A N 1
ATOM 3391 C CA . ALA A 1 427 ? 21.133 -12.230 -7.821 1.00 86.00 427 ALA A CA 1
ATOM 3392 C C . ALA A 1 427 ? 22.595 -11.935 -8.196 1.00 86.00 427 ALA A C 1
ATOM 3394 O O . ALA A 1 427 ? 23.466 -12.027 -7.334 1.00 86.00 427 ALA A O 1
ATOM 3395 N N . SER A 1 428 ? 22.865 -11.497 -9.433 1.00 89.12 428 SER A N 1
ATOM 3396 C CA . SER A 1 428 ? 24.223 -11.137 -9.872 1.00 89.12 428 SER A CA 1
ATOM 3397 C C . SER A 1 428 ? 24.822 -9.957 -9.103 1.00 89.12 428 SER A C 1
ATOM 3399 O O . SER A 1 428 ? 26.027 -9.920 -8.880 1.00 89.12 428 SER A O 1
ATOM 3401 N N . LEU A 1 429 ? 23.997 -8.992 -8.685 1.00 84.94 429 LEU A N 1
ATOM 3402 C CA . LEU A 1 429 ? 24.461 -7.792 -7.981 1.00 84.94 429 LEU A CA 1
ATOM 3403 C C . LEU A 1 429 ? 24.433 -7.920 -6.451 1.00 84.94 429 LEU A C 1
ATOM 3405 O O . LEU A 1 429 ? 24.884 -7.003 -5.762 1.00 84.94 429 LEU A O 1
ATOM 3409 N N . GLY A 1 430 ? 23.863 -9.001 -5.906 1.00 84.88 430 GLY A N 1
ATOM 3410 C CA . GLY A 1 430 ? 23.577 -9.121 -4.473 1.00 84.88 430 GLY A CA 1
ATOM 3411 C C . GLY A 1 430 ? 22.588 -8.056 -3.973 1.00 84.88 430 GLY A C 1
ATOM 3412 O O . GLY A 1 430 ? 22.686 -7.585 -2.838 1.00 84.88 430 GLY A O 1
ATOM 3413 N N . ILE A 1 431 ? 21.668 -7.618 -4.836 1.00 83.88 431 ILE A N 1
ATOM 3414 C CA . ILE A 1 431 ? 20.676 -6.568 -4.572 1.00 83.88 431 ILE A CA 1
ATOM 3415 C C . ILE A 1 431 ? 19.282 -7.160 -4.793 1.00 83.88 431 ILE A C 1
ATOM 3417 O O . ILE A 1 431 ? 19.072 -7.965 -5.692 1.00 83.88 431 ILE A O 1
ATOM 3421 N N . TYR A 1 432 ? 18.298 -6.75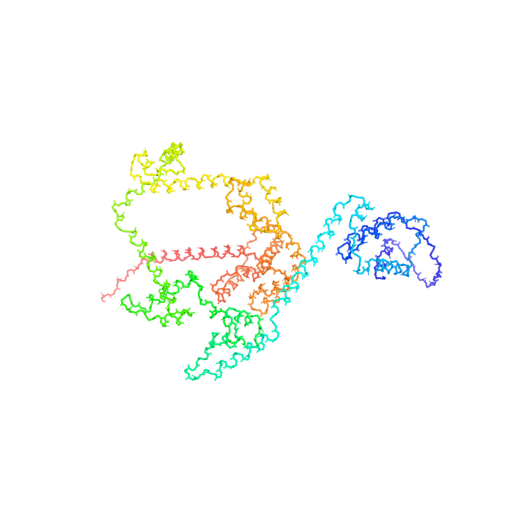1 -3.990 1.00 81.00 432 TYR A N 1
ATOM 3422 C CA . TYR A 1 432 ? 16.923 -7.201 -4.208 1.00 81.00 432 TYR A CA 1
ATOM 3423 C C . TYR A 1 432 ? 16.398 -6.783 -5.600 1.00 81.00 432 TYR A C 1
ATOM 3425 O O . TYR A 1 432 ? 16.532 -5.609 -5.963 1.00 81.00 432 TYR A O 1
ATOM 3433 N N . PRO A 1 433 ? 15.722 -7.688 -6.335 1.00 83.12 433 PRO A N 1
ATOM 3434 C CA . PRO A 1 433 ? 15.218 -7.445 -7.694 1.00 83.12 433 PRO A CA 1
ATOM 3435 C C . PRO A 1 433 ? 14.395 -6.161 -7.851 1.00 83.12 433 PRO A C 1
ATOM 3437 O O . PRO A 1 433 ? 14.647 -5.356 -8.746 1.00 83.12 433 PRO A O 1
ATOM 3440 N N . SER A 1 434 ? 13.472 -5.906 -6.919 1.00 79.06 434 SER A N 1
ATOM 3441 C CA . SER A 1 434 ? 12.620 -4.706 -6.916 1.00 79.06 434 SER A CA 1
ATOM 3442 C C . SER A 1 434 ? 13.410 -3.401 -6.787 1.00 79.06 434 SER A C 1
ATOM 3444 O O . SER A 1 434 ? 12.977 -2.349 -7.256 1.00 79.06 434 SER A O 1
ATOM 3446 N N . ILE A 1 435 ? 14.592 -3.453 -6.172 1.00 79.00 435 ILE A N 1
ATOM 3447 C CA . ILE A 1 435 ? 15.458 -2.287 -6.002 1.00 79.00 435 ILE A CA 1
ATOM 3448 C C . ILE A 1 435 ? 16.306 -2.065 -7.248 1.00 79.00 435 ILE A C 1
ATOM 3450 O O . ILE A 1 435 ? 16.437 -0.918 -7.673 1.00 79.00 435 ILE A O 1
ATOM 3454 N N . CYS A 1 436 ? 16.807 -3.132 -7.877 1.00 83.12 436 CYS A N 1
ATOM 3455 C CA . CYS A 1 436 ? 17.422 -3.052 -9.204 1.00 83.12 436 CYS A CA 1
ATOM 3456 C C . CYS A 1 436 ? 16.464 -2.409 -10.216 1.00 83.12 436 CYS A C 1
ATOM 3458 O O . CYS A 1 436 ? 16.849 -1.461 -10.904 1.00 83.12 436 CYS A O 1
ATOM 3460 N N . GLU A 1 437 ? 15.205 -2.855 -10.232 1.00 86.44 437 GLU A N 1
ATOM 3461 C CA . GLU A 1 437 ? 14.156 -2.297 -11.085 1.00 86.44 437 GLU A CA 1
ATOM 3462 C C . GLU A 1 437 ? 13.927 -0.806 -10.796 1.00 86.44 437 GLU A C 1
ATOM 3464 O O . GLU A 1 437 ? 14.052 0.033 -11.693 1.00 86.44 437 GLU A O 1
ATOM 3469 N N . ALA A 1 438 ? 13.658 -0.446 -9.536 1.00 80.81 438 ALA A N 1
ATOM 3470 C CA . ALA A 1 438 ? 13.396 0.939 -9.148 1.00 80.81 438 ALA A CA 1
ATOM 3471 C C . ALA A 1 438 ? 14.582 1.870 -9.459 1.00 80.81 438 ALA A C 1
ATOM 3473 O O . ALA A 1 438 ? 14.398 2.997 -9.927 1.00 80.81 438 ALA A O 1
ATOM 3474 N N . MET A 1 439 ? 15.815 1.405 -9.236 1.00 82.19 439 MET A N 1
ATOM 3475 C CA . MET A 1 439 ? 17.031 2.153 -9.556 1.00 82.19 439 MET A CA 1
ATOM 3476 C C . MET A 1 439 ? 17.173 2.397 -11.052 1.00 82.19 439 MET A C 1
ATOM 3478 O O . MET A 1 439 ? 17.456 3.529 -11.462 1.00 82.19 439 MET A O 1
ATOM 3482 N N . TYR A 1 440 ? 16.995 1.348 -11.858 1.00 85.00 440 TYR A N 1
ATOM 3483 C CA . TYR A 1 440 ? 17.084 1.446 -13.305 1.00 85.00 440 TYR A CA 1
ATOM 3484 C C . TYR A 1 440 ? 16.017 2.402 -13.842 1.00 85.00 440 TYR A C 1
ATOM 3486 O O . TYR A 1 440 ? 16.355 3.348 -14.554 1.00 85.00 440 TYR A O 1
ATOM 3494 N N . GLN A 1 441 ? 14.759 2.251 -13.414 1.00 81.56 441 GLN A N 1
ATOM 3495 C CA . GLN A 1 441 ? 13.649 3.133 -13.794 1.00 81.56 441 GLN A CA 1
ATOM 3496 C C . GLN A 1 441 ? 13.906 4.596 -13.404 1.00 81.56 441 GLN A C 1
ATOM 3498 O O . GLN A 1 441 ? 13.695 5.507 -14.210 1.00 81.56 441 GLN A O 1
ATOM 3503 N N . HIS A 1 442 ? 14.398 4.851 -12.189 1.00 77.69 442 HIS A N 1
ATOM 3504 C CA . HIS A 1 442 ? 14.645 6.211 -11.713 1.00 77.69 442 HIS A CA 1
ATOM 3505 C C . HIS A 1 442 ? 15.809 6.883 -12.457 1.00 77.69 442 HIS A C 1
ATOM 3507 O O . HIS A 1 442 ? 15.722 8.059 -12.821 1.00 77.69 442 HIS A O 1
ATOM 3513 N N . ARG A 1 443 ? 16.918 6.170 -12.699 1.00 78.94 443 ARG A N 1
ATOM 3514 C CA . ARG A 1 443 ? 18.077 6.746 -13.401 1.00 78.94 443 ARG A CA 1
ATOM 3515 C C . ARG A 1 443 ? 17.850 6.891 -14.897 1.00 78.94 443 ARG A C 1
ATOM 3517 O O . ARG A 1 443 ? 18.230 7.932 -15.416 1.00 78.94 443 ARG A O 1
ATOM 3524 N N . THR A 1 444 ? 17.215 5.933 -15.568 1.00 74.06 444 THR A N 1
ATOM 3525 C CA . THR A 1 444 ? 16.835 6.094 -16.985 1.00 74.06 444 THR A CA 1
ATOM 3526 C C . THR A 1 444 ? 15.898 7.284 -17.152 1.00 74.06 444 THR A C 1
ATOM 3528 O O . THR A 1 444 ? 16.163 8.165 -17.969 1.00 74.06 444 THR A O 1
ATOM 3531 N N . SER A 1 445 ? 14.894 7.413 -16.278 1.00 71.38 445 SER A N 1
ATOM 3532 C CA . SER A 1 445 ? 14.011 8.584 -16.255 1.00 71.38 445 SER A CA 1
ATOM 3533 C C . SER A 1 445 ? 14.778 9.894 -16.048 1.00 71.38 445 SER A C 1
ATOM 3535 O O . SER A 1 445 ? 14.462 10.895 -16.688 1.00 71.38 445 SER A O 1
ATOM 3537 N N . ARG A 1 446 ? 15.805 9.913 -15.185 1.00 71.75 446 ARG A N 1
ATOM 3538 C CA . ARG A 1 446 ? 16.587 11.125 -14.889 1.00 71.75 446 ARG A CA 1
ATOM 3539 C C . ARG A 1 446 ? 17.622 11.458 -15.967 1.00 71.75 446 ARG A C 1
ATOM 3541 O O . ARG A 1 446 ? 17.775 12.631 -16.287 1.00 71.75 446 ARG A O 1
ATOM 3548 N N . ALA A 1 447 ? 18.302 10.465 -16.537 1.00 71.12 447 ALA A N 1
ATOM 3549 C CA . ALA A 1 447 ? 19.263 10.645 -17.627 1.00 71.12 447 ALA A CA 1
ATOM 3550 C C . ALA A 1 447 ? 18.578 11.229 -18.872 1.00 71.12 447 ALA A C 1
ATOM 3552 O O . ALA A 1 447 ? 19.076 12.187 -19.463 1.00 71.12 447 ALA A O 1
ATOM 3553 N N . LEU A 1 448 ? 17.372 10.739 -19.181 1.00 61.88 448 LEU A N 1
ATOM 3554 C CA . LEU A 1 448 ? 16.526 11.296 -20.236 1.00 61.88 448 LEU A CA 1
ATOM 3555 C C . LEU A 1 448 ? 16.168 12.765 -19.963 1.00 61.88 448 LEU A C 1
ATOM 3557 O O . LEU A 1 448 ? 16.274 13.596 -20.860 1.00 61.88 448 LEU A O 1
ATOM 3561 N N . VAL A 1 449 ? 15.827 13.117 -18.718 1.00 61.47 449 VAL A N 1
ATOM 3562 C CA . VAL A 1 449 ? 15.480 14.500 -18.333 1.00 61.47 449 VAL A CA 1
ATOM 3563 C C . VAL A 1 449 ? 16.684 15.449 -18.391 1.00 61.47 449 VAL A C 1
ATOM 3565 O O . VAL A 1 449 ? 16.538 16.581 -18.845 1.00 61.47 449 VAL A O 1
ATOM 3568 N N . VAL A 1 450 ? 17.874 15.015 -17.961 1.00 62.38 450 VAL A N 1
ATOM 3569 C CA . VAL A 1 450 ? 19.078 15.870 -17.943 1.00 62.38 450 VAL A CA 1
ATOM 3570 C C . VAL A 1 450 ? 19.537 16.228 -19.359 1.00 62.38 450 VAL A C 1
ATOM 3572 O O . VAL A 1 450 ? 19.945 17.363 -19.590 1.00 62.38 450 VAL A O 1
ATOM 3575 N N . SER A 1 451 ? 19.396 15.316 -20.325 1.00 59.66 451 SER A N 1
ATOM 3576 C CA . SER A 1 451 ? 19.796 15.568 -21.718 1.00 59.66 451 SER A CA 1
ATOM 3577 C C . SER A 1 451 ? 18.924 16.594 -22.462 1.00 59.66 451 SER A C 1
ATOM 3579 O O . SER A 1 451 ? 19.321 17.080 -23.519 1.00 59.66 451 SER A O 1
ATOM 3581 N N . GLN A 1 452 ? 17.741 16.951 -21.942 1.00 56.00 452 GLN A N 1
ATOM 3582 C CA . GLN A 1 452 ? 16.747 17.708 -22.717 1.00 56.00 452 GLN A CA 1
ATOM 3583 C C . GLN A 1 452 ? 16.525 19.165 -22.305 1.00 56.00 452 GLN A C 1
ATOM 3585 O O . GLN A 1 452 ? 15.748 19.852 -22.970 1.00 56.00 452 GLN A O 1
ATOM 3590 N N . GLY A 1 453 ? 17.240 19.675 -21.301 1.00 59.31 453 GLY A N 1
ATOM 3591 C CA . GLY A 1 453 ? 17.009 21.024 -20.783 1.00 59.31 453 GLY A CA 1
ATOM 3592 C C . GLY A 1 453 ? 15.677 21.130 -20.026 1.00 59.31 453 GLY A C 1
ATOM 3593 O O . GLY A 1 453 ? 14.760 20.327 -20.194 1.00 59.31 453 GLY A O 1
ATOM 3594 N N . LYS A 1 454 ? 15.570 22.109 -19.123 1.00 54.38 454 LYS A N 1
ATOM 3595 C CA . LYS A 1 454 ? 14.379 22.320 -18.286 1.00 54.38 454 LYS A CA 1
ATOM 3596 C C . LYS A 1 454 ? 13.225 22.887 -19.127 1.00 54.38 454 LYS A C 1
ATOM 3598 O O . LYS A 1 454 ? 12.990 24.086 -19.134 1.00 54.38 454 LYS A O 1
ATOM 3603 N N . GLY A 1 455 ? 12.507 22.030 -19.844 1.00 70.12 455 GLY A N 1
ATOM 3604 C CA . GLY A 1 455 ? 11.288 22.393 -20.563 1.00 70.12 455 GLY A CA 1
ATOM 3605 C C . GLY A 1 455 ? 10.625 21.168 -21.183 1.00 70.12 455 GLY A C 1
ATOM 3606 O O . GLY A 1 455 ? 11.299 20.308 -21.746 1.00 70.12 455 GLY A O 1
ATOM 3607 N N . TYR A 1 456 ? 9.297 21.062 -21.084 1.00 78.12 456 TYR A N 1
ATOM 3608 C CA . TYR A 1 456 ? 8.545 20.017 -21.780 1.00 78.12 456 TYR A CA 1
ATOM 3609 C C . TYR A 1 456 ? 8.597 20.285 -23.288 1.00 78.12 456 TYR A C 1
ATOM 3611 O O . TYR A 1 456 ? 7.726 20.959 -23.834 1.00 78.12 456 TYR A O 1
ATOM 3619 N N . LYS A 1 457 ? 9.624 19.769 -23.976 1.00 85.25 457 LYS A N 1
ATOM 3620 C CA . LYS A 1 457 ? 9.706 19.853 -25.440 1.00 85.25 457 LYS A CA 1
ATOM 3621 C C . LYS A 1 457 ? 8.426 19.286 -26.053 1.00 85.25 457 LYS A C 1
ATOM 3623 O O . LYS A 1 457 ? 7.957 18.227 -25.626 1.00 85.25 457 LYS A O 1
ATOM 3628 N N . ARG A 1 458 ? 7.866 19.959 -27.060 1.00 93.50 458 ARG A N 1
ATOM 3629 C CA . ARG A 1 458 ? 6.716 19.450 -27.824 1.00 93.50 458 ARG A CA 1
ATOM 3630 C C . ARG A 1 458 ? 7.084 18.095 -28.446 1.00 93.50 458 ARG A C 1
ATOM 3632 O O . ARG A 1 458 ? 8.244 17.884 -28.783 1.00 93.50 458 ARG A O 1
ATOM 3639 N N . TRP A 1 459 ? 6.133 17.166 -28.527 1.00 95.44 459 TRP A N 1
ATOM 3640 C CA . TRP A 1 459 ? 6.354 15.872 -29.185 1.00 95.44 459 TRP A CA 1
ATOM 3641 C C . TRP A 1 459 ? 6.526 16.089 -30.686 1.00 95.44 459 TRP A C 1
ATOM 3643 O O . TRP A 1 459 ? 5.628 16.666 -31.300 1.00 95.44 459 TRP A O 1
ATOM 3653 N N . THR A 1 460 ? 7.635 15.630 -31.261 1.00 95.50 460 THR A N 1
ATOM 3654 C CA . THR A 1 460 ? 7.821 15.642 -32.720 1.00 95.50 460 THR A CA 1
ATOM 3655 C C . THR A 1 460 ? 7.073 14.477 -33.363 1.00 95.50 460 THR A C 1
ATOM 3657 O O . THR A 1 460 ? 6.772 13.482 -32.703 1.00 95.50 460 THR A O 1
ATOM 3660 N N . GLU A 1 461 ? 6.766 14.569 -34.655 1.00 95.88 461 GLU A N 1
ATOM 3661 C CA . GLU A 1 461 ? 6.070 13.489 -35.369 1.00 95.88 461 GLU A CA 1
ATOM 3662 C C . GLU A 1 461 ? 6.868 12.184 -35.346 1.00 95.88 461 GLU A C 1
ATOM 3664 O O . GLU A 1 461 ? 6.317 11.134 -35.025 1.00 95.88 461 GLU A O 1
ATOM 3669 N N . ALA A 1 462 ? 8.187 12.261 -35.544 1.00 95.50 462 ALA A N 1
ATOM 3670 C CA . ALA A 1 462 ? 9.073 11.105 -35.447 1.00 95.50 462 ALA A CA 1
ATOM 3671 C C . ALA A 1 462 ? 9.032 10.440 -34.055 1.00 95.50 462 ALA A C 1
ATOM 3673 O O . ALA A 1 462 ? 9.038 9.213 -33.952 1.00 95.50 462 ALA A O 1
ATOM 3674 N N . GLU A 1 463 ? 8.964 11.228 -32.973 1.00 95.75 463 GLU A N 1
ATOM 3675 C CA . GLU A 1 463 ? 8.786 10.689 -31.617 1.00 95.75 463 GLU A CA 1
ATOM 3676 C C . GLU A 1 463 ? 7.420 10.024 -31.441 1.00 95.75 463 GLU A C 1
ATOM 3678 O O . GLU A 1 463 ? 7.333 8.966 -30.821 1.00 95.75 463 GLU A O 1
ATOM 3683 N N . VAL A 1 464 ? 6.355 10.628 -31.978 1.00 96.88 464 VAL A N 1
ATOM 3684 C CA . VAL A 1 464 ? 5.000 10.064 -31.908 1.00 96.88 464 VAL A CA 1
ATOM 3685 C C . VAL A 1 464 ? 4.923 8.737 -32.660 1.00 96.88 464 VAL A C 1
ATOM 3687 O O . VAL A 1 464 ? 4.317 7.801 -32.143 1.00 96.88 464 VAL A O 1
ATOM 3690 N N . SER A 1 465 ? 5.563 8.624 -33.824 1.00 96.25 465 SER A N 1
ATOM 3691 C CA . SER A 1 465 ? 5.619 7.376 -34.590 1.00 96.25 465 SER A CA 1
ATOM 3692 C C . SER A 1 465 ? 6.340 6.272 -33.817 1.00 96.25 465 SER A C 1
ATOM 3694 O O . SER A 1 465 ? 5.779 5.192 -33.642 1.00 96.25 465 SER A O 1
ATOM 3696 N N . ARG A 1 466 ? 7.526 6.551 -33.250 1.00 96.38 466 ARG A N 1
ATOM 3697 C CA . ARG A 1 466 ? 8.233 5.581 -32.388 1.00 96.38 466 ARG A CA 1
ATOM 3698 C C . ARG A 1 466 ? 7.412 5.186 -31.164 1.00 96.38 466 ARG A C 1
ATOM 3700 O O . ARG A 1 466 ? 7.382 4.020 -30.789 1.00 96.38 466 ARG A O 1
ATOM 3707 N N . PHE A 1 467 ? 6.732 6.153 -30.552 1.00 97.50 467 PHE A N 1
ATOM 3708 C CA . PHE A 1 467 ? 5.875 5.921 -29.396 1.00 97.50 467 PHE A CA 1
ATOM 3709 C C . PHE A 1 467 ? 4.703 4.987 -29.708 1.00 97.50 467 PHE A C 1
ATOM 3711 O O . PHE A 1 467 ? 4.458 4.073 -28.928 1.00 97.50 467 PHE A O 1
ATOM 3718 N N . LYS A 1 468 ? 4.014 5.173 -30.842 1.00 97.38 468 LYS A N 1
ATOM 3719 C CA . LYS A 1 468 ? 2.924 4.279 -31.266 1.00 97.38 468 LYS A CA 1
ATOM 3720 C C . LYS A 1 468 ? 3.427 2.850 -31.465 1.00 97.38 468 LYS A C 1
ATOM 3722 O O . LYS A 1 468 ? 2.934 1.951 -30.799 1.00 97.38 468 LYS A O 1
ATOM 3727 N N . VAL A 1 469 ? 4.502 2.677 -32.242 1.00 96.94 469 VAL A N 1
ATOM 3728 C CA . VAL A 1 469 ? 5.127 1.361 -32.474 1.00 96.94 469 VAL A CA 1
ATOM 3729 C C . VAL A 1 469 ? 5.521 0.684 -31.157 1.00 96.94 469 VAL A C 1
ATOM 3731 O O . VAL A 1 469 ? 5.290 -0.509 -30.973 1.00 96.94 469 VAL A O 1
ATOM 3734 N N . ALA A 1 470 ? 6.087 1.438 -30.210 1.00 96.31 470 ALA A N 1
ATOM 3735 C CA . ALA A 1 470 ? 6.461 0.911 -28.901 1.00 96.31 470 ALA A CA 1
ATOM 3736 C C . ALA A 1 470 ? 5.248 0.482 -28.056 1.00 96.31 470 ALA A C 1
ATOM 3738 O O . ALA A 1 470 ? 5.316 -0.541 -27.372 1.00 96.31 470 ALA A O 1
ATOM 3739 N N . VAL A 1 471 ? 4.153 1.248 -28.087 1.00 97.50 471 VAL A N 1
ATOM 3740 C CA . VAL A 1 471 ? 2.906 0.914 -27.381 1.00 97.50 471 VAL A CA 1
ATOM 3741 C C . VAL A 1 471 ? 2.248 -0.320 -27.990 1.00 97.50 471 VAL A C 1
ATOM 3743 O O . VAL A 1 471 ? 1.922 -1.244 -27.247 1.00 97.50 471 VAL A O 1
ATOM 3746 N N . ASP A 1 472 ? 2.122 -0.369 -29.315 1.00 96.25 472 ASP A N 1
ATOM 3747 C CA . ASP A 1 472 ? 1.495 -1.484 -30.031 1.00 96.25 472 ASP A CA 1
ATOM 3748 C C . ASP A 1 472 ? 2.273 -2.781 -29.798 1.00 96.25 472 ASP A C 1
ATOM 3750 O O . ASP A 1 472 ? 1.688 -3.810 -29.467 1.00 96.25 472 ASP A O 1
ATOM 3754 N N . LYS A 1 473 ? 3.612 -2.712 -29.841 1.00 94.31 473 LYS A N 1
ATOM 3755 C CA . LYS A 1 473 ? 4.477 -3.845 -29.498 1.00 94.31 473 LYS A CA 1
ATOM 3756 C C . LYS A 1 473 ? 4.223 -4.347 -28.074 1.00 94.31 473 LYS A C 1
ATOM 3758 O O . LYS A 1 473 ? 4.120 -5.548 -27.860 1.00 94.31 473 LYS A O 1
ATOM 3763 N N . GLN A 1 474 ? 4.108 -3.453 -27.090 1.00 95.06 474 GLN A N 1
ATOM 3764 C CA . GLN A 1 474 ? 3.859 -3.850 -25.698 1.00 95.06 474 GLN A CA 1
ATOM 3765 C C . GLN A 1 474 ? 2.463 -4.449 -25.489 1.00 95.06 474 GLN A C 1
ATOM 3767 O O . GLN A 1 474 ? 2.329 -5.429 -24.756 1.00 95.06 474 GLN A O 1
ATOM 3772 N N . LEU A 1 475 ? 1.441 -3.896 -26.147 1.00 95.19 475 LEU A N 1
ATOM 3773 C CA . LEU A 1 475 ? 0.091 -4.457 -26.128 1.00 95.19 475 LEU A CA 1
ATOM 3774 C C . LEU A 1 475 ? 0.061 -5.852 -26.757 1.00 95.19 475 LEU A C 1
ATOM 3776 O O . LEU A 1 475 ? -0.507 -6.759 -26.157 1.00 95.19 475 LEU A O 1
ATOM 3780 N N . ALA A 1 476 ? 0.725 -6.039 -27.899 1.00 93.75 476 ALA A N 1
ATOM 3781 C CA . ALA A 1 476 ? 0.787 -7.325 -28.585 1.00 93.75 476 ALA A CA 1
ATOM 3782 C C . ALA A 1 476 ? 1.522 -8.399 -27.765 1.00 93.75 476 ALA A C 1
ATOM 3784 O O . ALA A 1 476 ? 1.063 -9.533 -27.690 1.00 93.75 476 ALA A O 1
ATOM 3785 N N . THR A 1 477 ? 2.650 -8.058 -27.132 1.00 91.31 477 THR A N 1
ATOM 3786 C CA . THR A 1 477 ? 3.465 -9.044 -26.401 1.00 91.31 477 THR A CA 1
ATOM 3787 C C . THR A 1 477 ? 2.917 -9.376 -25.011 1.00 91.31 477 THR A C 1
ATOM 3789 O O . THR A 1 477 ? 3.079 -10.502 -24.548 1.00 91.31 477 THR A O 1
ATOM 3792 N N . HIS A 1 478 ? 2.311 -8.417 -24.306 1.00 90.31 478 HIS A N 1
ATOM 3793 C CA . HIS A 1 478 ? 1.981 -8.594 -22.885 1.00 90.31 478 HIS A CA 1
ATOM 3794 C C . HIS A 1 478 ? 0.507 -8.381 -22.532 1.00 90.31 478 HIS A C 1
ATOM 3796 O O . HIS A 1 478 ? 0.128 -8.646 -21.394 1.00 90.31 478 HIS A O 1
ATOM 3802 N N . GLY A 1 479 ? -0.309 -7.818 -23.427 1.00 93.25 479 GLY A N 1
ATOM 3803 C CA . GLY A 1 479 ? -1.676 -7.377 -23.115 1.00 93.25 479 GLY A CA 1
ATOM 3804 C C . GLY A 1 479 ? -1.759 -6.183 -22.149 1.00 93.25 479 GLY A C 1
ATOM 3805 O O . GLY A 1 479 ? -2.831 -5.619 -21.948 1.00 93.25 479 GLY A O 1
ATOM 3806 N N . VAL A 1 480 ? -0.634 -5.754 -21.565 1.00 92.88 480 VAL A N 1
ATOM 3807 C CA . VAL A 1 480 ? -0.527 -4.614 -20.647 1.00 92.88 480 VAL A CA 1
ATOM 3808 C C . VAL A 1 480 ? 0.667 -3.735 -21.015 1.00 92.88 480 VAL A C 1
ATOM 3810 O O . VAL A 1 480 ? 1.757 -4.222 -21.313 1.00 92.88 480 VAL A O 1
ATOM 3813 N N . ILE A 1 481 ? 0.481 -2.413 -20.970 1.00 96.06 481 ILE A N 1
ATOM 3814 C CA . ILE A 1 481 ? 1.526 -1.457 -21.355 1.00 96.06 481 ILE A CA 1
ATOM 3815 C C . ILE A 1 481 ? 2.466 -1.202 -20.175 1.00 96.06 481 ILE A C 1
ATOM 3817 O O . ILE A 1 481 ? 2.110 -0.520 -19.209 1.00 96.06 481 ILE A O 1
ATOM 3821 N N . LYS A 1 482 ? 3.711 -1.675 -20.280 1.00 91.25 482 LYS A N 1
ATOM 3822 C CA . LYS A 1 482 ? 4.782 -1.325 -19.338 1.00 91.25 482 LYS A CA 1
ATOM 3823 C C . LYS A 1 482 ? 5.447 -0.015 -19.765 1.00 91.25 482 LYS A C 1
ATOM 3825 O O . LYS A 1 482 ? 6.355 0.014 -20.594 1.00 91.25 482 LYS A O 1
ATOM 3830 N N . TRP A 1 483 ? 5.007 1.101 -19.183 1.00 94.38 483 TRP A N 1
ATOM 3831 C CA . TRP A 1 483 ? 5.423 2.449 -19.600 1.00 94.38 483 TRP A CA 1
ATOM 3832 C C . TRP A 1 483 ? 6.935 2.712 -19.557 1.00 94.38 483 TRP A C 1
ATOM 3834 O O . TRP A 1 483 ? 7.426 3.525 -20.339 1.00 94.38 483 TRP A O 1
ATOM 3844 N N . HIS A 1 484 ? 7.680 2.068 -18.655 1.00 87.31 484 HIS A N 1
ATOM 3845 C CA . HIS A 1 484 ? 9.137 2.219 -18.596 1.00 87.31 484 HIS A CA 1
ATOM 3846 C C . HIS A 1 484 ? 9.823 1.595 -19.823 1.00 87.31 484 HIS A C 1
ATOM 3848 O O . HIS A 1 484 ? 10.780 2.172 -20.333 1.00 87.31 484 HIS A O 1
ATOM 3854 N N . VAL A 1 485 ? 9.292 0.485 -20.353 1.00 88.12 485 VAL A N 1
ATOM 3855 C CA . VAL A 1 485 ? 9.762 -0.127 -21.608 1.00 88.12 485 VAL A CA 1
ATOM 3856 C C . VAL A 1 485 ? 9.443 0.787 -22.786 1.00 88.12 485 VAL A C 1
ATOM 3858 O O . VAL A 1 485 ? 10.303 1.043 -23.621 1.00 88.12 485 VAL A O 1
ATOM 3861 N N . VAL A 1 486 ? 8.236 1.362 -22.824 1.00 95.06 486 VAL A N 1
ATOM 3862 C CA . VAL A 1 486 ? 7.860 2.340 -23.861 1.00 95.06 486 VAL A CA 1
ATOM 3863 C C . VAL A 1 486 ? 8.791 3.554 -23.834 1.00 95.06 486 VAL A C 1
ATOM 3865 O O . VAL A 1 486 ? 9.268 3.982 -24.878 1.00 95.06 486 VAL A O 1
ATOM 3868 N N . ALA A 1 487 ? 9.090 4.101 -22.654 1.00 92.31 487 ALA A N 1
ATOM 3869 C CA . ALA A 1 487 ? 10.038 5.205 -22.500 1.00 92.31 487 ALA A CA 1
ATOM 3870 C C . ALA A 1 487 ? 11.440 4.852 -23.018 1.00 92.31 487 ALA A C 1
ATOM 3872 O O . ALA A 1 487 ? 12.043 5.650 -23.737 1.00 92.31 487 ALA A O 1
ATOM 3873 N N . TYR A 1 488 ? 11.922 3.644 -22.712 1.00 87.69 488 TYR A N 1
ATOM 3874 C CA . TYR A 1 488 ? 13.185 3.128 -23.235 1.00 87.69 488 TYR A CA 1
ATOM 3875 C C . TYR A 1 488 ? 13.177 3.040 -24.769 1.00 87.69 488 TYR A C 1
ATOM 3877 O O . TYR A 1 488 ? 14.077 3.570 -25.412 1.00 87.69 488 TYR A O 1
ATOM 3885 N N . LEU A 1 489 ? 12.129 2.458 -25.361 1.00 90.62 489 LEU A N 1
ATOM 3886 C CA . LEU A 1 489 ? 11.991 2.314 -26.817 1.00 90.62 489 LEU A CA 1
ATOM 3887 C C . LEU A 1 489 ? 11.838 3.659 -27.545 1.00 90.62 489 LEU A C 1
ATOM 3889 O O . LEU A 1 489 ? 12.316 3.820 -28.665 1.00 90.62 489 LEU A O 1
ATOM 3893 N N . VAL A 1 490 ? 11.185 4.640 -26.920 1.00 94.69 490 VAL A N 1
ATOM 3894 C CA . VAL A 1 490 ? 11.078 6.004 -27.462 1.00 94.69 490 VAL A CA 1
ATOM 3895 C C . VAL A 1 490 ? 12.427 6.724 -27.402 1.00 94.69 490 VAL A C 1
ATOM 3897 O O . VAL A 1 490 ? 12.724 7.532 -28.287 1.00 94.69 490 VAL A O 1
ATOM 3900 N N . GLY A 1 491 ? 13.229 6.450 -26.366 1.00 90.19 491 GLY A N 1
ATOM 3901 C CA . GLY A 1 491 ? 14.604 6.927 -26.189 1.00 90.19 491 GLY A CA 1
ATOM 3902 C C . GLY A 1 491 ? 14.744 8.416 -25.862 1.00 90.19 491 GLY A C 1
ATOM 3903 O O . GLY A 1 491 ? 15.822 8.865 -25.491 1.00 90.19 491 GLY A O 1
ATOM 3904 N N . SER A 1 492 ? 13.668 9.197 -25.979 1.00 90.81 492 SER A N 1
ATOM 3905 C CA . SER A 1 492 ? 13.677 10.648 -25.766 1.00 90.81 492 SER A CA 1
ATOM 3906 C C . SER A 1 492 ? 12.716 11.125 -24.678 1.00 90.81 492 SER A C 1
ATOM 3908 O O . SER A 1 492 ? 12.701 12.312 -24.367 1.00 90.81 492 SER A O 1
ATOM 3910 N N . ARG A 1 493 ? 11.891 10.250 -24.094 1.00 92.25 493 ARG A N 1
ATOM 3911 C CA . ARG A 1 493 ? 10.825 10.635 -23.153 1.00 92.25 493 ARG A CA 1
ATOM 3912 C C . ARG A 1 493 ? 10.808 9.711 -21.953 1.00 92.25 493 ARG A C 1
ATOM 3914 O O . ARG A 1 493 ? 11.055 8.520 -22.089 1.00 92.25 493 ARG A O 1
ATOM 3921 N N . ASN A 1 494 ? 10.499 10.253 -20.778 1.00 90.12 494 ASN A N 1
ATOM 3922 C CA . ASN A 1 494 ? 10.355 9.436 -19.575 1.00 90.12 494 ASN A CA 1
ATOM 3923 C C . ASN A 1 494 ? 8.988 8.730 -19.522 1.00 90.12 494 ASN A C 1
ATOM 3925 O O . ASN A 1 494 ? 8.051 9.066 -20.250 1.00 90.12 494 ASN A O 1
ATOM 3929 N N . MET A 1 495 ? 8.874 7.766 -18.609 1.00 93.00 495 MET A N 1
ATOM 3930 C CA . MET A 1 495 ? 7.678 6.944 -18.410 1.00 93.00 495 MET A CA 1
ATOM 3931 C C . MET A 1 495 ? 6.393 7.773 -18.264 1.00 93.00 495 MET A C 1
ATOM 3933 O O . MET A 1 495 ? 5.394 7.516 -18.937 1.00 93.00 495 MET A O 1
ATOM 3937 N N . THR A 1 496 ? 6.429 8.796 -17.410 1.00 90.12 496 THR A N 1
ATOM 3938 C CA . THR A 1 496 ? 5.280 9.660 -17.119 1.00 90.12 496 THR A CA 1
ATOM 3939 C C . THR A 1 496 ? 4.863 10.481 -18.339 1.00 90.12 496 THR A C 1
ATOM 3941 O O . THR A 1 496 ? 3.673 10.644 -18.600 1.00 90.12 496 THR A O 1
ATOM 3944 N N . GLN A 1 497 ? 5.825 10.974 -19.124 1.00 93.44 497 GLN A N 1
ATOM 3945 C CA . GLN A 1 497 ? 5.557 11.691 -20.372 1.00 93.44 497 GLN A CA 1
ATOM 3946 C C . GLN A 1 497 ? 4.882 10.780 -21.401 1.00 93.44 497 GLN A C 1
ATOM 3948 O O . GLN A 1 497 ? 3.893 11.192 -22.007 1.00 93.44 497 GLN A O 1
ATOM 3953 N N . CYS A 1 498 ? 5.374 9.549 -21.565 1.00 95.94 498 CYS A N 1
ATOM 3954 C CA . CYS A 1 498 ? 4.771 8.538 -22.435 1.00 95.94 498 CYS A CA 1
ATOM 3955 C C . CYS A 1 498 ? 3.332 8.206 -22.005 1.00 95.94 498 CYS A C 1
ATOM 3957 O O . CYS A 1 498 ? 2.420 8.258 -22.830 1.00 95.94 498 CYS A O 1
ATOM 3959 N N . TYR A 1 499 ? 3.100 7.966 -20.710 1.00 96.38 499 TYR A N 1
ATOM 3960 C CA . TYR A 1 499 ? 1.761 7.709 -20.167 1.00 96.38 499 TYR A CA 1
ATOM 3961 C C . TYR A 1 499 ? 0.793 8.874 -20.419 1.00 96.38 499 TYR A C 1
ATOM 3963 O O . TYR A 1 499 ? -0.311 8.690 -20.934 1.00 96.38 499 TYR A O 1
ATOM 3971 N N . ASN A 1 500 ? 1.217 10.102 -20.112 1.00 95.69 500 ASN A N 1
ATOM 3972 C CA . ASN A 1 500 ? 0.392 11.290 -20.326 1.00 95.69 500 ASN A CA 1
ATOM 3973 C C . ASN A 1 500 ? 0.088 11.511 -21.813 1.00 95.69 500 ASN A C 1
ATOM 3975 O O . ASN A 1 500 ? -1.028 11.903 -22.162 1.00 95.69 500 ASN A O 1
ATOM 3979 N N . LYS A 1 501 ? 1.052 11.224 -22.697 1.00 97.06 501 LYS A N 1
ATOM 3980 C CA . LYS A 1 501 ? 0.853 11.281 -24.147 1.00 97.06 501 LYS A CA 1
ATOM 3981 C C . LYS A 1 501 ? -0.182 10.259 -24.608 1.00 97.06 501 LYS A C 1
ATOM 3983 O O . LYS A 1 501 ? -1.087 10.646 -25.345 1.00 97.06 501 LYS A O 1
ATOM 3988 N N . TYR A 1 502 ? -0.097 9.012 -24.138 1.00 97.62 502 TYR A N 1
ATOM 3989 C CA . TYR A 1 502 ? -1.090 7.975 -24.430 1.00 97.62 502 TYR A CA 1
ATOM 3990 C C . TYR A 1 502 ? -2.493 8.403 -24.014 1.00 97.62 502 TYR A C 1
ATOM 3992 O O . TYR A 1 502 ? -3.415 8.420 -24.824 1.00 97.62 502 TYR A O 1
ATOM 4000 N N . ARG A 1 503 ? -2.640 8.834 -22.755 1.00 97.25 503 ARG A N 1
ATOM 4001 C CA . ARG A 1 503 ? -3.917 9.299 -22.208 1.00 97.25 503 ARG A CA 1
ATOM 4002 C C . ARG A 1 503 ? -4.485 10.458 -23.025 1.00 97.25 503 ARG A C 1
ATOM 4004 O O . ARG A 1 503 ? -5.691 10.526 -23.237 1.00 97.25 503 ARG A O 1
ATOM 4011 N N . GLY A 1 504 ? -3.627 11.361 -23.499 1.00 96.38 504 GLY A N 1
ATOM 4012 C CA . GLY A 1 504 ? -4.016 12.446 -24.396 1.00 96.38 504 GLY A CA 1
ATOM 4013 C C . GLY A 1 504 ? -4.517 11.959 -25.759 1.00 96.38 504 GLY A C 1
ATOM 4014 O O . GLY A 1 504 ? -5.500 12.497 -26.258 1.00 96.38 504 GLY A O 1
ATOM 4015 N N . ILE A 1 505 ? -3.881 10.940 -26.346 1.00 95.62 505 ILE A N 1
ATOM 4016 C CA . ILE A 1 505 ? -4.324 10.324 -27.608 1.00 95.62 505 ILE A CA 1
ATOM 4017 C C . ILE A 1 505 ? -5.686 9.648 -27.421 1.00 95.62 505 ILE A C 1
ATOM 4019 O O . ILE A 1 505 ? -6.593 9.935 -28.193 1.00 95.62 505 ILE A O 1
ATOM 4023 N N . MET A 1 506 ? -5.859 8.863 -26.353 1.00 96.12 506 MET A N 1
ATOM 4024 C CA . MET A 1 506 ? -7.123 8.174 -26.048 1.00 96.12 506 MET A CA 1
ATOM 4025 C C . MET A 1 506 ? -8.286 9.143 -25.806 1.00 96.12 506 MET A C 1
ATOM 4027 O O . MET A 1 506 ? -9.415 8.891 -26.212 1.00 96.12 506 MET A O 1
ATOM 4031 N N . LYS A 1 507 ? -8.023 10.292 -25.168 1.00 95.94 507 LYS A N 1
ATOM 4032 C CA . LYS A 1 507 ? -9.039 11.344 -25.018 1.00 95.94 507 LYS A CA 1
ATOM 4033 C C . LYS A 1 507 ? -9.422 11.966 -26.359 1.00 95.94 507 LYS A C 1
ATOM 4035 O O . LYS A 1 507 ? -10.595 12.230 -26.585 1.00 95.94 507 LYS A O 1
ATOM 4040 N N . LYS A 1 508 ? -8.449 12.208 -27.243 1.00 95.50 508 LYS A N 1
ATOM 4041 C CA . LYS A 1 508 ? -8.715 12.783 -28.569 1.00 95.50 508 LYS A CA 1
ATOM 4042 C C . LYS A 1 508 ? -9.479 11.822 -29.472 1.00 95.50 508 LYS A C 1
ATOM 4044 O O . LYS A 1 508 ? -10.369 12.281 -30.174 1.00 95.50 508 LYS A O 1
ATOM 4049 N N . SER A 1 509 ? -9.165 10.526 -29.440 1.00 94.00 509 SER A N 1
ATOM 4050 C CA . SER A 1 509 ? -9.916 9.527 -30.206 1.00 94.00 509 SER A CA 1
ATOM 4051 C C . SER A 1 509 ? -11.350 9.396 -29.700 1.00 94.00 509 SER A C 1
ATOM 4053 O O . SER A 1 509 ? -12.257 9.378 -30.517 1.00 94.00 509 SER A O 1
ATOM 4055 N N . ALA A 1 510 ? -11.577 9.419 -28.381 1.00 91.94 510 ALA A N 1
ATOM 4056 C CA . ALA A 1 510 ? -12.930 9.405 -27.819 1.00 91.94 510 ALA A CA 1
ATOM 4057 C C . ALA A 1 510 ? -13.765 10.622 -28.260 1.00 91.94 510 ALA A C 1
ATOM 4059 O O . ALA A 1 510 ? -14.919 10.473 -28.653 1.00 91.94 510 ALA A O 1
ATOM 4060 N N . VAL A 1 511 ? -13.168 11.821 -28.252 1.00 93.44 511 VAL A N 1
ATOM 4061 C CA . VAL A 1 511 ? -13.842 13.034 -28.744 1.00 93.44 511 VAL A CA 1
ATOM 4062 C C . VAL A 1 511 ? -14.109 12.940 -30.249 1.00 93.44 511 VAL A C 1
ATOM 4064 O O . VAL A 1 511 ? -15.222 13.233 -30.679 1.00 93.44 511 VAL A O 1
ATOM 4067 N N . ALA A 1 512 ? -13.138 12.477 -31.044 1.00 92.38 512 ALA A N 1
ATOM 4068 C CA . ALA A 1 512 ? -13.309 12.307 -32.486 1.00 92.38 512 ALA A CA 1
ATOM 4069 C C . ALA A 1 512 ? -14.459 11.339 -32.821 1.00 92.38 512 ALA A C 1
ATOM 4071 O O . ALA A 1 512 ? -15.309 11.678 -33.643 1.00 92.38 512 ALA A O 1
ATOM 4072 N N . SER A 1 513 ? -14.545 10.200 -32.124 1.00 90.25 513 SER A N 1
ATOM 4073 C CA . SER A 1 513 ? -15.646 9.240 -32.275 1.00 90.25 513 SER A CA 1
ATOM 4074 C C . SER A 1 513 ? -17.003 9.848 -31.912 1.00 90.25 513 SER A C 1
ATOM 4076 O O . SER A 1 513 ? -17.964 9.674 -32.656 1.00 90.25 513 SER A O 1
ATOM 4078 N N . SER A 1 514 ? -17.079 10.642 -30.835 1.00 89.69 514 SER A N 1
ATOM 4079 C CA . SER A 1 514 ? -18.330 11.324 -30.467 1.00 89.69 514 SER A CA 1
ATOM 4080 C C . SER A 1 514 ? -18.759 12.387 -31.488 1.00 89.69 514 SER A C 1
ATOM 4082 O O . SER A 1 514 ? -19.948 12.554 -31.748 1.00 89.69 514 SER A O 1
ATOM 4084 N N . SER A 1 515 ? -17.803 13.080 -32.120 1.00 88.81 515 SER A N 1
ATOM 4085 C CA . SER A 1 515 ? -18.115 14.079 -33.148 1.00 88.81 515 SER A CA 1
ATOM 4086 C C . SER A 1 515 ? -18.554 13.460 -34.476 1.00 88.81 515 SER A C 1
ATOM 4088 O O . SER A 1 515 ? -19.431 14.017 -35.130 1.00 88.81 515 SER A O 1
ATOM 4090 N N . SER A 1 516 ? -18.001 12.304 -34.869 1.00 85.94 516 SER A N 1
ATOM 4091 C CA . SER A 1 516 ? -18.440 11.614 -36.090 1.00 85.94 516 SER A CA 1
ATOM 4092 C C . SER A 1 516 ? -19.845 11.031 -35.951 1.00 85.94 516 SER A C 1
ATOM 4094 O O . SER A 1 516 ? -20.603 11.042 -36.913 1.00 85.94 516 SER A O 1
ATOM 4096 N N . GLU A 1 517 ? -20.216 10.567 -34.757 1.00 85.75 517 GLU A N 1
ATOM 4097 C CA . GLU A 1 517 ? -21.548 10.011 -34.493 1.00 85.75 517 GLU A CA 1
ATOM 4098 C C . GLU A 1 517 ? -22.623 11.111 -34.454 1.00 85.75 517 GLU A C 1
ATOM 4100 O O . GLU A 1 517 ? -23.686 10.964 -35.054 1.00 85.75 517 GLU A O 1
ATOM 4105 N N . ALA A 1 518 ? -22.309 12.274 -33.869 1.00 82.19 518 ALA A N 1
ATOM 4106 C CA . ALA A 1 518 ? -23.183 13.448 -33.921 1.00 82.19 518 ALA A CA 1
ATOM 4107 C C . ALA A 1 518 ? -23.364 14.000 -35.353 1.00 82.19 518 ALA A C 1
ATOM 4109 O O . ALA A 1 518 ? -24.458 14.436 -35.721 1.00 82.19 518 ALA A O 1
ATOM 4110 N N . ALA A 1 519 ? -22.313 13.955 -36.181 1.00 81.88 519 ALA A N 1
ATOM 4111 C CA . ALA A 1 519 ? -22.392 14.342 -37.591 1.00 81.88 519 ALA A CA 1
ATOM 4112 C C . ALA A 1 519 ? -23.207 13.335 -38.425 1.00 81.88 519 ALA A C 1
ATOM 4114 O O . ALA A 1 519 ? -23.979 13.738 -39.291 1.00 81.88 519 ALA A O 1
ATOM 4115 N N . ALA A 1 520 ? -23.100 12.034 -38.137 1.00 80.38 520 ALA A N 1
ATOM 4116 C CA . ALA A 1 520 ? -23.906 11.009 -38.802 1.00 80.38 520 ALA A CA 1
ATOM 4117 C C . ALA A 1 520 ? -25.397 11.107 -38.425 1.00 80.38 520 ALA A C 1
ATOM 4119 O O . ALA A 1 520 ? -26.255 10.955 -39.288 1.00 80.38 520 ALA A O 1
ATOM 4120 N N . ALA A 1 521 ? -25.719 11.440 -37.170 1.00 78.69 521 ALA A N 1
ATOM 4121 C CA . ALA A 1 521 ? -27.102 11.597 -36.706 1.00 78.69 521 ALA A CA 1
ATOM 4122 C C . ALA A 1 521 ? -27.825 12.837 -37.278 1.00 78.69 521 ALA A C 1
ATOM 4124 O O . ALA A 1 521 ? -29.050 12.916 -37.219 1.00 78.69 521 ALA A O 1
ATOM 4125 N N . THR A 1 522 ? -27.091 13.807 -37.834 1.00 76.31 522 THR A N 1
ATOM 4126 C CA . THR A 1 522 ? -27.657 15.026 -38.445 1.00 76.31 522 THR A CA 1
ATOM 4127 C C . THR A 1 522 ? -27.792 14.949 -39.970 1.00 76.31 522 THR A C 1
ATOM 4129 O O . THR A 1 522 ? -28.430 15.820 -40.565 1.00 76.31 522 THR A O 1
ATOM 4132 N N . ALA A 1 523 ? -27.295 13.883 -40.610 1.00 72.06 523 ALA A N 1
ATOM 4133 C CA . ALA A 1 523 ? -27.581 13.582 -42.011 1.00 72.06 523 ALA A CA 1
ATOM 4134 C C . ALA A 1 523 ? -29.010 13.019 -42.149 1.00 72.06 523 ALA A C 1
ATOM 4136 O O . ALA A 1 523 ? -29.240 11.812 -42.161 1.00 72.06 523 ALA A O 1
ATOM 4137 N N . LYS A 1 524 ? -29.990 13.927 -42.210 1.00 70.81 524 LYS A N 1
ATOM 4138 C CA . LYS A 1 524 ? -31.401 13.631 -42.499 1.00 70.81 524 LYS A CA 1
ATOM 4139 C C . LYS A 1 524 ? -31.493 12.874 -43.841 1.00 70.81 524 LYS A C 1
ATOM 4141 O O . LYS A 1 524 ? -30.887 13.343 -44.807 1.00 70.81 524 LYS A O 1
ATOM 4146 N N . PRO A 1 525 ? -32.219 11.744 -43.940 1.00 65.19 525 PRO A N 1
ATOM 4147 C CA . PRO A 1 525 ? -32.399 11.054 -45.212 1.00 65.19 525 PRO A CA 1
ATOM 4148 C C . PRO A 1 525 ? -33.151 11.993 -46.157 1.00 65.19 525 PRO A C 1
ATOM 4150 O O . PRO A 1 525 ? -34.279 12.393 -45.871 1.00 65.19 525 PRO A O 1
ATOM 4153 N N . ALA A 1 526 ? -32.486 12.415 -47.232 1.00 61.47 526 ALA A N 1
ATOM 4154 C CA . ALA A 1 526 ? -33.126 13.164 -48.299 1.0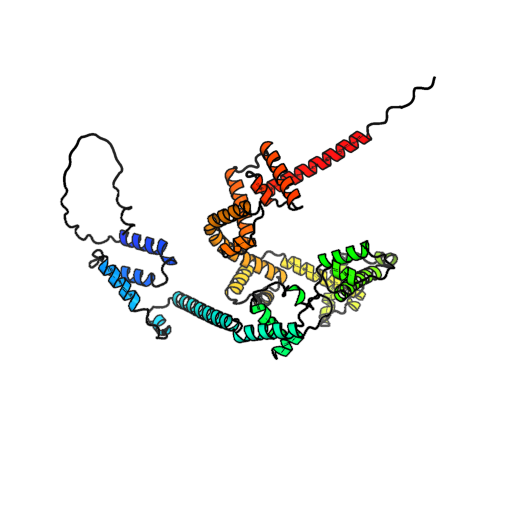0 61.47 526 ALA A CA 1
ATOM 4155 C C . ALA A 1 526 ? -34.134 12.247 -49.006 1.00 61.47 526 ALA A C 1
ATOM 4157 O O . ALA A 1 526 ? -33.822 11.094 -49.303 1.00 61.47 526 ALA A O 1
ATOM 4158 N N . ASP A 1 527 ? -35.337 12.782 -49.207 1.00 54.66 527 ASP A N 1
ATOM 4159 C CA . ASP A 1 527 ? -36.530 12.135 -49.744 1.00 54.66 527 ASP A CA 1
ATOM 4160 C C . ASP A 1 527 ? -36.258 11.179 -50.911 1.00 54.66 527 ASP A C 1
ATOM 4162 O O . ASP A 1 527 ? -35.878 11.582 -52.011 1.00 54.66 527 ASP A O 1
ATOM 4166 N N . ALA A 1 528 ? -36.556 9.901 -50.682 1.00 57.31 528 ALA A N 1
ATOM 4167 C CA . ALA A 1 528 ? -36.778 8.919 -51.731 1.00 57.31 528 ALA A CA 1
ATOM 4168 C C . ALA A 1 528 ? -38.274 8.891 -52.084 1.00 57.31 528 ALA A C 1
ATOM 4170 O O . ALA A 1 528 ? -38.992 7.966 -51.717 1.00 57.31 528 ALA A O 1
ATOM 4171 N N . THR A 1 529 ? -38.747 9.908 -52.802 1.00 59.78 529 THR A N 1
ATOM 4172 C CA . THR A 1 529 ? -40.060 9.881 -53.469 1.00 59.78 529 THR A CA 1
ATOM 4173 C C . THR A 1 529 ? -39.994 10.652 -54.778 1.00 59.78 529 THR A C 1
ATOM 4175 O O . THR A 1 529 ? -40.226 11.855 -54.784 1.00 59.78 529 THR A O 1
ATOM 4178 N N . ALA A 1 530 ? -39.690 9.955 -55.878 1.00 53.97 530 ALA A N 1
ATOM 4179 C CA . ALA A 1 530 ? -40.179 10.278 -57.225 1.00 53.97 530 ALA A CA 1
ATOM 4180 C C . ALA A 1 530 ? -39.700 9.230 -58.247 1.00 53.97 530 ALA A C 1
ATOM 4182 O O . ALA A 1 530 ? -38.634 9.388 -58.832 1.00 53.97 530 ALA A O 1
ATOM 4183 N N . ALA A 1 531 ? -40.492 8.175 -58.468 1.00 48.78 531 ALA A N 1
ATOM 4184 C CA . ALA A 1 531 ? -40.583 7.477 -59.759 1.00 48.78 531 ALA A CA 1
ATOM 4185 C C . ALA A 1 531 ? -41.755 6.478 -59.736 1.00 48.78 531 ALA A C 1
ATOM 4187 O O . ALA A 1 531 ? -41.584 5.298 -59.446 1.00 48.78 531 ALA A O 1
ATOM 4188 N N . SER A 1 532 ? -42.958 6.970 -60.026 1.00 48.62 532 SER A N 1
ATOM 4189 C CA . SER A 1 532 ? -44.049 6.160 -60.572 1.00 48.62 532 SER A CA 1
ATOM 4190 C C . SER A 1 532 ? -44.879 7.061 -61.475 1.00 48.62 532 SER A C 1
ATOM 4192 O O . SER A 1 532 ? -45.788 7.750 -61.009 1.00 48.62 532 SER A O 1
ATOM 4194 N N . THR A 1 533 ? -44.535 7.096 -62.758 1.00 52.50 533 THR A N 1
ATOM 4195 C CA . THR A 1 533 ? -45.477 7.342 -63.856 1.00 52.50 533 THR A CA 1
ATOM 4196 C C . THR A 1 533 ? -44.907 6.748 -65.128 1.00 52.50 533 THR A C 1
ATOM 4198 O O . THR A 1 533 ? -43.700 6.975 -65.373 1.00 52.50 533 THR A O 1
#

Sequence (533 aa):
MIVLKRLFSPGAGLYSRCVSRRGIIPSTPVANVPWTQSEQEKLLRLINDEYRDKIDGNLDVLVQHLQNTPINQKSRWTDTEWKRVSEHIRVEYLVPDKRINWDEVGRKFGRSGNAIMQARHVQNQKEQLTEARQLESARSVSATDKKALEDAIISCRDNSHKTDGQHDLDWDAVAKHMKRPLLDTLAIALNSRLPDHTYLEPSLLLKGCNTWTKAQLHRLKMFIRNNYNIDAQVDWDIVALYMHADSVDCAEAYDMMTRTIKMRQSSAAPEAALSSRKATWTADEATQLRKAVAAAEGLTTKPNWTQIAATLGGNRTGVSCRLKWTNLISQEQALDASASWTEPEIALLETTLASAARYEGIVPKLKLLLPKKTVTQIKVRLMSTRVASYCRSMNRKARSNFPELSKLVEHDLRANQGIVDWNKIGASLGIYPSICEAMYQHRTSRALVVSQGKGYKRWTEAEVSRFKVAVDKQLATHGVIKWHVVAYLVGSRNMTQCYNKYRGIMKKSAVASSSSEAAAATAKPADATAAST

Organism: NCBI:txid2663907

pLDDT: mean 75.7, std 19.61, range [28.22, 97.62]

Secondary structure (DSSP, 8-state):
--STTSS-------------------------PPPPHHHHHHHHHHHHHHTTTTS-S-HHHHHHHHHHS-GGG-PPPPHHHHHHHHHHHHHHT--TT----HHHHHHHTTS-HHHHHHHHHHHHHHHHHHHHHHHHHHHS--HHHHHHHHHHHHHHHHT---STT-----HHHHHHHHTS-HHHHHHHHHHS--S-TTS--TTTT-TT-----HHHHHHHHHHHHHHS-TTSPP-HHHHHHHHTS-HHHHHHHHHHHHHHHHHHHHTTSSTTTTGGG-PPPPHHHHHHHHHHHHHHHTT-SS--HHHHHHHT-SS--HHHHHHHHHHHHHHHHHHHHHSPPPHHHHHHHHHHHHH-S-STTHHHHHHHH-TTS-HHHHHHHHHHHHHHHHHHHHHHHHHHHHHHHHHHHHHHHHHTTT---HHHHHHHHTS-HHHHHHHHHHHHHHHHHHTT-SS-PPPPHHHHHHHHHHHHHHHHHHSS--HHHHHHHHSSS-HHHHHHHHHHHHHHHHHHHHHHHHHHHT-----------

InterPro domains:
  IPR001005 SANT/Myb domain [PF00249] (280-328)
  IPR001005 SANT/Myb domain [PS50090] (273-329)
  IPR001005 SANT/Myb domain [SM00717] (31-128)
  IPR001005 SANT/Myb domain [SM00717] (277-331)
  IPR001005 SANT/Myb domain [SM00717] (455-508)
  IPR001005 SANT/Myb domain [cd00167] (280-329)
  IPR001005 SANT/Myb domain [cd00167] (458-503)
  IPR009057 Homedomain-like superfamily [SSF46689] (275-333)
  IPR009057 Homedomain-like superfamily [SSF46689] (456-511)
  IPR017930 Myb domain [PS51294] (277-333)
  IPR051651 DMTF1 DNA-binding transcriptional regulators [PTHR46380] (421-516)